Protein AF-0000000082579100 (afdb_homodimer)

Foldseek 3Di:
DDKDKAQPFFLAFKAWPDDDPQETEIEGDADDQAQATDKHKIKIFDQAQHKHKYKHQQLLSHPCSLLQAQFFKWKDQVLPATWTFDWDDDPNMIMTIDRHNDRMMMIILARADGVVNVVVLLVVLCPFPQKHKDFLAAAPVGHTFIKIKGADADAEEEEEEPLFLSFRLGLLLVSLLSCQLRPPVRPLNVLVSHHYMYIYGSHLANQCSRVNHGAAHNNHDRQQQAQVPHDRVGRVSNVRVVVVCVVRFHAAYEYEGADSNDQAKEKDAQAQAQPDDPLLVVLLVVLLVLLVVLDVRHDHPDDDDGHHHNRGRCSGPRNVSCNPRVYRYIYIYHYSAANVSDADNTRGDHSVNSSVSSNSSSSSCSVRVVVD/DDKDKAQPFFLAFKAWPDDDPQETEIEGDADDQAQATDKHKIKIFDQAQHKHKYKHQQLLSHPCSLLQAQFFKWKDDVLPATWTFDWDDDPRMIMTIDRHHDRMMMIILARADGVVNVVVLLVVLCPFPQKHKDFLAAAPVGHTFIKIKGADADAEEEEEEPLFLSFRLGLLLVSLLSCQLRPPVRPLNVLLSHHYMYIYGSHLANQCSRVNHGAAHNNHDRQQQAQVPHDRVGRVSNVRVVVVCVVRFHAAYEYEGADSNDQAKEKDAQAQAQPDDPLLVVLLVVLLVLLVVLDVRHDHPDDDDGHHHNRGRCSGPRNVSCNPRVYRYIYIYHYSAANVSDADNTRGDHSVNSSVSSNSSSSSCSVRVVVD

Nearest PDB structures (foldseek):
  3l2n-assembly1_A  TM=9.892E-01  e=9.776E-56  Shewanella denitrificans OS217
  4b6z-assembly1_A  TM=9.777E-01  e=6.880E-53  Burkholderia cenocepacia
  3k2k-assembly1_A  TM=9.674E-01  e=7.302E-53  Burkholderia mallei ATCC 23344
  8v3n-assembly1_A  TM=8.361E-01  e=3.407E-28  Homo sapiens
  8v3p-assembly1_A  TM=8.164E-01  e=3.838E-28  Homo sapiens

InterPro domains:
  IPR000834 Peptidase M14, carboxypeptidase A [PF00246] (133-230)
  IPR000834 Peptidase M14, carboxypeptidase A [PS52035] (111-372)
  IPR040626 Cytosolic carboxypeptidase, N-terminal [PF18027] (5-110)
  IPR050821 Cytosolic carboxypeptidase [PTHR12756] (2-300)

Solvent-accessible surface area (backbone atoms only — not comparable to full-atom values): 36421 Å² total; per-residue (Å²): 115,75,71,41,82,45,32,47,51,80,32,20,19,59,40,84,73,49,71,60,91,49,36,37,37,28,31,66,48,54,29,60,80,46,83,43,24,75,28,34,20,37,36,41,26,36,43,54,78,36,62,36,35,40,31,30,60,51,39,50,73,28,70,58,41,77,20,44,67,87,30,42,43,23,34,23,53,60,82,73,62,50,30,56,34,66,43,48,56,57,96,36,26,37,33,38,53,50,73,32,84,43,35,49,41,34,39,22,51,53,67,80,69,50,66,68,56,48,52,46,49,53,33,49,51,40,70,37,89,73,37,43,45,43,66,70,47,55,39,94,75,39,28,74,36,54,36,40,34,38,48,74,18,87,42,31,33,37,41,37,12,13,46,34,23,45,26,31,56,11,34,36,18,40,51,24,36,51,52,45,58,67,35,88,84,35,65,66,32,52,54,37,26,56,50,19,23,38,42,34,26,57,52,50,19,60,52,8,33,46,62,20,14,29,47,24,34,78,71,31,34,51,51,63,59,31,54,64,76,46,39,75,88,65,31,30,48,55,33,43,52,51,54,53,38,69,74,66,50,41,48,31,35,42,42,31,35,51,31,59,56,54,45,38,32,26,67,42,66,42,54,13,32,78,77,68,44,70,72,62,51,46,54,49,51,49,52,51,54,47,34,37,72,69,33,81,79,35,50,85,86,62,72,74,84,76,43,54,85,56,60,38,59,42,26,24,52,33,32,28,44,26,66,74,53,66,17,49,28,26,32,38,31,32,29,58,25,27,34,60,94,63,61,37,90,57,42,40,47,37,61,69,54,29,20,52,48,26,43,44,53,51,55,39,41,56,76,40,57,87,77,104,115,73,70,40,80,44,32,46,52,81,33,20,20,58,40,84,73,46,71,60,91,48,36,38,38,29,32,66,49,56,29,58,79,46,84,43,24,74,31,35,21,36,36,42,26,34,44,53,79,37,63,36,36,41,31,30,60,49,40,49,72,28,71,58,41,77,19,43,68,86,29,42,41,24,33,24,53,60,81,72,63,51,30,55,34,66,44,48,59,57,94,36,25,37,33,36,54,48,73,32,84,45,35,48,39,34,38,21,49,52,68,82,69,50,66,68,56,49,54,45,50,53,33,48,52,39,69,38,90,72,36,44,44,43,67,70,45,55,39,94,75,40,28,74,36,52,37,39,35,37,49,74,19,86,41,31,32,37,42,35,13,14,45,32,23,46,25,31,58,12,36,35,17,39,52,24,35,52,52,44,58,68,35,88,87,36,63,65,32,53,54,38,27,56,48,20,24,38,41,33,27,58,53,50,19,62,51,8,31,45,62,21,14,29,46,24,33,77,68,30,33,52,53,63,59,30,55,64,77,46,38,72,88,63,32,30,48,56,34,45,51,50,54,53,38,69,74,67,51,42,47,32,34,41,42,30,34,50,31,60,57,54,45,38,32,27,66,44,65,43,55,13,33,78,78,67,44,69,73,62,51,45,54,49,51,48,50,51,55,46,34,36,71,68,34,81,78,36,50,84,85,61,71,74,84,76,43,54,85,56,59,38,59,42,25,25,52,34,33,28,42,27,66,74,52,65,18,50,28,26,31,38,31,32,30,59,26,28,34,59,93,64,58,37,90,55,42,39,46,38,61,70,53,28,20,51,49,25,43,45,52,52,55,38,41,55,78,42,56,87,77,105

Radius of gyration: 27.38 Å; Cα contacts (8 Å, |Δi|>4): 1916; chains: 2; bounding box: 64×86×60 Å

Sequence (744 aa):
MTIQINSGFDSGNIRLVGIEGDRVDLEIVTDHLSDFYQWFYFRVAGAKGRTLTFRLLNAGGAAYAFGWPGYKARWSTDREAWRTAESSYADGVLSFTKTIDTDLVWFAYFAPYSMERHHDLVSRIALMPGVSHRELGKTLDGQPMDLLTLGTGPKTVWLYARQHPGETMAEWWMEGALEFLTDPTNATARDLREKAVFHIVPNMNPDGSRRGHLRTNAAGINLNREWHAPTMEKSPEVFLVRAAMDETGVDFAIDVHGDEAIPANFLAGFEGIASWTDAHGEKFYEYARRLARTTPDFQLDLGYEKSAPGQANLSMSTNQLAERFGAVSMTLEMPFKDHEANADPEFAWSPARCKTLAHSCLETLAGFIDEIMTIQINSGFDSGNIRLVGIEGDRVDLEIVTDHLSDFYQWFYFRVAGAKGRTLTFRLLNAGGAAYAFGWPGYKARWSTDREAWRTAESSYADGVLSFTKTIDTDLVWFAYFAPYSMERHHDLVSRIALMPGVSHRELGKTLDGQPMDLLTLGTGPKTVWLYARQHPGETMAEWWMEGALEFLTDPTNATARDLREKAVFHIVPNMNPDGSRRGHLRTNAAGINLNREWHAPTMEKSPEVFLVRAAMDETGVDFAIDVHGDEAIPANFLAGFEGIASWTDAHGEKFYEYARRLARTTPDFQLDLGYEKSAPGQANLSMSTNQLAERFGAVSMTLEMPFKDHEANADPEFAWSPARCKTLAHSCLETLAGFIDEI

Organism: NCBI:txid68569

Structure (mmCIF, N/CA/C/O backbone):
data_AF-0000000082579100-model_v1
#
loop_
_entity.id
_entity.type
_entity.pdbx_description
1 polymer 'Murein tripeptide amidase MpaA'
#
loop_
_atom_site.group_PDB
_atom_site.id
_atom_site.type_symbol
_atom_site.label_atom_id
_atom_site.label_alt_id
_atom_site.label_comp_id
_atom_site.label_asym_id
_atom_site.label_entity_id
_atom_site.label_seq_id
_atom_site.pdbx_PDB_ins_code
_atom_site.Cartn_x
_atom_site.Cartn_y
_atom_site.Cartn_z
_atom_site.occupancy
_atom_site.B_iso_or_equiv
_atom_site.auth_seq_id
_atom_site.auth_comp_id
_atom_site.auth_asym_id
_atom_site.auth_atom_id
_atom_site.pdbx_PDB_model_num
ATOM 1 N N . MET A 1 1 ? 26.25 -8.773 -11.078 1 69.88 1 MET A N 1
ATOM 2 C CA . MET A 1 1 ? 24.859 -8.383 -11.289 1 69.88 1 MET A CA 1
ATOM 3 C C . MET A 1 1 ? 24.75 -6.891 -11.594 1 69.88 1 MET A C 1
ATOM 5 O O . MET A 1 1 ? 25.562 -6.094 -11.117 1 69.88 1 MET A O 1
ATOM 9 N N . THR A 1 2 ? 23.844 -6.629 -12.539 1 88.75 2 THR A N 1
ATOM 10 C CA . THR A 1 2 ? 23.641 -5.242 -12.945 1 88.75 2 THR A CA 1
ATOM 11 C C . THR A 1 2 ? 22.781 -4.504 -11.93 1 88.75 2 THR A C 1
ATOM 13 O O . THR A 1 2 ? 21.781 -5.039 -11.438 1 88.75 2 THR A O 1
ATOM 16 N N . ILE A 1 3 ? 23.312 -3.375 -11.461 1 96.44 3 ILE A N 1
ATOM 17 C CA . ILE A 1 3 ? 22.594 -2.531 -10.508 1 96.44 3 ILE A CA 1
ATOM 18 C C . ILE A 1 3 ? 21.25 -2.105 -11.117 1 96.44 3 ILE A C 1
ATOM 20 O O . ILE A 1 3 ? 21.188 -1.693 -12.273 1 96.44 3 ILE A O 1
ATOM 24 N N . GLN A 1 4 ? 20.219 -2.283 -10.359 1 97.5 4 GLN A N 1
ATOM 25 C CA . GLN A 1 4 ? 18.891 -1.852 -10.773 1 97.5 4 GLN A CA 1
ATOM 26 C C . GLN A 1 4 ? 18.328 -0.783 -9.836 1 97.5 4 GLN A C 1
ATOM 28 O O . GLN A 1 4 ? 18.391 -0.932 -8.609 1 97.5 4 GLN A O 1
ATOM 33 N N . ILE A 1 5 ? 17.875 0.325 -10.43 1 98.44 5 ILE A N 1
ATOM 34 C CA . ILE A 1 5 ? 17.188 1.384 -9.703 1 98.44 5 ILE A CA 1
ATOM 35 C C . ILE A 1 5 ? 15.695 1.343 -10.039 1 98.44 5 ILE A C 1
ATOM 37 O O . ILE A 1 5 ? 15.312 1.334 -11.219 1 98.44 5 ILE A O 1
ATOM 41 N N . ASN A 1 6 ? 14.844 1.281 -9.039 1 98.69 6 ASN A N 1
ATOM 42 C CA . ASN A 1 6 ? 13.414 1.166 -9.289 1 98.69 6 ASN A CA 1
ATOM 43 C C . ASN A 1 6 ? 12.602 2.057 -8.352 1 98.69 6 ASN A C 1
ATOM 45 O O . ASN A 1 6 ? 12.93 2.176 -7.168 1 98.69 6 ASN A O 1
ATOM 49 N N . SER A 1 7 ? 11.602 2.766 -8.875 1 98.5 7 SER A N 1
ATOM 50 C CA . SER A 1 7 ? 10.695 3.582 -8.078 1 98.5 7 SER A CA 1
ATOM 51 C C . SER A 1 7 ? 9.242 3.389 -8.508 1 98.5 7 SER A C 1
ATOM 53 O O . SER A 1 7 ? 8.406 4.27 -8.305 1 98.5 7 SER A O 1
ATOM 55 N N . GLY A 1 8 ? 8.969 2.275 -9.234 1 97.56 8 GLY A N 1
ATOM 56 C CA . GLY A 1 8 ? 7.637 2.002 -9.75 1 97.56 8 GLY A CA 1
ATOM 57 C C . GLY A 1 8 ? 6.691 1.438 -8.711 1 97.56 8 GLY A C 1
ATOM 58 O O . GLY A 1 8 ? 6.082 0.386 -8.922 1 97.56 8 GLY A O 1
ATOM 59 N N . PHE A 1 9 ? 6.59 2.012 -7.574 1 97.31 9 PHE A N 1
ATOM 60 C CA . PHE A 1 9 ? 5.711 1.617 -6.477 1 97.31 9 PHE A CA 1
ATOM 61 C C . PHE A 1 9 ? 5.125 2.842 -5.789 1 97.31 9 PHE A C 1
ATOM 63 O O . PHE A 1 9 ? 5.418 3.977 -6.172 1 97.31 9 PHE A O 1
ATOM 70 N N . ASP A 1 10 ? 4.223 2.646 -4.809 1 97.44 10 ASP A N 1
ATOM 71 C CA . ASP A 1 10 ? 3.543 3.717 -4.086 1 97.44 10 ASP A CA 1
ATOM 72 C C . ASP A 1 10 ? 4.543 4.734 -3.545 1 97.44 10 ASP A C 1
ATOM 74 O O . ASP A 1 10 ? 5.492 4.371 -2.848 1 97.44 10 ASP A O 1
ATOM 78 N N . SER A 1 11 ? 4.344 5.996 -3.9 1 98.12 11 SER A N 1
ATOM 79 C CA . SER A 1 11 ? 5.113 7.145 -3.434 1 98.12 11 SER A CA 1
ATOM 80 C C . SER A 1 11 ? 6.527 7.133 -3.998 1 98.12 11 SER A C 1
ATOM 82 O O . SER A 1 11 ? 7.363 7.957 -3.619 1 98.12 11 SER A O 1
ATOM 84 N N . GLY A 1 12 ? 6.887 6.184 -4.914 1 98.62 12 GLY A N 1
ATOM 85 C CA . GLY A 1 12 ? 8.195 6.164 -5.559 1 98.62 12 GLY A CA 1
ATOM 86 C C . GLY A 1 12 ? 8.422 7.348 -6.48 1 98.62 12 GLY A C 1
ATOM 87 O O . GLY A 1 12 ? 7.492 7.801 -7.156 1 98.62 12 GLY A O 1
ATOM 88 N N . ASN A 1 13 ? 9.641 7.793 -6.465 1 98.81 13 ASN A N 1
ATOM 89 C CA . ASN A 1 13 ? 9.977 8.922 -7.32 1 98.81 13 ASN A CA 1
ATOM 90 C C . ASN A 1 13 ? 11.492 9.047 -7.516 1 98.81 13 ASN A C 1
ATOM 92 O O . ASN A 1 13 ? 12.219 9.367 -6.578 1 98.81 13 ASN A O 1
ATOM 96 N N . ILE A 1 14 ? 12.039 8.766 -8.641 1 98.81 14 ILE A N 1
ATOM 97 C CA . ILE A 1 14 ? 13.43 8.969 -9.008 1 98.81 14 ILE A CA 1
ATOM 98 C C . ILE A 1 14 ? 13.641 8.633 -10.484 1 98.81 14 ILE A C 1
ATOM 100 O O . ILE A 1 14 ? 12.883 7.844 -11.055 1 98.81 14 ILE A O 1
ATOM 104 N N . ARG A 1 15 ? 14.508 9.258 -11.109 1 98.56 15 ARG A N 1
ATOM 105 C CA . ARG A 1 15 ? 14.922 8.922 -12.469 1 98.56 15 ARG A CA 1
ATOM 106 C C . ARG A 1 15 ? 16.406 8.57 -12.516 1 98.56 15 ARG A C 1
ATOM 108 O O . ARG A 1 15 ? 17.25 9.344 -12.055 1 98.56 15 ARG A O 1
ATOM 115 N N . LEU A 1 16 ? 16.75 7.449 -13.008 1 98.56 16 LEU A N 1
ATOM 116 C CA . LEU A 1 16 ? 18.141 7.062 -13.234 1 98.56 16 LEU A CA 1
ATOM 117 C C . LEU A 1 16 ? 18.703 7.789 -14.445 1 98.56 16 LEU A C 1
ATOM 119 O O . LEU A 1 16 ? 18.141 7.727 -15.539 1 98.56 16 LEU A O 1
ATOM 123 N N . VAL A 1 17 ? 19.734 8.484 -14.281 1 98.81 17 VAL A N 1
ATOM 124 C CA . VAL A 1 17 ? 20.438 9.172 -15.359 1 98.81 17 VAL A CA 1
ATOM 125 C C . VAL A 1 17 ? 21.516 8.258 -15.938 1 98.81 17 VAL A C 1
ATOM 127 O O . VAL A 1 17 ? 21.703 8.188 -17.156 1 98.81 17 VAL A O 1
ATOM 130 N N . GLY A 1 18 ? 22.312 7.609 -15.039 1 98.31 18 GLY A N 1
ATOM 131 C CA . GLY A 1 18 ? 23.359 6.695 -15.492 1 98.31 18 GLY A CA 1
ATOM 132 C C . GLY A 1 18 ? 24.141 6.082 -14.352 1 98.31 18 GLY A C 1
ATOM 133 O O . GLY A 1 18 ? 24.062 6.535 -13.211 1 98.31 18 GLY A O 1
ATOM 134 N N . ILE A 1 19 ? 24.812 5.012 -14.609 1 98.19 19 ILE A N 1
ATOM 135 C CA . ILE A 1 19 ? 25.703 4.34 -13.664 1 98.19 19 ILE A CA 1
ATOM 136 C C . ILE A 1 19 ? 27.094 4.234 -14.258 1 98.19 19 ILE A C 1
ATOM 138 O O . ILE A 1 19 ? 27.266 3.75 -15.383 1 98.19 19 ILE A O 1
ATOM 142 N N . GLU A 1 20 ? 28.031 4.723 -13.641 1 97.5 20 GLU A N 1
ATOM 143 C CA . GLU A 1 20 ? 29.438 4.594 -14 1 97.5 20 GLU A CA 1
ATOM 144 C C . GLU A 1 20 ? 30.25 4.008 -12.844 1 97.5 20 GLU A C 1
ATOM 146 O O . GLU A 1 20 ? 30.656 4.734 -11.93 1 97.5 20 GLU A O 1
ATOM 151 N N . GLY A 1 21 ? 30.594 2.719 -12.953 1 95.94 21 GLY A N 1
ATOM 152 C CA . GLY A 1 21 ? 31.219 2.045 -11.836 1 95.94 21 GLY A CA 1
ATOM 153 C C . GLY A 1 21 ? 30.359 2.01 -10.594 1 95.94 21 GLY A C 1
ATOM 154 O O . GLY A 1 21 ? 29.266 1.448 -10.609 1 95.94 21 GLY A O 1
ATOM 155 N N . ASP A 1 22 ? 30.875 2.727 -9.555 1 96.94 22 ASP A N 1
ATOM 156 C CA . ASP A 1 22 ? 30.156 2.73 -8.281 1 96.94 22 ASP A CA 1
ATOM 157 C C . ASP A 1 22 ? 29.422 4.055 -8.062 1 96.94 22 ASP A C 1
ATOM 159 O O . ASP A 1 22 ? 28.984 4.344 -6.953 1 96.94 22 ASP A O 1
ATOM 163 N N . ARG A 1 23 ? 29.391 4.805 -9.078 1 98.25 23 ARG A N 1
ATOM 164 C CA . ARG A 1 23 ? 28.656 6.066 -9.039 1 98.25 23 ARG A CA 1
ATOM 165 C C . ARG A 1 23 ? 27.297 5.941 -9.727 1 98.25 23 ARG A C 1
ATOM 167 O O . ARG A 1 23 ? 27.219 5.484 -10.867 1 98.25 23 ARG A O 1
ATOM 174 N N . VAL A 1 24 ? 26.297 6.246 -9.07 1 98.81 24 VAL A N 1
ATOM 175 C CA . VAL A 1 24 ? 24.938 6.227 -9.586 1 98.81 24 VAL A CA 1
ATOM 176 C C . VAL A 1 24 ? 24.391 7.652 -9.68 1 98.81 24 VAL A C 1
ATOM 178 O O . VAL A 1 24 ? 24.188 8.312 -8.664 1 98.81 24 VAL A O 1
ATOM 181 N N . ASP A 1 25 ? 24.141 8.141 -10.883 1 98.88 25 ASP A N 1
ATOM 182 C CA . ASP A 1 25 ? 23.609 9.477 -11.117 1 98.88 25 ASP A CA 1
ATOM 183 C C . ASP A 1 25 ? 22.094 9.438 -11.266 1 98.88 25 ASP A C 1
ATOM 185 O O . ASP A 1 25 ? 21.562 8.68 -12.086 1 98.88 25 ASP A O 1
ATOM 189 N N . LEU A 1 26 ? 21.406 10.227 -10.469 1 98.94 26 LEU A N 1
ATOM 190 C CA . LEU A 1 26 ? 19.953 10.25 -10.383 1 98.94 26 LEU A CA 1
ATOM 191 C C . LEU A 1 26 ? 19.422 11.68 -10.5 1 98.94 26 LEU A C 1
ATOM 193 O O . LEU A 1 26 ? 20.172 12.641 -10.352 1 98.94 26 LEU A O 1
ATOM 197 N N . GLU A 1 27 ? 18.141 11.789 -10.781 1 98.94 27 GLU A N 1
ATOM 198 C CA . GLU A 1 27 ? 17.406 13.047 -10.711 1 98.94 27 GLU A CA 1
ATOM 199 C C . GLU A 1 27 ? 16.047 12.859 -10.047 1 98.94 27 GLU A C 1
ATOM 201 O O . GLU A 1 27 ? 15.383 11.836 -10.242 1 98.94 27 GLU A O 1
ATOM 206 N N . ILE A 1 28 ? 15.672 13.828 -9.266 1 98.88 28 ILE A N 1
ATOM 207 C CA . ILE A 1 28 ? 14.328 13.859 -8.703 1 98.88 28 ILE A CA 1
ATOM 208 C C . ILE A 1 28 ? 13.328 14.32 -9.766 1 98.88 28 ILE A C 1
ATOM 210 O O . ILE A 1 28 ? 13.57 15.305 -10.469 1 98.88 28 ILE A O 1
ATOM 214 N N . VAL A 1 29 ? 12.242 13.602 -9.875 1 98.69 29 VAL A N 1
ATOM 215 C CA . VAL A 1 29 ?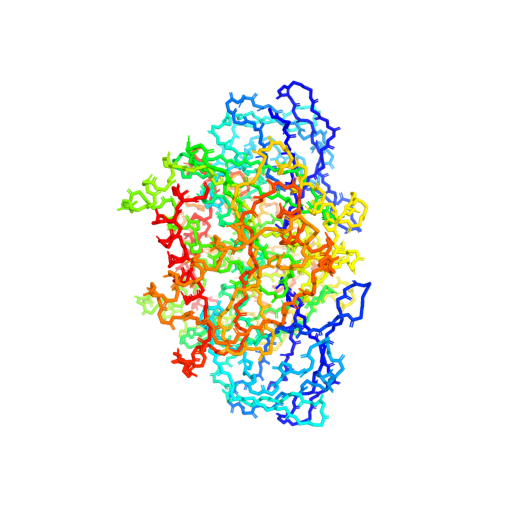 11.227 13.922 -10.883 1 98.69 29 VAL A CA 1
ATOM 216 C C . VAL A 1 29 ? 10.258 14.961 -10.328 1 98.69 29 VAL A C 1
ATOM 218 O O . VAL A 1 29 ? 9.883 14.906 -9.148 1 98.69 29 VAL A O 1
ATOM 221 N N . THR A 1 30 ? 9.789 15.852 -11.125 1 98.69 30 THR A N 1
ATOM 222 C CA . THR A 1 30 ? 8.875 16.922 -10.727 1 98.69 30 THR A CA 1
ATOM 223 C C . THR A 1 30 ? 7.5 16.359 -10.391 1 98.69 30 THR A C 1
ATOM 225 O O . THR A 1 30 ? 7.086 15.344 -10.945 1 98.69 30 THR A O 1
ATOM 228 N N . ASP A 1 31 ? 6.824 17.031 -9.477 1 98.5 31 ASP A N 1
ATOM 229 C CA . ASP A 1 31 ? 5.398 16.766 -9.297 1 98.5 31 ASP A CA 1
ATOM 230 C C . ASP A 1 31 ? 4.645 16.953 -10.617 1 98.5 31 ASP A C 1
ATOM 232 O O . ASP A 1 31 ? 5.02 17.781 -11.445 1 98.5 31 ASP A O 1
ATOM 236 N N . HIS A 1 32 ? 3.57 16.125 -10.742 1 97.62 32 HIS A N 1
ATOM 237 C CA . HIS A 1 32 ? 2.746 16.203 -11.938 1 97.62 32 HIS A CA 1
ATOM 238 C C . HIS A 1 32 ? 2.174 17.609 -12.133 1 97.62 32 HIS A C 1
ATOM 240 O O . HIS A 1 32 ? 1.61 18.188 -11.195 1 97.62 32 HIS A O 1
ATOM 246 N N . LEU A 1 33 ? 2.301 18.281 -13.391 1 97.94 33 LEU A N 1
ATOM 247 C CA . LEU A 1 33 ? 1.744 19.578 -13.789 1 97.94 33 LEU A CA 1
ATOM 248 C C . LEU A 1 33 ? 2.271 20.688 -12.898 1 97.94 33 LEU A C 1
ATOM 250 O O . LEU A 1 33 ? 1.526 21.594 -12.523 1 97.94 33 LEU A O 1
ATOM 254 N N . SER A 1 34 ? 3.564 20.547 -12.43 1 97.94 34 SER A N 1
ATOM 255 C CA . SER A 1 34 ? 4.188 21.562 -11.578 1 97.94 34 SER A CA 1
ATOM 256 C C . SER A 1 34 ? 5.699 21.578 -11.758 1 97.94 34 SER A C 1
ATOM 258 O O . SER A 1 34 ? 6.266 20.688 -12.406 1 97.94 34 SER A O 1
ATOM 260 N N . ASP A 1 35 ? 6.332 22.594 -11.18 1 97.5 35 ASP A N 1
ATOM 261 C CA . ASP A 1 35 ? 7.789 22.688 -11.211 1 97.5 35 ASP A CA 1
ATOM 262 C C . ASP A 1 35 ? 8.398 22.234 -9.891 1 97.5 35 ASP A C 1
ATOM 264 O O . ASP A 1 35 ? 9.625 22.219 -9.734 1 97.5 35 ASP A O 1
ATOM 268 N N . PHE A 1 36 ? 7.574 21.797 -8.992 1 97.88 36 PHE A N 1
ATOM 269 C CA . PHE A 1 36 ? 8.062 21.422 -7.672 1 97.88 36 PHE A CA 1
ATOM 270 C C . PHE A 1 36 ? 8.703 20.031 -7.707 1 97.88 36 PHE A C 1
ATOM 272 O O . PHE A 1 36 ? 8.219 19.141 -8.398 1 97.88 36 PHE A O 1
ATOM 279 N N . TYR A 1 37 ? 9.75 19.906 -7.059 1 98.25 37 TYR A N 1
ATOM 280 C CA . TYR A 1 37 ? 10.297 18.594 -6.746 1 98.25 37 TYR A CA 1
ATOM 281 C C . TYR A 1 37 ? 11.258 18.672 -5.562 1 98.25 37 TYR A C 1
ATOM 283 O O . TYR A 1 37 ? 11.922 19.688 -5.359 1 98.25 37 TYR A O 1
ATOM 291 N N . GLN A 1 38 ? 11.25 17.641 -4.777 1 98.25 38 GLN A N 1
ATOM 292 C CA . GLN A 1 38 ? 12.125 17.516 -3.615 1 98.25 38 GLN A CA 1
ATOM 293 C C . GLN A 1 38 ? 12.18 16.062 -3.127 1 98.25 38 GLN A C 1
ATOM 295 O O . GLN A 1 38 ? 13.242 15.57 -2.746 1 98.25 38 GLN A O 1
ATOM 300 N N . TRP A 1 39 ? 11.047 15.367 -3.223 1 98.69 39 TRP A N 1
ATOM 301 C CA . TRP A 1 39 ? 10.844 14.016 -2.705 1 98.69 39 TRP A CA 1
ATOM 302 C C . TRP A 1 39 ? 11.492 12.984 -3.617 1 98.69 39 TRP A C 1
ATOM 304 O O . TRP A 1 39 ? 11.305 13.016 -4.836 1 98.69 39 TRP A O 1
ATOM 314 N N . PHE A 1 40 ? 12.273 12.062 -3.041 1 98.94 40 PHE A N 1
ATOM 315 C CA . PHE A 1 40 ? 12.742 10.883 -3.756 1 98.94 40 PHE A CA 1
ATOM 316 C C . PHE A 1 40 ? 12.516 9.625 -2.926 1 98.94 40 PHE A C 1
ATOM 318 O O . PHE A 1 40 ? 12.508 9.68 -1.694 1 98.94 40 PHE A O 1
ATOM 325 N N . TYR A 1 41 ? 12.25 8.617 -3.488 1 98.94 41 TYR A N 1
ATOM 326 C CA . TYR A 1 41 ? 12.023 7.293 -2.916 1 98.94 41 TYR A CA 1
ATOM 327 C C . TYR A 1 41 ? 12.242 6.199 -3.957 1 98.94 41 TYR A C 1
ATOM 329 O O . TYR A 1 41 ? 11.57 6.176 -4.992 1 98.94 41 TYR A O 1
ATOM 337 N N . PHE A 1 42 ? 13.211 5.34 -3.73 1 98.88 42 PHE A N 1
ATOM 338 C CA . PHE A 1 42 ? 13.555 4.305 -4.699 1 98.88 42 PHE A CA 1
ATOM 339 C C . PHE A 1 42 ? 14.242 3.129 -4.02 1 98.88 42 PHE A C 1
ATOM 341 O O . PHE A 1 42 ? 14.641 3.223 -2.855 1 98.88 42 PHE A O 1
ATOM 348 N N . ARG A 1 43 ? 14.297 2.025 -4.699 1 98.81 43 ARG A N 1
ATOM 349 C CA . ARG A 1 43 ? 15.031 0.863 -4.199 1 98.81 43 ARG A CA 1
ATOM 350 C C . ARG A 1 43 ? 16.172 0.488 -5.141 1 98.81 43 ARG A C 1
ATOM 352 O O . ARG A 1 43 ? 16.172 0.881 -6.309 1 98.81 43 ARG A O 1
ATOM 359 N N . VAL A 1 44 ? 17.141 -0.158 -4.66 1 98.69 44 VAL A N 1
ATOM 360 C CA . VAL A 1 44 ? 18.328 -0.599 -5.375 1 98.69 44 VAL A CA 1
ATOM 361 C C . VAL A 1 44 ? 18.5 -2.109 -5.223 1 98.69 44 VAL A C 1
ATOM 363 O O . VAL A 1 44 ? 18.453 -2.635 -4.109 1 98.69 44 VAL A O 1
ATOM 366 N N . ALA A 1 45 ? 18.641 -2.766 -6.293 1 98.25 45 ALA A N 1
ATOM 367 C CA . ALA A 1 45 ? 18.922 -4.199 -6.316 1 98.25 45 ALA A CA 1
ATOM 368 C C . ALA A 1 45 ? 20.219 -4.496 -7.062 1 98.25 45 ALA A C 1
ATOM 370 O O . ALA A 1 45 ? 20.656 -3.703 -7.898 1 98.25 45 ALA A O 1
ATOM 371 N N . GLY A 1 46 ? 20.828 -5.605 -6.738 1 96.44 46 GLY A N 1
ATOM 372 C CA . GLY A 1 46 ? 21.984 -6.078 -7.48 1 96.44 46 GLY A CA 1
ATOM 373 C C . GLY A 1 46 ? 23.281 -5.379 -7.086 1 96.44 46 GLY A C 1
ATOM 374 O O . GLY A 1 46 ? 24.203 -5.262 -7.891 1 96.44 46 GLY A O 1
ATOM 375 N N . ALA A 1 47 ? 23.391 -4.891 -5.852 1 96.75 47 ALA A N 1
ATOM 376 C CA . ALA A 1 47 ? 24.547 -4.078 -5.484 1 96.75 47 ALA A CA 1
ATOM 377 C C . ALA A 1 47 ? 25.234 -4.629 -4.238 1 96.75 47 ALA A C 1
ATOM 379 O O . ALA A 1 47 ? 26.094 -3.971 -3.654 1 96.75 47 ALA A O 1
ATOM 380 N N . LYS A 1 48 ? 24.844 -5.836 -3.828 1 96.69 48 LYS A N 1
ATOM 381 C CA . LYS A 1 48 ? 25.391 -6.41 -2.602 1 96.69 48 LYS A CA 1
ATOM 382 C C . LYS A 1 48 ? 26.922 -6.441 -2.645 1 96.69 48 LYS A C 1
ATOM 384 O O . LYS A 1 48 ? 27.516 -6.926 -3.615 1 96.69 48 LYS A O 1
ATOM 389 N N . GLY A 1 49 ? 27.547 -5.965 -1.599 1 96.38 49 GLY A N 1
ATOM 390 C CA . GLY A 1 49 ? 28.984 -5.992 -1.461 1 96.38 49 GLY A CA 1
ATOM 391 C C . GLY A 1 49 ? 29.672 -4.762 -2.031 1 96.38 49 GLY A C 1
ATOM 392 O O . GLY A 1 49 ? 30.875 -4.582 -1.873 1 96.38 49 GLY A O 1
ATOM 393 N N . ARG A 1 50 ? 28.938 -3.854 -2.619 1 97.19 50 ARG A N 1
ATOM 394 C CA . ARG A 1 50 ? 29.5 -2.666 -3.244 1 97.19 50 ARG A CA 1
ATOM 395 C C . ARG A 1 50 ? 29.266 -1.426 -2.387 1 97.19 50 ARG A C 1
ATOM 397 O O . ARG A 1 50 ? 28.312 -1.372 -1.616 1 97.19 50 ARG A O 1
ATOM 404 N N . THR A 1 51 ? 30.188 -0.546 -2.457 1 98.06 51 THR A N 1
ATOM 405 C CA . THR A 1 51 ? 29.984 0.802 -1.938 1 98.06 51 THR A CA 1
ATOM 406 C C . THR A 1 51 ? 29.594 1.761 -3.059 1 98.06 51 THR A C 1
ATOM 408 O O . THR A 1 51 ? 30.391 2.02 -3.967 1 98.06 51 THR A O 1
ATOM 411 N N . LEU A 1 52 ? 28.375 2.217 -3.039 1 98.12 52 LEU A N 1
ATOM 412 C CA . LEU A 1 52 ? 27.844 3.062 -4.105 1 98.12 52 LEU A CA 1
ATOM 413 C C . LEU A 1 52 ? 27.75 4.516 -3.652 1 98.12 52 LEU A C 1
ATOM 415 O O . LEU A 1 52 ? 27.438 4.785 -2.492 1 98.12 52 LEU A O 1
ATOM 419 N N . THR A 1 53 ? 28.078 5.418 -4.512 1 98.62 53 THR A N 1
ATOM 420 C CA . THR A 1 53 ? 27.812 6.84 -4.336 1 98.62 53 THR A CA 1
ATOM 421 C C . THR A 1 53 ? 26.641 7.281 -5.219 1 98.62 53 THR A C 1
ATOM 423 O O . THR A 1 53 ? 26.719 7.184 -6.445 1 98.62 53 THR A O 1
ATOM 426 N N . PHE A 1 54 ? 25.641 7.695 -4.605 1 98.88 54 PHE A N 1
ATOM 427 C CA . PHE A 1 54 ? 24.469 8.234 -5.293 1 98.88 54 PHE A CA 1
ATOM 428 C C . PHE A 1 54 ? 24.562 9.75 -5.406 1 98.88 54 PHE A C 1
ATOM 430 O O . PHE A 1 54 ? 24.922 10.43 -4.445 1 98.88 54 PHE A O 1
ATOM 437 N N . ARG A 1 55 ? 24.266 10.242 -6.609 1 98.88 55 ARG A N 1
ATOM 438 C CA . ARG A 1 55 ? 24.281 11.68 -6.836 1 98.88 55 ARG A CA 1
ATOM 439 C C . ARG A 1 55 ? 22.953 12.156 -7.414 1 98.88 55 ARG A C 1
ATOM 441 O O . ARG A 1 55 ? 22.547 11.719 -8.492 1 98.88 55 ARG A O 1
ATOM 448 N N . LEU A 1 56 ? 22.219 12.953 -6.707 1 98.94 56 LEU A N 1
ATOM 449 C CA . LEU A 1 56 ? 21.062 13.664 -7.242 1 98.94 56 LEU A CA 1
ATOM 450 C C . LEU A 1 56 ? 21.5 14.945 -7.949 1 98.94 56 LEU A C 1
ATOM 452 O O . LEU A 1 56 ? 21.672 15.984 -7.309 1 98.94 56 LEU A O 1
ATOM 456 N N . LEU A 1 57 ? 21.5 14.867 -9.227 1 98.88 57 LEU A N 1
ATOM 457 C CA . LEU A 1 57 ? 22.188 15.867 -10.047 1 98.88 57 LEU A CA 1
ATOM 458 C C . LEU A 1 57 ? 21.391 17.172 -10.078 1 98.88 57 LEU A C 1
ATOM 460 O O . LEU A 1 57 ? 21.969 18.25 -10.289 1 98.88 57 LEU A O 1
ATOM 464 N N . ASN A 1 58 ? 20.109 17.109 -9.891 1 98.81 58 ASN A N 1
ATOM 465 C CA . ASN A 1 58 ? 19.297 18.297 -10.039 1 98.81 58 ASN A CA 1
ATOM 466 C C . ASN A 1 58 ? 18.859 18.859 -8.688 1 98.81 58 ASN A C 1
ATOM 468 O O . ASN A 1 58 ? 17.891 19.609 -8.594 1 98.81 58 ASN A O 1
ATOM 472 N N . ALA A 1 59 ? 19.562 18.5 -7.645 1 98.75 59 ALA A N 1
ATOM 473 C CA . ALA A 1 59 ? 19.188 18.938 -6.293 1 98.75 59 ALA A CA 1
ATOM 474 C C . ALA A 1 59 ? 19.219 20.453 -6.172 1 98.75 59 ALA A C 1
ATOM 476 O O . ALA A 1 59 ? 18.422 21.031 -5.434 1 98.75 59 ALA A O 1
ATOM 477 N N . GLY A 1 60 ? 20.094 21.016 -6.852 1 98.69 60 GLY A N 1
ATOM 478 C CA . GLY A 1 60 ? 20.219 22.469 -6.777 1 98.69 60 GLY A CA 1
ATOM 479 C C . GLY A 1 60 ? 19 23.203 -7.305 1 98.69 60 GLY A C 1
ATOM 480 O O . GLY A 1 60 ? 18.75 24.344 -6.922 1 98.69 60 GLY A O 1
ATOM 481 N N . GLY A 1 61 ? 18.281 22.609 -8.227 1 98.5 61 GLY A N 1
ATOM 482 C CA . GLY A 1 61 ? 17.109 23.234 -8.812 1 98.5 61 GLY A CA 1
ATOM 483 C C . GLY A 1 61 ? 15.82 22.859 -8.102 1 98.5 61 GLY A C 1
ATOM 484 O O . GLY A 1 61 ? 14.734 23.266 -8.523 1 98.5 61 GLY A O 1
ATOM 485 N N . ALA A 1 62 ? 15.93 22.094 -6.984 1 98.06 62 ALA A N 1
ATOM 486 C CA . ALA A 1 62 ? 14.742 21.641 -6.25 1 98.06 62 ALA A CA 1
ATOM 487 C C . ALA A 1 62 ? 14.031 22.828 -5.598 1 98.06 62 ALA A C 1
ATOM 489 O O . ALA A 1 62 ? 14.594 23.922 -5.484 1 98.06 62 ALA A O 1
ATOM 490 N N . ALA A 1 63 ? 12.828 22.641 -5.199 1 96.75 63 ALA A N 1
ATOM 491 C CA . ALA A 1 63 ? 11.961 23.688 -4.66 1 96.75 63 ALA A CA 1
ATOM 492 C C . ALA A 1 63 ? 12.578 24.328 -3.418 1 96.75 63 ALA A C 1
ATOM 494 O O . ALA A 1 63 ? 12.406 25.516 -3.172 1 96.75 63 ALA A O 1
ATOM 495 N N . TYR A 1 64 ? 13.273 23.578 -2.646 1 96.69 64 TYR A N 1
ATOM 496 C CA . TYR A 1 64 ? 13.859 24.031 -1.394 1 96.69 64 TYR A CA 1
ATOM 497 C C . TYR A 1 64 ? 15.32 23.609 -1.28 1 96.69 64 TYR A C 1
ATOM 499 O O . TYR A 1 64 ? 15.695 22.922 -0.332 1 96.69 64 TYR A O 1
ATOM 507 N N . ALA A 1 65 ? 16.094 24.078 -2.137 1 97.31 65 ALA A N 1
ATOM 508 C CA . ALA A 1 65 ? 17.5 23.719 -2.217 1 97.31 65 ALA A CA 1
ATOM 509 C C . ALA A 1 65 ? 18.234 24.078 -0.927 1 97.31 65 ALA A C 1
ATOM 511 O O . ALA A 1 65 ? 19.219 23.422 -0.561 1 97.31 65 ALA A O 1
ATOM 512 N N . PHE A 1 66 ? 17.766 25.062 -0.203 1 95.94 66 PHE A N 1
ATOM 513 C CA . PHE A 1 66 ? 18.391 25.5 1.043 1 95.94 66 PHE A CA 1
ATOM 514 C C . PHE A 1 66 ? 18.25 24.422 2.115 1 95.94 66 PHE A C 1
ATOM 516 O O . PHE A 1 66 ? 18.906 24.484 3.156 1 95.94 66 PHE A O 1
ATOM 523 N N . GLY A 1 67 ? 17.406 23.422 1.85 1 97.44 67 GLY A N 1
ATOM 524 C CA . GLY A 1 67 ? 17.219 22.328 2.781 1 97.44 67 GLY A CA 1
ATOM 525 C C . GLY A 1 67 ? 18.312 21.266 2.682 1 97.44 67 GLY A C 1
ATOM 526 O O . GLY A 1 67 ? 18.453 20.438 3.574 1 97.44 67 GLY A O 1
ATOM 527 N N . TRP A 1 68 ? 19.156 21.266 1.637 1 98.44 68 TRP A N 1
ATOM 528 C CA . TRP A 1 68 ? 20.078 20.172 1.363 1 98.44 68 TRP A CA 1
ATOM 529 C C . TRP A 1 68 ? 21.281 20.219 2.311 1 98.44 68 TRP A C 1
ATOM 531 O O . TRP A 1 68 ? 21.75 19.172 2.781 1 98.44 68 TRP A O 1
ATOM 541 N N . PRO A 1 69 ? 21.859 21.5 2.588 1 97.62 69 PRO A N 1
ATOM 542 C CA . PRO A 1 69 ? 22.969 21.516 3.537 1 97.62 69 PRO A CA 1
ATOM 543 C C . PRO A 1 69 ? 22.609 20.906 4.887 1 97.62 69 PRO A C 1
ATOM 545 O O . PRO A 1 69 ? 21.625 21.312 5.508 1 97.62 69 PRO A O 1
ATOM 548 N N . GLY A 1 70 ? 23.344 19.938 5.328 1 96.38 70 GLY A N 1
ATOM 549 C CA . GLY A 1 70 ? 23.125 19.297 6.613 1 96.38 70 GLY A CA 1
ATOM 550 C C . GLY A 1 70 ? 22.078 18.188 6.551 1 96.38 70 GLY A C 1
ATOM 551 O O . GLY A 1 70 ? 21.828 17.516 7.551 1 96.38 70 GLY A O 1
ATOM 552 N N . TYR A 1 71 ? 21.5 17.984 5.426 1 97.81 71 TYR A N 1
ATOM 553 C CA . TYR A 1 71 ? 20.516 16.938 5.227 1 97.81 71 TYR A CA 1
ATOM 554 C C . TYR A 1 71 ? 21.188 15.586 5.055 1 97.81 71 TYR A C 1
ATOM 556 O O . TYR A 1 71 ? 22.281 15.492 4.48 1 97.81 71 TYR A O 1
ATOM 564 N N . LYS A 1 72 ? 20.516 14.508 5.586 1 98 72 LYS A N 1
ATOM 565 C CA . LYS A 1 72 ? 20.953 13.133 5.363 1 98 72 LYS A CA 1
ATOM 566 C C . LYS A 1 72 ? 19.812 12.281 4.789 1 98 72 LYS A C 1
ATOM 568 O O . LYS A 1 72 ? 18.719 12.227 5.355 1 98 72 LYS A O 1
ATOM 573 N N . ALA A 1 73 ? 20.078 11.602 3.684 1 98.62 73 ALA A N 1
ATOM 574 C CA . ALA A 1 73 ? 19.109 10.695 3.074 1 98.62 73 ALA A CA 1
ATOM 575 C C . ALA A 1 73 ? 18.797 9.523 3.996 1 98.62 73 ALA A C 1
ATOM 577 O O . ALA A 1 73 ? 19.609 9.164 4.852 1 98.62 73 ALA A O 1
ATOM 578 N N . ARG A 1 74 ? 17.594 8.984 3.818 1 98.69 74 ARG A N 1
ATOM 579 C CA . ARG A 1 74 ? 17.203 7.82 4.602 1 98.69 74 ARG A CA 1
ATOM 580 C C . ARG A 1 74 ? 17.391 6.535 3.807 1 98.69 74 ARG A C 1
ATOM 582 O O . ARG A 1 74 ? 17.297 6.539 2.576 1 98.69 74 ARG A O 1
ATOM 589 N N . TRP A 1 75 ? 17.688 5.449 4.504 1 98.62 75 TRP A N 1
ATOM 590 C CA . TRP A 1 75 ? 17.766 4.145 3.859 1 98.62 75 TRP A CA 1
ATOM 591 C C . TRP A 1 75 ? 17.219 3.051 4.77 1 98.62 75 TRP A C 1
ATOM 593 O O . TRP A 1 75 ? 17.203 3.207 5.992 1 98.62 75 TRP A O 1
ATOM 603 N N . SER A 1 76 ? 16.75 1.996 4.203 1 98.69 76 SER A N 1
ATOM 604 C CA . SER A 1 76 ? 16.203 0.849 4.914 1 98.69 76 SER A CA 1
ATOM 605 C C . SER A 1 76 ? 16.344 -0.432 4.102 1 98.69 76 SER A C 1
ATOM 607 O O . SER A 1 76 ? 16.375 -0.391 2.867 1 98.69 76 SER A O 1
ATOM 609 N N . THR A 1 77 ? 16.484 -1.604 4.766 1 98.06 77 THR A N 1
ATOM 610 C CA . THR A 1 77 ? 16.484 -2.893 4.082 1 98.06 77 THR A CA 1
ATOM 611 C C . THR A 1 77 ? 15.18 -3.635 4.324 1 98.06 77 THR A C 1
ATOM 613 O O . THR A 1 77 ? 14.859 -4.59 3.611 1 98.06 77 THR A O 1
ATOM 616 N N . ASP A 1 78 ? 14.43 -3.23 5.309 1 97.44 78 ASP A N 1
ATOM 617 C CA . ASP A 1 78 ? 13.219 -3.951 5.688 1 97.44 78 ASP A CA 1
ATOM 618 C C . ASP A 1 78 ? 11.984 -3.068 5.531 1 97.44 78 ASP A C 1
ATOM 620 O O . ASP A 1 78 ? 10.867 -3.504 5.809 1 97.44 78 ASP A O 1
ATOM 624 N N . ARG A 1 79 ? 12.188 -1.746 5.148 1 97.88 79 ARG A N 1
ATOM 625 C CA . ARG A 1 79 ? 11.133 -0.762 4.938 1 97.88 79 ARG A CA 1
ATOM 626 C C . ARG A 1 79 ? 10.484 -0.364 6.258 1 97.88 79 ARG A C 1
ATOM 628 O O . ARG A 1 79 ? 9.383 0.193 6.27 1 97.88 79 ARG A O 1
ATOM 635 N N . GLU A 1 80 ? 11.102 -0.656 7.398 1 97.06 80 GLU A N 1
ATOM 636 C CA . GLU A 1 80 ? 10.594 -0.306 8.719 1 97.06 80 GLU A CA 1
ATOM 637 C C . GLU A 1 80 ? 11.547 0.636 9.445 1 97.06 80 GLU A C 1
ATOM 639 O O . GLU A 1 80 ? 11.156 1.731 9.859 1 97.06 80 GLU A O 1
ATOM 644 N N . ALA A 1 81 ? 12.758 0.165 9.531 1 97.75 81 ALA A N 1
ATOM 645 C CA . ALA A 1 81 ? 13.789 0.985 10.164 1 97.75 81 ALA A CA 1
ATOM 646 C C . ALA A 1 81 ? 14.484 1.878 9.141 1 97.75 81 ALA A C 1
ATOM 648 O O . ALA A 1 81 ? 15.195 1.387 8.266 1 97.75 81 ALA A O 1
ATOM 649 N N . TRP A 1 82 ? 14.273 3.143 9.219 1 98.56 82 TRP A N 1
ATOM 650 C CA . TRP A 1 82 ? 14.859 4.102 8.289 1 98.56 82 TRP A CA 1
ATOM 651 C C . TRP A 1 82 ? 15.992 4.879 8.945 1 98.56 82 TRP A C 1
ATOM 653 O O . TRP A 1 82 ? 15.742 5.824 9.703 1 98.56 82 TRP A O 1
ATOM 663 N N . ARG A 1 83 ? 17.203 4.555 8.578 1 98.31 83 ARG A N 1
ATOM 664 C CA . ARG A 1 83 ? 18.422 5.16 9.125 1 98.31 83 ARG A CA 1
ATOM 665 C C . ARG A 1 83 ? 18.953 6.254 8.203 1 98.31 83 ARG A C 1
ATOM 667 O O . ARG A 1 83 ? 18.453 6.426 7.09 1 98.31 83 ARG A O 1
ATOM 674 N N . THR A 1 84 ? 19.891 6.965 8.734 1 97.88 84 THR A N 1
ATOM 675 C CA . THR A 1 84 ? 20.453 8.039 7.922 1 97.88 84 THR A CA 1
ATOM 676 C C . THR A 1 84 ? 21.688 7.555 7.156 1 97.88 84 THR A C 1
ATOM 678 O O . THR A 1 84 ? 22.406 6.676 7.629 1 97.88 84 THR A O 1
ATOM 681 N N . ALA A 1 85 ? 21.828 8.023 6.012 1 97.38 85 ALA A N 1
ATOM 682 C CA . ALA A 1 85 ? 23.047 7.859 5.23 1 97.38 85 ALA A CA 1
ATOM 683 C C . ALA A 1 85 ? 23.844 9.156 5.18 1 97.38 85 ALA A C 1
ATOM 685 O O . ALA A 1 85 ? 23.281 10.234 4.953 1 97.38 85 ALA A O 1
ATOM 686 N N . GLU A 1 86 ? 25.172 9.047 5.438 1 95.88 86 GLU A N 1
ATOM 687 C CA . GLU A 1 86 ? 26 10.25 5.309 1 95.88 86 GLU A CA 1
ATOM 688 C C . GLU A 1 86 ? 25.812 10.906 3.945 1 95.88 86 GLU A C 1
ATOM 690 O O . GLU A 1 86 ? 25.906 10.242 2.91 1 95.88 86 GLU A O 1
ATOM 695 N N . SER A 1 87 ? 25.5 12.211 3.951 1 98.19 87 SER A N 1
ATOM 696 C CA . SER A 1 87 ? 25.172 12.953 2.738 1 98.19 87 SER A CA 1
ATOM 697 C C . SER A 1 87 ? 25.906 14.289 2.684 1 98.19 87 SER A C 1
ATOM 699 O O . SER A 1 87 ? 26.344 14.805 3.713 1 98.19 87 SER A O 1
ATOM 701 N N . SER A 1 88 ? 26.062 14.766 1.477 1 98.19 88 SER A N 1
ATOM 702 C CA . SER A 1 88 ? 26.703 16.062 1.266 1 98.19 88 SER A CA 1
ATOM 703 C C . SER A 1 88 ? 26.062 16.797 0.092 1 98.19 88 SER A C 1
ATOM 705 O O . SER A 1 88 ? 25.5 16.172 -0.813 1 98.19 88 SER A O 1
ATOM 707 N N . TYR A 1 89 ? 26.062 18.062 0.181 1 98.56 89 TYR A N 1
ATOM 708 C CA . TYR A 1 89 ? 25.531 18.922 -0.868 1 98.56 89 TYR A CA 1
ATOM 709 C C . TYR A 1 89 ? 26.578 19.938 -1.32 1 98.56 89 TYR A C 1
ATOM 711 O O . TYR A 1 89 ? 27.125 20.688 -0.506 1 98.56 89 TYR A O 1
ATOM 719 N N . ALA A 1 90 ? 26.906 19.844 -2.6 1 98.25 90 ALA A N 1
ATOM 720 C CA . ALA A 1 90 ? 27.859 20.766 -3.211 1 98.25 90 ALA A CA 1
ATOM 721 C C . ALA A 1 90 ? 27.562 20.953 -4.695 1 98.25 90 ALA A C 1
ATOM 723 O O . ALA A 1 90 ? 27.219 20 -5.395 1 98.25 90 ALA A O 1
ATOM 724 N N . ASP A 1 91 ? 27.641 22.234 -5.203 1 97.75 91 ASP A N 1
ATOM 725 C CA . ASP A 1 91 ? 27.531 22.578 -6.617 1 97.75 91 ASP A CA 1
ATOM 726 C C . ASP A 1 91 ? 26.203 22.078 -7.195 1 97.75 91 ASP A C 1
ATOM 728 O O . ASP A 1 91 ? 26.172 21.516 -8.289 1 97.75 91 ASP A O 1
ATOM 732 N N . GLY A 1 92 ? 25.203 22.125 -6.402 1 98.38 92 GLY A N 1
ATOM 733 C CA . GLY A 1 92 ? 23.859 21.797 -6.867 1 98.38 92 GLY A CA 1
ATOM 734 C C . GLY A 1 92 ? 23.578 20.312 -6.867 1 98.38 92 GLY A C 1
ATOM 735 O O . GLY A 1 92 ? 22.531 19.875 -7.359 1 98.38 92 GLY A O 1
ATOM 736 N N . VAL A 1 93 ? 24.516 19.531 -6.348 1 98.81 93 VAL A N 1
ATOM 737 C CA . VAL A 1 93 ? 24.375 18.078 -6.352 1 98.81 93 VAL A CA 1
ATOM 738 C C . VAL A 1 93 ? 24.312 17.562 -4.918 1 98.81 93 VAL A C 1
ATOM 740 O O . VAL A 1 93 ? 25.172 17.906 -4.094 1 98.81 93 VAL A O 1
ATOM 743 N N . LEU A 1 94 ? 23.281 16.844 -4.539 1 98.88 94 LEU A N 1
ATOM 744 C CA . LEU A 1 94 ? 23.25 16.078 -3.295 1 98.88 94 LEU A CA 1
ATOM 745 C C . LEU A 1 94 ? 23.859 14.695 -3.486 1 98.88 94 LEU A C 1
ATOM 747 O O . LEU A 1 94 ? 23.453 13.945 -4.375 1 98.88 94 LEU A O 1
ATOM 751 N N . SER A 1 95 ? 24.766 14.336 -2.643 1 98.81 95 SER A N 1
ATOM 752 C CA . SER A 1 95 ? 25.453 13.055 -2.758 1 98.81 95 SER A CA 1
ATOM 753 C C . SER A 1 95 ? 25.391 12.273 -1.448 1 98.81 95 SER A C 1
ATOM 755 O O . SER A 1 95 ? 25.453 12.859 -0.366 1 98.81 95 SER A O 1
ATOM 757 N N . PHE A 1 96 ? 25.234 11 -1.521 1 98.56 96 PHE A N 1
ATOM 758 C CA . PHE A 1 96 ? 25.391 10.125 -0.363 1 98.56 96 PHE A CA 1
ATOM 759 C C . PHE A 1 96 ? 25.969 8.781 -0.772 1 98.56 96 PHE A C 1
ATOM 761 O O . PHE A 1 96 ? 25.75 8.32 -1.894 1 98.56 96 PHE A O 1
ATOM 768 N N . THR A 1 97 ? 26.766 8.195 0.093 1 97.69 97 THR A N 1
ATOM 769 C CA . THR A 1 97 ? 27.484 6.945 -0.144 1 97.69 97 THR A CA 1
ATOM 770 C C . THR A 1 97 ? 27.062 5.883 0.868 1 97.69 97 THR A C 1
ATOM 772 O O . THR A 1 97 ? 26.875 6.184 2.051 1 97.69 97 THR A O 1
ATOM 775 N N . LYS A 1 98 ? 26.844 4.719 0.386 1 97.38 98 LYS A N 1
ATOM 776 C CA . LYS A 1 98 ? 26.438 3.615 1.246 1 97.38 98 LYS A CA 1
ATOM 777 C C . LYS A 1 98 ? 27.062 2.299 0.789 1 97.38 98 LYS A C 1
ATOM 779 O O . LYS A 1 98 ? 27.078 1.993 -0.405 1 97.38 98 LYS A O 1
ATOM 784 N N . THR A 1 99 ? 27.688 1.604 1.716 1 97.94 99 THR A N 1
ATOM 785 C CA . THR A 1 99 ? 28.031 0.209 1.471 1 97.94 99 THR A CA 1
ATOM 786 C C . THR A 1 99 ? 26.797 -0.684 1.576 1 97.94 99 THR A C 1
ATOM 788 O O . THR A 1 99 ? 26.141 -0.722 2.617 1 97.94 99 THR A O 1
ATOM 791 N N . ILE A 1 100 ? 26.531 -1.368 0.542 1 96.94 100 ILE A N 1
ATOM 792 C CA . ILE A 1 100 ? 25.312 -2.168 0.46 1 96.94 100 ILE A CA 1
ATOM 793 C C . ILE A 1 100 ? 25.625 -3.619 0.823 1 96.94 100 ILE A C 1
ATOM 795 O O . ILE A 1 100 ? 26.328 -4.312 0.085 1 96.94 100 ILE A O 1
ATOM 799 N N . ASP A 1 101 ? 24.984 -4.102 1.893 1 96.44 101 ASP A N 1
ATOM 800 C CA . ASP A 1 101 ? 25.312 -5.434 2.391 1 96.44 101 ASP A CA 1
ATOM 801 C C . ASP A 1 101 ? 24.188 -6.422 2.072 1 96.44 101 ASP A C 1
ATOM 803 O O . ASP A 1 101 ? 24.297 -7.609 2.377 1 96.44 101 ASP A O 1
ATOM 807 N N . THR A 1 102 ? 23.141 -5.938 1.476 1 97.5 102 THR A N 1
ATOM 808 C CA . THR A 1 102 ? 21.984 -6.77 1.181 1 97.5 102 THR A CA 1
ATOM 809 C C . THR A 1 102 ? 21.656 -6.73 -0.309 1 97.5 102 THR A C 1
ATOM 811 O O . THR A 1 102 ? 22.188 -5.898 -1.047 1 97.5 102 THR A O 1
ATOM 814 N N . ASP A 1 103 ? 20.828 -7.645 -0.752 1 97.88 103 ASP A N 1
ATOM 815 C CA . ASP A 1 103 ? 20.484 -7.719 -2.166 1 97.88 103 ASP A CA 1
ATOM 816 C C . ASP A 1 103 ? 19.5 -6.617 -2.549 1 97.88 103 ASP A C 1
ATOM 818 O O . ASP A 1 103 ? 19.375 -6.254 -3.721 1 97.88 103 ASP A O 1
ATOM 822 N N . LEU A 1 104 ? 18.781 -6.156 -1.551 1 98.12 104 LEU A N 1
ATOM 823 C CA . LEU A 1 104 ? 17.766 -5.121 -1.739 1 98.12 104 LEU A CA 1
ATOM 824 C C . LEU A 1 104 ? 17.891 -4.043 -0.666 1 98.12 104 LEU A C 1
ATOM 826 O O . LEU A 1 104 ? 18 -4.355 0.521 1 98.12 104 LEU A O 1
ATOM 830 N N . VAL A 1 105 ? 17.953 -2.807 -1.083 1 98.44 105 VAL A N 1
ATOM 831 C CA . VAL A 1 105 ? 18 -1.685 -0.152 1 98.44 105 VAL A CA 1
ATOM 832 C C . VAL A 1 105 ? 17.109 -0.548 -0.667 1 98.44 105 VAL A C 1
ATOM 834 O O . VAL A 1 105 ? 16.938 -0.39 -1.877 1 98.44 105 VAL A O 1
ATOM 837 N N . TRP A 1 106 ? 16.531 0.227 0.202 1 98.75 106 TRP A N 1
ATOM 838 C CA . TRP A 1 106 ? 15.625 1.329 -0.104 1 98.75 106 TRP A CA 1
ATOM 839 C C . TRP A 1 106 ? 16.203 2.656 0.376 1 98.75 106 TRP A C 1
ATOM 841 O O . TRP A 1 106 ? 16.797 2.729 1.452 1 98.75 106 TRP A O 1
ATOM 851 N N . PHE A 1 107 ? 16 3.699 -0.419 1 98.88 107 PHE A N 1
ATOM 852 C CA . PHE A 1 107 ? 16.406 5.059 -0.074 1 98.88 107 PHE A CA 1
ATOM 853 C C . PHE A 1 107 ? 15.227 6.016 -0.198 1 98.88 107 PHE A C 1
ATOM 855 O O . PHE A 1 107 ? 14.383 5.863 -1.085 1 98.88 107 PHE A O 1
ATOM 862 N N . ALA A 1 108 ? 15.18 6.992 0.68 1 98.94 108 ALA A N 1
ATOM 863 C CA . ALA A 1 108 ? 14.086 7.965 0.622 1 98.94 108 ALA A CA 1
ATOM 864 C C . ALA A 1 108 ? 14.516 9.305 1.208 1 98.94 108 ALA A C 1
ATOM 866 O O . ALA A 1 108 ? 15.508 9.383 1.939 1 98.94 108 ALA A O 1
ATOM 867 N N . TYR A 1 109 ? 13.789 10.328 0.799 1 98.75 109 TYR A N 1
ATOM 868 C CA . TYR A 1 109 ? 13.953 11.664 1.354 1 98.75 109 TYR A CA 1
ATOM 869 C C . TYR A 1 109 ? 13.688 11.672 2.854 1 98.75 109 TYR A C 1
ATOM 871 O O . TYR A 1 109 ? 14.461 12.234 3.629 1 98.75 109 TYR A O 1
ATOM 879 N N . PHE A 1 110 ? 12.664 11.102 3.285 1 98.75 110 PHE A N 1
ATOM 880 C CA . PHE A 1 110 ? 12.25 10.789 4.648 1 98.75 110 PHE A CA 1
ATOM 881 C C . PHE A 1 110 ? 11.555 9.438 4.715 1 98.75 110 PHE A C 1
ATOM 883 O O . PHE A 1 110 ? 11.234 8.852 3.682 1 98.75 110 PHE A O 1
ATOM 890 N N . ALA A 1 111 ? 11.367 8.836 5.934 1 98.81 111 ALA A N 1
ATOM 891 C CA . ALA A 1 111 ? 10.648 7.574 6.082 1 98.81 111 ALA A CA 1
ATOM 892 C C . ALA A 1 111 ? 9.266 7.652 5.441 1 98.81 111 ALA A C 1
ATOM 894 O O . ALA A 1 111 ? 8.445 8.492 5.82 1 98.81 111 ALA A O 1
ATOM 895 N N . PRO A 1 112 ? 9.023 6.781 4.465 1 98.75 112 PRO A N 1
ATOM 896 C CA . PRO A 1 112 ? 7.75 6.852 3.742 1 98.75 112 PRO A CA 1
ATOM 897 C C . PRO A 1 112 ? 6.559 6.445 4.605 1 98.75 112 PRO A C 1
ATOM 899 O O . PRO A 1 112 ? 6.738 5.816 5.652 1 98.75 112 PRO A O 1
ATOM 902 N N . TYR A 1 113 ? 5.383 6.828 4.258 1 98.75 113 TYR A N 1
ATOM 903 C CA . TYR A 1 113 ? 4.082 6.406 4.773 1 98.75 113 TYR A CA 1
ATOM 904 C C . TYR A 1 113 ? 3.127 6.074 3.635 1 98.75 113 TYR A C 1
ATOM 906 O O . TYR A 1 113 ? 2.516 6.973 3.049 1 98.75 113 TYR A O 1
ATOM 914 N N . SER A 1 114 ? 2.932 4.832 3.328 1 98.25 114 SER A N 1
ATOM 915 C CA . SER A 1 114 ? 2.244 4.395 2.119 1 98.25 114 SER A CA 1
ATOM 916 C C . SER A 1 114 ? 0.737 4.605 2.23 1 98.25 114 SER A C 1
ATOM 918 O O . SER A 1 114 ? 0.207 4.754 3.334 1 98.25 114 SER A O 1
ATOM 920 N N . MET A 1 115 ? 0.037 4.594 1.079 1 98.56 115 MET A N 1
ATOM 921 C CA . MET A 1 115 ? -1.418 4.719 1.084 1 98.56 115 MET A CA 1
ATOM 922 C C . MET A 1 115 ? -2.068 3.479 1.69 1 98.56 115 MET A C 1
ATOM 924 O O . MET A 1 115 ? -3.131 3.568 2.309 1 98.56 115 MET A O 1
ATOM 928 N N . GLU A 1 116 ? -1.471 2.316 1.54 1 98.12 116 GLU A N 1
ATOM 929 C CA . GLU A 1 116 ? -2.021 1.135 2.195 1 98.12 116 GLU A CA 1
ATOM 930 C C . GLU A 1 116 ? -1.963 1.268 3.715 1 98.12 116 GLU A C 1
ATOM 932 O O . GLU A 1 116 ? -2.902 0.883 4.414 1 98.12 116 GLU A O 1
ATOM 937 N N . ARG A 1 117 ? -0.846 1.784 4.199 1 98.25 117 ARG A N 1
ATOM 938 C CA . ARG A 1 117 ? -0.759 2.043 5.633 1 98.25 117 ARG A CA 1
ATOM 939 C C . ARG A 1 117 ? -1.827 3.037 6.078 1 98.25 117 ARG A C 1
ATOM 941 O O . ARG A 1 117 ? -2.422 2.883 7.145 1 98.25 117 ARG A O 1
ATOM 948 N N . HIS A 1 118 ? -2.025 4.059 5.254 1 98.81 118 HIS A N 1
ATOM 949 C CA . HIS A 1 118 ? -3.072 5.031 5.539 1 98.81 118 HIS A CA 1
ATOM 950 C C . HIS A 1 118 ? -4.434 4.359 5.656 1 98.81 118 HIS A C 1
ATOM 952 O O . HIS A 1 118 ? -5.18 4.613 6.605 1 98.81 118 HIS A O 1
ATOM 958 N N . HIS A 1 119 ? -4.805 3.504 4.688 1 98.62 119 HIS A N 1
ATOM 959 C CA . HIS A 1 119 ? -6.098 2.828 4.703 1 98.62 119 HIS A CA 1
ATOM 960 C C . HIS A 1 119 ? -6.219 1.902 5.91 1 98.62 119 HIS A C 1
ATOM 962 O O . HIS A 1 119 ? -7.297 1.775 6.496 1 98.62 119 HIS A O 1
ATOM 968 N N . ASP A 1 120 ? -5.121 1.244 6.266 1 98.56 120 ASP A N 1
ATOM 969 C CA . ASP A 1 120 ? -5.113 0.413 7.465 1 98.56 120 ASP A CA 1
ATOM 970 C C . ASP A 1 120 ? -5.383 1.249 8.719 1 98.56 120 ASP A C 1
ATOM 972 O O . ASP A 1 120 ? -6.152 0.843 9.586 1 98.56 120 ASP A O 1
ATOM 976 N N . LEU A 1 121 ? -4.676 2.369 8.781 1 98.75 121 LEU A N 1
ATOM 977 C CA . LEU A 1 121 ? -4.844 3.26 9.922 1 98.75 121 LEU A CA 1
ATOM 978 C C . LEU A 1 121 ? -6.297 3.705 10.055 1 98.75 121 LEU A C 1
ATOM 980 O O . LEU A 1 121 ? -6.891 3.59 11.133 1 98.75 121 LEU A O 1
ATOM 984 N N . VAL A 1 122 ? -6.875 4.203 8.984 1 98.81 122 VAL A N 1
ATOM 985 C CA . VAL A 1 122 ? -8.234 4.738 8.992 1 98.81 122 VAL A CA 1
ATOM 986 C C . VAL A 1 122 ? -9.219 3.635 9.383 1 98.81 122 VAL A C 1
ATOM 988 O O . VAL A 1 122 ? -10.109 3.855 10.203 1 98.81 122 VAL A O 1
ATOM 991 N N . SER A 1 123 ? -9.039 2.436 8.812 1 98.62 123 SER A N 1
ATOM 992 C CA . SER A 1 123 ? -9.945 1.327 9.094 1 98.62 123 SER A CA 1
ATOM 993 C C . SER A 1 123 ? -9.859 0.901 10.562 1 98.62 123 SER A C 1
ATOM 995 O O . SER A 1 123 ? -10.883 0.661 11.203 1 98.62 123 SER A O 1
ATOM 997 N N . ARG A 1 124 ? -8.672 0.815 11.086 1 98.5 124 ARG A N 1
ATOM 998 C CA . ARG A 1 124 ? -8.453 0.406 12.477 1 98.5 124 ARG A CA 1
ATOM 999 C C . ARG A 1 124 ? -9.062 1.418 13.445 1 98.5 124 ARG A C 1
ATOM 1001 O O . ARG A 1 124 ? -9.766 1.042 14.383 1 98.5 124 ARG A O 1
ATOM 1008 N N . ILE A 1 125 ? -8.758 2.691 13.188 1 98.81 125 ILE A N 1
ATOM 1009 C CA . ILE A 1 125 ? -9.203 3.736 14.109 1 98.81 125 ILE A CA 1
ATOM 1010 C C . ILE A 1 125 ? -10.719 3.865 14.047 1 98.81 125 ILE A C 1
ATOM 1012 O O . ILE A 1 125 ? -11.367 4.117 15.062 1 98.81 125 ILE A O 1
ATOM 1016 N N . ALA A 1 126 ? -11.305 3.699 12.859 1 98.56 126 ALA A N 1
ATOM 1017 C CA . ALA A 1 126 ? -12.75 3.807 12.68 1 98.56 126 ALA A CA 1
ATOM 1018 C C . ALA A 1 126 ? -13.484 2.771 13.523 1 98.56 126 ALA A C 1
ATOM 1020 O O . ALA A 1 126 ? -14.672 2.938 13.828 1 98.56 126 ALA A O 1
ATOM 1021 N N . LEU A 1 127 ? -12.844 1.698 13.961 1 98.12 127 LEU A N 1
ATOM 1022 C CA . LEU A 1 127 ? -13.469 0.623 14.719 1 98.12 127 LEU A CA 1
ATOM 1023 C C . LEU A 1 127 ? -13.391 0.897 16.219 1 98.12 127 LEU A C 1
ATOM 1025 O O . LEU A 1 127 ? -14.047 0.224 17.016 1 98.12 127 LEU A O 1
ATOM 1029 N N . MET A 1 128 ? -12.586 1.89 16.609 1 98.12 128 MET A N 1
ATOM 1030 C CA . MET A 1 128 ? -12.367 2.15 18.031 1 98.12 128 MET A CA 1
ATOM 1031 C C . MET A 1 128 ? -13.625 2.705 18.688 1 98.12 128 MET A C 1
ATOM 1033 O O . MET A 1 128 ? -14.367 3.465 18.062 1 98.12 128 MET A O 1
ATOM 1037 N N . PRO A 1 129 ? -13.867 2.355 19.953 1 96.75 129 PRO A N 1
ATOM 1038 C CA . PRO A 1 129 ? -15.039 2.889 20.641 1 96.75 129 PRO A CA 1
ATOM 1039 C C . PRO A 1 129 ? -15.07 4.414 20.656 1 96.75 129 PRO A C 1
ATOM 1041 O O . PRO A 1 129 ? -14.055 5.055 20.938 1 96.75 129 PRO A O 1
ATOM 1044 N N . GLY A 1 130 ? -16.203 4.965 20.297 1 97.19 130 GLY A N 1
ATOM 1045 C CA . GLY A 1 130 ? -16.406 6.406 20.375 1 97.19 130 GLY A CA 1
ATOM 1046 C C . GLY A 1 130 ? -15.938 7.133 19.125 1 97.19 130 GLY A C 1
ATOM 1047 O O . GLY A 1 130 ? -16.062 8.352 19.031 1 97.19 130 GLY A O 1
ATOM 1048 N N . VAL A 1 131 ? -15.445 6.371 18.156 1 98.56 131 VAL A N 1
ATOM 1049 C CA . VAL A 1 131 ? -14.977 7.004 16.938 1 98.56 131 VAL A CA 1
ATOM 1050 C C . VAL A 1 131 ? -16.031 6.875 15.844 1 98.56 131 VAL A C 1
ATOM 1052 O O . VAL A 1 131 ? -16.656 5.824 15.703 1 98.56 131 VAL A O 1
ATOM 1055 N N . SER A 1 132 ? -16.266 7.957 15.148 1 98.12 132 SER A N 1
ATOM 1056 C CA . SER A 1 132 ? -17.062 7.926 13.93 1 98.12 132 SER A CA 1
ATOM 1057 C C . SER A 1 132 ? -16.219 8.258 12.703 1 98.12 132 SER A C 1
ATOM 1059 O O . SER A 1 132 ? -15.203 8.945 12.812 1 98.12 132 SER A O 1
ATOM 1061 N N . HIS A 1 133 ? -16.562 7.719 11.578 1 98.5 133 HIS A N 1
ATOM 1062 C CA . HIS A 1 133 ? -15.898 7.957 10.305 1 98.5 133 HIS A CA 1
ATOM 1063 C C . HIS A 1 133 ? -16.875 8.516 9.266 1 98.5 133 HIS A C 1
ATOM 1065 O O . HIS A 1 133 ? -18.031 8.086 9.203 1 98.5 133 HIS A O 1
ATOM 1071 N N . ARG A 1 134 ? -16.391 9.453 8.523 1 98.06 134 ARG A N 1
ATOM 1072 C CA . ARG A 1 134 ? -17.094 10 7.367 1 98.06 134 ARG A CA 1
ATOM 1073 C C . ARG A 1 134 ? -16.156 10.133 6.172 1 98.06 134 ARG A C 1
ATOM 1075 O O . ARG A 1 134 ? -15.008 10.57 6.32 1 98.06 134 ARG A O 1
ATOM 1082 N N . GLU A 1 135 ? -16.594 9.648 5.047 1 98.38 135 GLU A N 1
ATOM 1083 C CA . GLU A 1 135 ? -15.93 10.039 3.805 1 98.38 135 GLU A CA 1
ATOM 1084 C C . GLU A 1 135 ? -16.484 11.352 3.27 1 98.38 135 GLU A C 1
ATOM 1086 O O . GLU A 1 135 ? -17.641 11.422 2.863 1 98.38 135 GLU A O 1
ATOM 1091 N N . LEU A 1 136 ? -15.656 12.367 3.248 1 98.38 136 LEU A N 1
ATOM 1092 C CA . LEU A 1 136 ? -16.109 13.711 2.898 1 98.38 136 LEU A CA 1
ATOM 1093 C C . LEU A 1 136 ? -16.344 13.836 1.396 1 98.38 136 LEU A C 1
ATOM 1095 O O . LEU A 1 136 ? -17.109 14.688 0.951 1 98.38 136 LEU A O 1
ATOM 1099 N N . GLY A 1 137 ? -15.68 13.039 0.65 1 97.81 137 GLY A N 1
ATOM 1100 C CA . GLY A 1 137 ? -15.719 13.039 -0.804 1 97.81 137 GLY A CA 1
ATOM 1101 C C . GLY A 1 137 ? -14.508 12.359 -1.427 1 97.81 137 GLY A C 1
ATOM 1102 O O . GLY A 1 137 ? -13.82 11.578 -0.77 1 97.81 137 GLY A O 1
ATOM 1103 N N . LYS A 1 138 ? -14.336 12.602 -2.705 1 97.56 138 LYS A N 1
ATOM 1104 C CA . LYS A 1 138 ? -13.25 11.969 -3.445 1 97.56 138 LYS A CA 1
ATOM 1105 C C . LYS A 1 138 ? -12.266 13.016 -3.975 1 97.56 138 LYS A C 1
ATOM 1107 O O . LYS A 1 138 ? -12.656 14.133 -4.301 1 97.56 138 LYS A O 1
ATOM 1112 N N . THR A 1 139 ? -11.047 12.633 -3.998 1 98.62 139 THR A N 1
ATOM 1113 C CA . THR A 1 139 ? -10.031 13.445 -4.652 1 98.62 139 THR A CA 1
ATOM 1114 C C . THR A 1 139 ? -10.148 13.344 -6.172 1 98.62 139 THR A C 1
ATOM 1116 O O . THR A 1 139 ? -11.039 12.656 -6.684 1 98.62 139 THR A O 1
ATOM 1119 N N . LEU A 1 140 ? -9.25 14.023 -6.887 1 98.5 140 LEU A N 1
ATOM 1120 C CA . LEU A 1 140 ? -9.281 14.039 -8.344 1 98.5 140 LEU A CA 1
ATOM 1121 C C . LEU A 1 140 ? -8.961 12.656 -8.914 1 98.5 140 LEU A C 1
ATOM 1123 O O . LEU 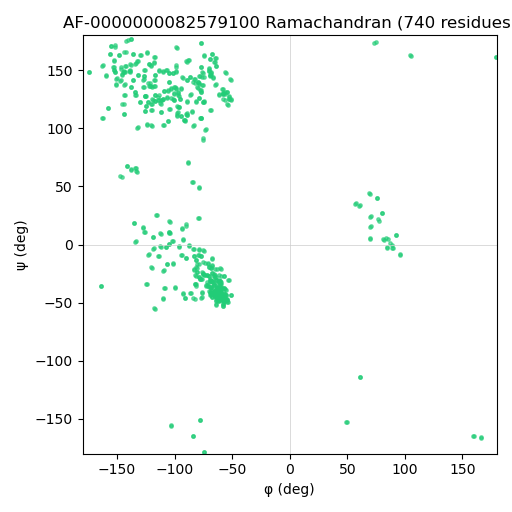A 1 140 ? -9.477 12.273 -9.961 1 98.5 140 LEU A O 1
ATOM 1127 N N . ASP A 1 141 ? -8.141 11.914 -8.203 1 97.88 141 ASP A N 1
ATOM 1128 C CA . ASP A 1 141 ? -7.812 10.555 -8.617 1 97.88 141 ASP A CA 1
ATOM 1129 C C . ASP A 1 141 ? -8.828 9.555 -8.078 1 97.88 141 ASP A C 1
ATOM 1131 O O . ASP A 1 141 ? -8.664 8.344 -8.242 1 97.88 141 ASP A O 1
ATOM 1135 N N . GLY A 1 142 ? -9.797 9.992 -7.34 1 97.88 142 GLY A N 1
ATOM 1136 C CA . GLY A 1 142 ? -10.859 9.125 -6.852 1 97.88 142 GLY A CA 1
ATOM 1137 C C . GLY A 1 142 ? -10.57 8.539 -5.48 1 97.88 142 GLY A C 1
ATOM 1138 O O . GLY A 1 142 ? -11.281 7.645 -5.023 1 97.88 142 GLY A O 1
ATOM 1139 N N . GLN A 1 143 ? -9.531 8.969 -4.816 1 98.38 143 GLN A N 1
ATOM 1140 C CA . GLN A 1 143 ? -9.242 8.492 -3.469 1 98.38 143 GLN A CA 1
ATOM 1141 C C . GLN A 1 143 ? -10.156 9.148 -2.439 1 98.38 143 GLN A C 1
ATOM 1143 O O . GLN A 1 143 ? -10.633 10.266 -2.65 1 98.38 143 GLN A O 1
ATOM 1148 N N . PRO A 1 144 ? -10.406 8.5 -1.352 1 98.38 144 PRO A N 1
ATOM 1149 C CA . PRO A 1 144 ? -11.328 9.047 -0.354 1 98.38 144 PRO A CA 1
ATOM 1150 C C . PRO A 1 144 ? -10.688 10.117 0.527 1 98.38 144 PRO A C 1
ATOM 1152 O O . PRO A 1 144 ? -9.516 9.992 0.893 1 98.38 144 PRO A O 1
ATOM 1155 N N . MET A 1 145 ? -11.398 11.133 0.823 1 98.69 145 MET A N 1
ATOM 1156 C CA . MET A 1 145 ? -11.062 12.062 1.895 1 98.69 145 MET A CA 1
ATOM 1157 C C . MET A 1 145 ? -11.719 11.648 3.207 1 98.69 145 MET A C 1
ATOM 1159 O O . MET A 1 145 ? -12.922 11.852 3.396 1 98.69 145 MET A O 1
ATOM 1163 N N . ASP A 1 146 ? -10.938 11.141 4.109 1 98.81 146 ASP A N 1
ATOM 1164 C CA . ASP A 1 146 ? -11.469 10.516 5.32 1 98.81 146 ASP A CA 1
ATOM 1165 C C . ASP A 1 146 ? -11.43 11.484 6.5 1 98.81 146 ASP A C 1
ATOM 1167 O O . ASP A 1 146 ? -10.422 12.172 6.711 1 98.81 146 ASP A O 1
ATOM 1171 N N . LEU A 1 147 ? -12.5 11.539 7.195 1 98.88 147 LEU A N 1
ATOM 1172 C CA . LEU A 1 147 ? -12.625 12.305 8.43 1 98.88 147 LEU A CA 1
ATOM 1173 C C . LEU A 1 147 ? -12.977 11.383 9.602 1 98.88 147 LEU A C 1
ATOM 1175 O O . LEU A 1 147 ? -13.953 10.625 9.523 1 98.88 147 LEU A O 1
ATOM 1179 N N . LEU A 1 148 ? -12.156 11.359 10.609 1 98.94 148 LEU A N 1
ATOM 1180 C CA . LEU A 1 148 ? -12.43 10.664 11.859 1 98.94 148 LEU A CA 1
ATOM 1181 C C . LEU A 1 148 ? -12.836 11.648 12.953 1 98.94 148 LEU A C 1
ATOM 1183 O O . LEU A 1 148 ? -12.234 12.719 13.086 1 98.94 148 LEU A O 1
ATOM 1187 N N . THR A 1 149 ? -13.852 11.359 13.68 1 98.88 149 THR A N 1
ATOM 1188 C CA . THR A 1 149 ? -14.328 12.234 14.742 1 98.88 149 THR A CA 1
ATOM 1189 C C . THR A 1 149 ? -14.445 11.469 16.062 1 98.88 149 THR A C 1
ATOM 1191 O O . THR A 1 149 ? -14.945 10.344 16.094 1 98.88 149 THR A O 1
ATOM 1194 N N . LEU A 1 150 ? -13.992 12.031 17.156 1 98.69 150 LEU A N 1
ATOM 1195 C CA . LEU A 1 150 ? -14.133 11.43 18.469 1 98.69 150 LEU A CA 1
ATOM 1196 C C . LEU A 1 150 ? -14.148 12.508 19.562 1 98.69 150 LEU A C 1
ATOM 1198 O O . LEU A 1 150 ? -13.602 13.594 19.375 1 98.69 150 LEU A O 1
ATOM 1202 N N . GLY A 1 151 ? -14.781 12.203 20.641 1 98.56 151 GLY A N 1
ATOM 1203 C CA . GLY A 1 151 ? -14.953 13.148 21.75 1 98.56 151 GLY A CA 1
ATOM 1204 C C . GLY A 1 151 ? -16.359 13.719 21.828 1 98.56 151 GLY A C 1
ATOM 1205 O O . GLY A 1 151 ? -17.125 13.648 20.859 1 98.56 151 GLY A O 1
ATOM 1206 N N . THR A 1 152 ? -16.734 14.289 22.953 1 97.88 152 THR A N 1
ATOM 1207 C CA . THR A 1 152 ? -18.094 14.75 23.188 1 97.88 152 THR A CA 1
ATOM 1208 C C . THR A 1 152 ? -18.094 16.156 23.797 1 97.88 152 THR A C 1
ATOM 1210 O O . THR A 1 152 ? -19.141 16.688 24.141 1 97.88 152 THR A O 1
ATOM 1213 N N . GLY A 1 153 ? -16.969 16.734 23.953 1 97.88 153 GLY A N 1
ATOM 1214 C CA . GLY A 1 153 ? -16.859 18.016 24.641 1 97.88 153 GLY A CA 1
ATOM 1215 C C . GLY A 1 153 ? -17.281 19.188 23.797 1 97.88 153 GLY A C 1
ATOM 1216 O O . GLY A 1 153 ? -17.594 19.031 22.609 1 97.88 153 GLY A O 1
ATOM 1217 N N . PRO A 1 154 ? -17.328 20.328 24.422 1 97.94 154 PRO A N 1
ATOM 1218 C CA . PRO A 1 154 ? -17.859 21.516 23.75 1 97.94 154 PRO A CA 1
ATOM 1219 C C . PRO A 1 154 ? -16.844 22.188 22.828 1 97.94 154 PRO A C 1
ATOM 1221 O O . PRO A 1 154 ? -17.219 22.953 21.938 1 97.94 154 PRO A O 1
ATOM 1224 N N . LYS A 1 155 ? -15.539 21.969 23.078 1 98.75 155 LYS A N 1
ATOM 1225 C CA . LYS A 1 155 ? -14.523 22.578 22.234 1 98.75 155 LYS A CA 1
ATOM 1226 C C . LYS A 1 155 ? -14.344 21.797 20.938 1 98.75 155 LYS A C 1
ATOM 1228 O O . LYS A 1 155 ? -14.305 20.562 20.953 1 98.75 155 LYS A O 1
ATOM 1233 N N . THR A 1 156 ? -14.281 22.469 19.812 1 98.88 156 THR A N 1
ATOM 1234 C CA . THR A 1 156 ? -14.078 21.844 18.5 1 98.88 156 THR A CA 1
ATOM 1235 C C . THR A 1 156 ? -12.609 21.906 18.094 1 98.88 156 THR A C 1
ATOM 1237 O O . THR A 1 156 ? -12.086 22.984 17.828 1 98.88 156 THR A O 1
ATOM 1240 N N . VAL A 1 157 ? -11.945 20.766 18 1 98.94 157 VAL A N 1
ATOM 1241 C CA . VAL A 1 157 ? -10.531 20.672 17.672 1 98.94 157 VAL A CA 1
ATOM 1242 C C . VAL A 1 157 ? -10.352 19.984 16.328 1 98.94 157 VAL A C 1
ATOM 1244 O O . VAL A 1 157 ? -10.906 18.906 16.094 1 98.94 157 VAL A O 1
ATOM 1247 N N . TRP A 1 158 ? -9.633 20.625 15.453 1 98.94 158 TRP A N 1
ATOM 1248 C CA . TRP A 1 158 ? -9.305 20.016 14.164 1 98.94 158 TRP A CA 1
ATOM 1249 C C . TRP A 1 158 ? -7.82 19.688 14.07 1 98.94 158 TRP A C 1
ATOM 1251 O O . TRP A 1 158 ? -6.969 20.531 14.352 1 98.94 158 TRP A O 1
ATOM 1261 N N . LEU A 1 159 ? -7.484 18.453 13.789 1 99 159 LEU A N 1
ATOM 1262 C CA . LEU A 1 159 ? -6.145 18.016 13.43 1 99 159 LEU A CA 1
ATOM 1263 C C . LEU A 1 159 ? -6.105 17.5 11.992 1 99 159 LEU A C 1
ATOM 1265 O O . LEU A 1 159 ? -6.891 16.641 11.617 1 99 159 LEU A O 1
ATOM 1269 N N . TYR A 1 160 ? -5.262 18.031 11.172 1 98.94 160 TYR A N 1
ATOM 1270 C CA . TYR A 1 160 ? -5.125 17.562 9.797 1 98.94 160 TYR A CA 1
ATOM 1271 C C . TYR A 1 160 ? -3.67 17.609 9.352 1 98.94 160 TYR A C 1
ATOM 1273 O O . TYR A 1 160 ? -2.875 18.391 9.883 1 98.94 160 TYR A O 1
ATOM 1281 N N . ALA A 1 161 ? -3.324 16.719 8.508 1 98.88 161 ALA A N 1
ATOM 1282 C CA . ALA A 1 161 ? -1.911 16.531 8.195 1 98.88 161 ALA A CA 1
ATOM 1283 C C . ALA A 1 161 ? -1.711 16.312 6.695 1 98.88 161 ALA A C 1
ATOM 1285 O O . ALA A 1 161 ? -2.643 15.922 5.988 1 98.88 161 ALA A O 1
ATOM 1286 N N . ARG A 1 162 ? -0.544 16.625 6.27 1 98.75 162 ARG A N 1
ATOM 1287 C CA . ARG A 1 162 ? 0.044 16.172 5.016 1 98.75 162 ARG A CA 1
ATOM 1288 C C . ARG A 1 162 ? -0.664 16.797 3.82 1 98.75 162 ARG A C 1
ATOM 1290 O O . ARG A 1 162 ? -0.99 16.109 2.852 1 98.75 162 ARG A O 1
ATOM 1297 N N . GLN A 1 163 ? -0.923 18.156 3.949 1 98.88 163 GLN A N 1
ATOM 1298 C CA . GLN A 1 163 ? -1.31 18.891 2.756 1 98.88 163 GLN A CA 1
ATOM 1299 C C . GLN A 1 163 ? -0.254 18.766 1.661 1 98.88 163 GLN A C 1
ATOM 1301 O O . GLN A 1 163 ? -0.581 18.766 0.472 1 98.88 163 GLN A O 1
ATOM 1306 N N . HIS A 1 164 ? 0.958 18.781 2.164 1 98.88 164 HIS A N 1
ATOM 1307 C CA . HIS A 1 164 ? 2.098 18.5 1.298 1 98.88 164 HIS A CA 1
ATOM 1308 C C . HIS A 1 164 ? 2.49 17.031 1.363 1 98.88 164 HIS A C 1
ATOM 1310 O O . HIS A 1 164 ? 3.08 16.578 2.35 1 98.88 164 HIS A O 1
ATOM 1316 N N . PRO A 1 165 ? 2.252 16.297 0.243 1 98.56 165 PRO A N 1
ATOM 1317 C CA . PRO A 1 165 ? 2.264 14.836 0.294 1 98.56 165 PRO A CA 1
ATOM 1318 C C . PRO A 1 165 ? 3.646 14.273 0.61 1 98.56 165 PRO A C 1
ATOM 1320 O O . PRO A 1 165 ? 3.754 13.195 1.203 1 98.56 165 PRO A O 1
ATOM 1323 N N . GLY A 1 166 ? 4.73 14.969 0.281 1 98.56 166 GLY A N 1
ATOM 1324 C CA . GLY A 1 166 ? 6.074 14.477 0.553 1 98.56 166 GLY A CA 1
ATOM 1325 C C . GLY A 1 166 ? 6.48 14.625 2.006 1 98.56 166 GLY A C 1
ATOM 1326 O O . GLY A 1 166 ? 7.504 14.086 2.428 1 98.56 166 GLY A O 1
ATOM 1327 N N . GLU A 1 167 ? 5.723 15.328 2.785 1 98.81 167 GLU A N 1
ATOM 1328 C CA . GLU A 1 167 ? 5.984 15.508 4.211 1 98.81 167 GLU A CA 1
ATOM 1329 C C . GLU A 1 167 ? 5.34 14.398 5.035 1 98.81 167 GLU A C 1
ATOM 1331 O O . GLU A 1 167 ? 4.453 14.656 5.852 1 98.81 167 GLU A O 1
ATOM 1336 N N . THR A 1 168 ? 5.949 13.219 4.875 1 98.81 168 THR A N 1
ATOM 1337 C CA . THR A 1 168 ? 5.359 12 5.43 1 98.81 168 THR A CA 1
ATOM 1338 C C . THR A 1 168 ? 5.391 12.031 6.953 1 98.81 168 THR A C 1
ATOM 1340 O O . THR A 1 168 ? 4.57 11.383 7.609 1 98.81 168 THR A O 1
ATOM 1343 N N . MET A 1 169 ? 6.32 12.789 7.605 1 98.88 169 MET A N 1
ATOM 1344 C CA . MET A 1 169 ? 6.383 12.883 9.062 1 98.88 169 MET A CA 1
ATOM 1345 C C . MET A 1 169 ? 5.051 13.367 9.633 1 98.88 169 MET A C 1
ATOM 1347 O O . MET A 1 169 ? 4.691 13.023 10.758 1 98.88 169 MET A O 1
ATOM 1351 N N . ALA A 1 170 ? 4.352 14.094 8.828 1 98.94 170 ALA A N 1
ATOM 1352 C CA . ALA A 1 170 ? 3.07 14.625 9.281 1 98.94 170 ALA A CA 1
ATOM 1353 C C . ALA A 1 170 ? 2.074 13.5 9.547 1 98.94 170 ALA A C 1
ATOM 1355 O O . ALA A 1 170 ? 1.306 13.555 10.508 1 98.94 170 ALA A O 1
ATOM 1356 N N . GLU A 1 171 ? 2.045 12.531 8.68 1 98.94 171 GLU A N 1
ATOM 1357 C CA . GLU A 1 171 ? 1.101 11.445 8.898 1 98.94 171 GLU A CA 1
ATOM 1358 C C . GLU A 1 171 ? 1.608 10.477 9.969 1 98.94 171 GLU A C 1
ATOM 1360 O O . GLU A 1 171 ? 0.815 9.844 10.672 1 98.94 171 GLU A O 1
ATOM 1365 N N . TRP A 1 172 ? 2.943 10.32 10.125 1 98.94 172 TRP A N 1
ATOM 1366 C CA . TRP A 1 172 ? 3.469 9.602 11.281 1 98.94 172 TRP A CA 1
ATOM 1367 C C . TRP A 1 172 ? 3.016 10.25 12.586 1 98.94 172 TRP A C 1
ATOM 1369 O O . TRP A 1 172 ? 2.592 9.562 13.516 1 98.94 172 TRP A O 1
ATOM 1379 N N . TRP A 1 173 ? 3.121 11.602 12.625 1 99 173 TRP A N 1
ATOM 1380 C CA . TRP A 1 173 ? 2.617 12.359 13.766 1 99 173 TRP A CA 1
ATOM 1381 C C . TRP A 1 173 ? 1.137 12.078 13.992 1 99 173 TRP A C 1
ATOM 1383 O O . TRP A 1 173 ? 0.712 11.844 15.133 1 99 173 TRP A O 1
ATOM 1393 N N . MET A 1 174 ? 0.363 12.094 12.961 1 98.94 174 MET A N 1
ATOM 1394 C CA . MET A 1 174 ? -1.08 11.891 13.047 1 98.94 174 MET A CA 1
ATOM 1395 C C . MET A 1 174 ? -1.403 10.5 13.586 1 98.94 174 MET A C 1
ATOM 1397 O O . MET A 1 174 ? -2.342 10.336 14.367 1 98.94 174 MET A O 1
ATOM 1401 N N . GLU A 1 175 ? -0.667 9.469 13.078 1 98.94 175 GLU A N 1
ATOM 1402 C CA . GLU A 1 175 ? -0.854 8.133 13.625 1 98.94 175 GLU A CA 1
ATOM 1403 C C . GLU A 1 175 ? -0.635 8.117 15.141 1 98.94 175 GLU A C 1
ATOM 1405 O O . GLU A 1 175 ? -1.401 7.492 15.875 1 98.94 175 GLU A O 1
ATOM 1410 N N . GLY A 1 176 ? 0.417 8.805 15.617 1 98.94 176 GLY A N 1
ATOM 1411 C CA . GLY A 1 176 ? 0.64 8.93 17.047 1 98.94 176 GLY A CA 1
ATOM 1412 C C . GLY A 1 176 ? -0.501 9.617 17.781 1 98.94 176 GLY A C 1
ATOM 1413 O O . GLY A 1 176 ? -0.899 9.195 18.859 1 98.94 176 GLY A O 1
ATOM 1414 N N . ALA A 1 177 ? -0.979 10.648 17.156 1 98.94 177 ALA A N 1
ATOM 1415 C CA . ALA A 1 177 ? -2.084 11.391 17.75 1 98.94 177 ALA A CA 1
ATOM 1416 C C . ALA A 1 177 ? -3.326 10.508 17.891 1 98.94 177 ALA A C 1
ATOM 1418 O O . ALA A 1 177 ? -3.975 10.5 18.938 1 98.94 177 ALA A O 1
ATOM 1419 N N . LEU A 1 178 ? -3.633 9.789 16.859 1 98.94 178 LEU A N 1
ATOM 1420 C CA . LEU A 1 178 ? -4.801 8.914 16.859 1 98.94 178 LEU A CA 1
ATOM 1421 C C . LEU A 1 178 ? -4.633 7.785 17.875 1 98.94 178 LEU A C 1
ATOM 1423 O O . LEU A 1 178 ? -5.586 7.426 18.562 1 98.94 178 LEU A O 1
ATOM 1427 N N . GLU A 1 179 ? -3.428 7.223 17.953 1 98.81 179 GLU A N 1
ATOM 1428 C CA . GLU A 1 179 ? -3.15 6.188 18.953 1 98.81 179 GLU A CA 1
ATOM 1429 C C . GLU A 1 179 ? -3.332 6.723 20.359 1 98.81 179 GLU A C 1
ATOM 1431 O O . GLU A 1 179 ? -3.891 6.035 21.219 1 98.81 179 GLU A O 1
ATOM 1436 N N . PHE A 1 180 ? -2.877 7.949 20.594 1 98.81 180 PHE A N 1
ATOM 1437 C CA . PHE A 1 180 ? -3.031 8.594 21.891 1 98.81 180 PHE A CA 1
ATOM 1438 C C . PHE A 1 180 ? -4.508 8.781 22.234 1 98.81 180 PHE A C 1
ATOM 1440 O O . PHE A 1 180 ? -4.957 8.375 23.312 1 98.81 180 PHE A O 1
ATOM 1447 N N . LEU A 1 181 ? -5.25 9.289 21.344 1 98.88 181 LEU A N 1
ATOM 1448 C CA . LEU A 1 181 ? -6.625 9.703 21.594 1 98.88 181 LEU A CA 1
ATOM 1449 C C . LEU A 1 181 ? -7.535 8.492 21.766 1 98.88 181 LEU A C 1
ATOM 1451 O O . LEU A 1 181 ? -8.562 8.57 22.438 1 98.88 181 LEU A O 1
ATOM 1455 N N . THR A 1 182 ? -7.176 7.328 21.172 1 98.69 182 THR A N 1
ATOM 1456 C CA . THR A 1 182 ? -8.07 6.176 21.172 1 98.69 182 THR A CA 1
ATOM 1457 C C . THR A 1 182 ? -7.594 5.129 22.172 1 98.69 182 THR A C 1
ATOM 1459 O O . THR A 1 182 ? -8.188 4.055 22.297 1 98.69 182 THR A O 1
ATOM 1462 N N . ASP A 1 183 ? -6.512 5.395 22.859 1 98.06 183 ASP A N 1
ATOM 1463 C CA . ASP A 1 183 ? -6.016 4.48 23.875 1 98.06 183 ASP A CA 1
ATOM 1464 C C . ASP A 1 183 ? -6.957 4.441 25.078 1 98.06 183 ASP A C 1
ATOM 1466 O O . ASP A 1 183 ? -7.07 5.422 25.812 1 98.06 183 ASP A O 1
ATOM 1470 N N . PRO A 1 184 ? -7.566 3.357 25.375 1 95.56 184 PRO A N 1
ATOM 1471 C CA . PRO A 1 184 ? -8.555 3.297 26.453 1 95.56 184 PRO A CA 1
ATOM 1472 C C . PRO A 1 184 ? -7.918 3.422 27.844 1 95.56 184 PRO A C 1
ATOM 1474 O O . PRO A 1 184 ? -8.609 3.719 28.812 1 95.56 184 PRO A O 1
ATOM 1477 N N . THR A 1 185 ? -6.641 3.234 27.922 1 97.62 185 THR A N 1
ATOM 1478 C CA . THR A 1 185 ? -5.973 3.262 29.219 1 97.62 185 THR A CA 1
ATOM 1479 C C . THR A 1 185 ? -5.379 4.641 29.484 1 97.62 185 THR A C 1
ATOM 1481 O O . THR A 1 185 ? -4.828 4.883 30.562 1 97.62 185 THR A O 1
ATOM 1484 N N . ASN A 1 186 ? -5.504 5.527 28.578 1 98.06 186 ASN A N 1
ATOM 1485 C CA . ASN A 1 186 ? -4.938 6.867 28.703 1 98.06 186 ASN A CA 1
ATOM 1486 C C . ASN A 1 186 ? -5.93 7.84 29.328 1 98.06 186 ASN A C 1
ATOM 1488 O O . ASN A 1 186 ? -6.82 8.352 28.641 1 98.06 186 ASN A O 1
ATOM 1492 N N . ALA A 1 187 ? -5.719 8.195 30.531 1 97.81 187 ALA A N 1
ATOM 1493 C CA . ALA A 1 187 ? -6.637 9.055 31.281 1 97.81 187 ALA A CA 1
ATOM 1494 C C . ALA A 1 187 ? -6.645 10.469 30.703 1 97.81 187 ALA A C 1
ATOM 1496 O O . ALA A 1 187 ? -7.68 11.141 30.703 1 97.81 187 ALA A O 1
ATOM 1497 N N . THR A 1 188 ? -5.496 10.898 30.297 1 98.25 188 THR A N 1
ATOM 1498 C CA . THR A 1 188 ? -5.402 12.227 29.703 1 98.25 188 THR A CA 1
ATOM 1499 C C . THR A 1 188 ? -6.25 12.312 28.422 1 98.25 188 THR A C 1
ATOM 1501 O O . THR A 1 188 ? -6.957 13.297 28.219 1 98.25 188 THR A O 1
ATOM 1504 N N . ALA A 1 189 ? -6.188 11.328 27.594 1 98.19 189 ALA A N 1
ATOM 1505 C CA . ALA A 1 189 ? -6.977 11.281 26.375 1 98.19 189 ALA A CA 1
ATOM 1506 C C . ALA A 1 189 ? -8.469 11.258 26.688 1 98.19 189 ALA A C 1
ATOM 1508 O O . ALA A 1 189 ? -9.258 11.922 26 1 98.19 189 ALA A O 1
ATOM 1509 N N . ARG A 1 190 ? -8.82 10.5 27.688 1 97.19 190 ARG A N 1
ATOM 1510 C CA . ARG A 1 190 ? -10.227 10.438 28.078 1 97.19 190 ARG A CA 1
ATOM 1511 C C . ARG A 1 190 ? -10.742 11.805 28.516 1 97.19 190 ARG A C 1
ATOM 1513 O O . ARG A 1 190 ? -11.812 12.234 28.078 1 97.19 190 ARG A O 1
ATOM 1520 N N . ASP A 1 191 ? -9.969 12.445 29.375 1 97.44 191 ASP A N 1
ATOM 1521 C CA . ASP A 1 191 ? -10.344 13.773 29.828 1 97.44 191 ASP A CA 1
ATOM 1522 C C . ASP A 1 191 ? -10.469 14.75 28.656 1 97.44 191 ASP A C 1
ATOM 1524 O O . ASP A 1 191 ? -11.414 15.539 28.594 1 97.44 191 ASP A O 1
ATOM 1528 N N . LEU A 1 192 ? -9.562 14.703 27.781 1 98.12 192 LEU A N 1
ATOM 1529 C CA . LEU A 1 192 ? -9.555 15.57 26.609 1 98.12 192 LEU A CA 1
ATOM 1530 C C . LEU A 1 192 ? -10.797 15.344 25.75 1 98.12 192 LEU A C 1
ATOM 1532 O O . LEU A 1 192 ? -11.383 16.297 25.234 1 98.12 192 LEU A O 1
ATOM 1536 N N . ARG A 1 193 ? -11.203 14.102 25.578 1 97.94 193 ARG A N 1
ATOM 1537 C CA . ARG A 1 193 ? -12.359 13.758 24.75 1 97.94 193 ARG A CA 1
ATOM 1538 C C . ARG A 1 193 ? -13.656 14.219 25.422 1 97.94 193 ARG A C 1
ATOM 1540 O O . ARG A 1 193 ? -14.68 14.359 24.75 1 97.94 193 ARG A O 1
ATOM 1547 N N . GLU A 1 194 ? -13.617 14.461 26.703 1 97.88 194 GLU A N 1
ATOM 1548 C CA . GLU A 1 194 ? -14.773 15 27.406 1 97.88 194 GLU A CA 1
ATOM 1549 C C . GLU A 1 194 ? -14.859 16.516 27.266 1 97.88 194 GLU A C 1
ATOM 1551 O O . GLU A 1 194 ? -15.93 17.094 27.422 1 97.88 194 GLU A O 1
ATOM 1556 N N . LYS A 1 195 ? -13.75 17.078 26.969 1 98.44 195 LYS A N 1
ATOM 1557 C CA . LYS A 1 195 ? -13.688 18.531 26.906 1 98.44 195 LYS A CA 1
ATOM 1558 C C . LYS A 1 195 ? -13.734 19.031 25.469 1 98.44 195 LYS A C 1
ATOM 1560 O O . LYS A 1 195 ? -14.016 20.203 25.203 1 98.44 195 LYS A O 1
ATOM 1565 N N . ALA A 1 196 ? -13.492 18.109 24.562 1 98.69 196 ALA A N 1
ATOM 1566 C CA . ALA A 1 196 ? -13.414 18.516 23.156 1 98.69 196 ALA A CA 1
ATOM 1567 C C . ALA A 1 196 ? -13.938 17.422 22.234 1 98.69 196 ALA A C 1
ATOM 1569 O O . ALA A 1 196 ? -13.938 16.25 22.594 1 98.69 196 ALA A O 1
ATOM 1570 N N . VAL A 1 197 ? -14.43 17.828 21.109 1 98.81 197 VAL A N 1
ATOM 1571 C CA . VAL A 1 197 ? -14.648 16.938 19.969 1 98.81 197 VAL A CA 1
ATOM 1572 C C . VAL A 1 197 ? -13.539 17.156 18.938 1 98.81 197 VAL A C 1
ATOM 1574 O O . VAL A 1 197 ? -13.227 18.297 18.578 1 98.81 197 VAL A O 1
ATOM 1577 N N . PHE A 1 198 ? -12.906 16.062 18.594 1 98.94 198 PHE A N 1
ATOM 1578 C CA . PHE A 1 198 ? -11.82 16.094 17.625 1 98.94 198 PHE A CA 1
ATOM 1579 C C . PHE A 1 198 ? -12.336 15.711 16.234 1 98.94 198 PHE A C 1
ATOM 1581 O O . PHE A 1 198 ? -13.086 14.742 16.094 1 98.94 198 PHE A O 1
ATOM 1588 N N . HIS A 1 199 ? -12.016 16.484 15.258 1 98.94 199 HIS A N 1
ATOM 1589 C CA . HIS A 1 199 ? -12.156 16.172 13.844 1 98.94 199 HIS A CA 1
ATOM 1590 C C . HIS A 1 199 ? -10.789 16.031 13.172 1 98.94 199 HIS A C 1
ATOM 1592 O O . HIS A 1 199 ? -10.008 16.984 13.133 1 98.94 199 HIS A O 1
ATOM 1598 N N . ILE A 1 200 ? -10.539 14.867 12.594 1 98.94 200 ILE A N 1
ATOM 1599 C CA . ILE A 1 200 ? -9.164 14.531 12.242 1 98.94 200 ILE A CA 1
ATOM 1600 C C . ILE A 1 200 ? -9.109 14.055 10.789 1 98.94 200 ILE A C 1
ATOM 1602 O O . ILE A 1 200 ? -9.82 13.125 10.406 1 98.94 200 ILE A O 1
ATOM 1606 N N . VAL A 1 201 ? -8.32 14.703 9.977 1 98.94 201 VAL A N 1
ATOM 1607 C CA . VAL A 1 201 ? -8.008 14.289 8.609 1 98.94 201 VAL A CA 1
ATOM 1608 C C . VAL A 1 201 ? -6.555 13.82 8.539 1 98.94 201 VAL A C 1
ATOM 1610 O O . VAL A 1 201 ? -5.641 14.641 8.398 1 98.94 201 VAL A O 1
ATOM 1613 N N . PRO A 1 202 ? -6.324 12.5 8.508 1 98.88 202 PRO A N 1
ATOM 1614 C CA . PRO A 1 202 ? -4.957 11.992 8.648 1 98.88 202 PRO A CA 1
ATOM 1615 C C . PRO A 1 202 ? -4.09 12.305 7.43 1 98.88 202 PRO A C 1
ATOM 1617 O O . PRO A 1 202 ? -2.859 12.32 7.531 1 98.88 202 PRO A O 1
ATOM 1620 N N . ASN A 1 203 ? -4.703 12.453 6.281 1 98.94 203 ASN A N 1
ATOM 1621 C CA . ASN A 1 203 ? -4.016 12.742 5.027 1 98.94 203 ASN A CA 1
ATOM 1622 C C . ASN A 1 203 ? -4.836 13.68 4.141 1 98.94 203 ASN A C 1
ATOM 1624 O O . ASN A 1 203 ? -5.852 13.266 3.576 1 98.94 203 ASN A O 1
ATOM 1628 N N . MET A 1 204 ? -4.379 14.891 3.941 1 98.94 204 MET A N 1
ATOM 1629 C CA . MET A 1 204 ? -5.07 15.914 3.162 1 98.94 204 MET A CA 1
ATOM 1630 C C . MET A 1 204 ? -4.828 15.719 1.669 1 98.94 204 MET A C 1
ATOM 1632 O O . MET A 1 204 ? -5.543 16.281 0.84 1 98.94 204 MET A O 1
ATOM 1636 N N . ASN A 1 205 ? -3.793 14.992 1.321 1 98.94 205 ASN A N 1
ATOM 1637 C CA . ASN A 1 205 ? -3.387 14.93 -0.079 1 98.94 205 ASN A CA 1
ATOM 1638 C C . ASN A 1 205 ? -3.092 13.492 -0.509 1 98.94 205 ASN A C 1
ATOM 1640 O O . ASN A 1 205 ? -1.973 13.18 -0.921 1 98.94 205 ASN A O 1
ATOM 1644 N N . PRO A 1 206 ? -4.113 12.625 -0.536 1 98.75 206 PRO A N 1
ATOM 1645 C CA . PRO A 1 206 ? -3.91 11.219 -0.898 1 98.75 206 PRO A CA 1
ATOM 1646 C C . PRO A 1 206 ? -3.346 11.055 -2.307 1 98.75 206 PRO A C 1
ATOM 1648 O O . PRO A 1 206 ? -2.498 10.18 -2.535 1 98.75 206 PRO A O 1
ATOM 1651 N N . ASP A 1 207 ? -3.766 11.898 -3.283 1 98.81 207 ASP A N 1
ATOM 1652 C CA . ASP A 1 207 ? -3.307 11.766 -4.664 1 98.81 207 ASP A CA 1
ATOM 1653 C C . ASP A 1 207 ? -1.804 12.016 -4.766 1 98.81 207 ASP A C 1
ATOM 1655 O O . ASP A 1 207 ? -1.072 11.211 -5.34 1 98.81 207 ASP A O 1
ATOM 1659 N N . GLY A 1 208 ? -1.407 13.141 -4.207 1 98.88 208 GLY A N 1
ATOM 1660 C CA . GLY A 1 208 ? 0.017 13.43 -4.23 1 98.88 208 GLY A CA 1
ATOM 1661 C C . GLY A 1 208 ? 0.85 12.398 -3.496 1 98.88 208 GLY A C 1
ATOM 1662 O O . GLY A 1 208 ? 1.966 12.078 -3.914 1 98.88 208 GLY A O 1
ATOM 1663 N N . SER A 1 209 ? 0.325 11.891 -2.385 1 98.75 209 SER A N 1
ATOM 1664 C CA . SER A 1 209 ? 1.02 10.875 -1.607 1 98.75 209 SER A CA 1
ATOM 1665 C C . SER A 1 209 ? 1.298 9.633 -2.451 1 98.75 209 SER A C 1
ATOM 1667 O O . SER A 1 209 ? 2.428 9.141 -2.49 1 98.75 209 SER A O 1
ATOM 1669 N N . ARG A 1 210 ? 0.295 9.188 -3.15 1 98.31 210 ARG A N 1
ATOM 1670 C CA . ARG A 1 210 ? 0.426 8 -3.988 1 98.31 210 ARG A CA 1
ATOM 1671 C C . ARG A 1 210 ? 1.396 8.242 -5.141 1 98.31 210 ARG A C 1
ATOM 1673 O O . ARG A 1 210 ? 2.146 7.348 -5.527 1 98.31 210 ARG A O 1
ATOM 1680 N N . ARG A 1 211 ? 1.446 9.422 -5.676 1 98.19 211 ARG A N 1
ATOM 1681 C CA . ARG A 1 211 ? 2.189 9.758 -6.887 1 98.19 211 ARG A CA 1
ATOM 1682 C C . ARG A 1 211 ? 3.656 10.031 -6.57 1 98.19 211 ARG A C 1
ATOM 1684 O O . ARG A 1 211 ? 4.48 10.148 -7.48 1 98.19 211 ARG A O 1
ATOM 1691 N N . GLY A 1 212 ? 3.994 10.133 -5.297 1 98.5 212 GLY A N 1
ATOM 1692 C CA . GLY A 1 212 ? 5.359 10.492 -4.941 1 98.5 212 GLY A CA 1
ATOM 1693 C C . GLY A 1 212 ? 5.66 11.961 -5.148 1 98.5 212 GLY A C 1
ATOM 1694 O O . GLY A 1 212 ? 6.73 12.32 -5.645 1 98.5 212 GLY A O 1
ATOM 1695 N N . HIS A 1 213 ? 4.668 12.805 -4.789 1 98.62 213 HIS A N 1
ATOM 1696 C CA . HIS A 1 213 ? 4.852 14.25 -4.855 1 98.62 213 HIS A CA 1
ATOM 1697 C C . HIS A 1 213 ? 5.449 14.789 -3.562 1 98.62 213 HIS A C 1
ATOM 1699 O O . HIS A 1 213 ? 5.387 14.133 -2.521 1 98.62 213 HIS A O 1
ATOM 1705 N N . LEU A 1 214 ? 6.031 15.938 -3.682 1 97.31 214 LEU A N 1
ATOM 1706 C CA . LEU A 1 214 ? 6.438 16.688 -2.5 1 97.31 214 LEU A CA 1
ATOM 1707 C C . LEU A 1 214 ? 5.34 17.656 -2.074 1 97.31 214 LEU A C 1
ATOM 1709 O O . LEU A 1 214 ? 5.02 17.766 -0.887 1 97.31 214 LEU A O 1
ATOM 1713 N N . ARG A 1 215 ? 4.797 18.281 -3.088 1 97.88 215 ARG A N 1
ATOM 1714 C CA . ARG A 1 215 ? 4.113 19.516 -2.713 1 97.88 215 ARG A CA 1
ATOM 1715 C C . ARG A 1 215 ? 2.66 19.5 -3.178 1 97.88 215 ARG A C 1
ATOM 1717 O O . ARG A 1 215 ? 1.781 20.047 -2.506 1 97.88 215 ARG A O 1
ATOM 1724 N N . THR A 1 216 ? 2.316 18.906 -4.289 1 98.75 216 THR A N 1
ATOM 1725 C CA . THR A 1 216 ? 1.064 19.219 -4.965 1 98.75 216 THR A CA 1
ATOM 1726 C C . THR A 1 216 ? 0.153 18 -5.027 1 98.75 216 THR A C 1
ATOM 1728 O O . THR A 1 216 ? 0.601 16.875 -4.805 1 98.75 216 THR A O 1
ATOM 1731 N N . ASN A 1 217 ? -1.125 18.312 -5.273 1 98.75 217 ASN A N 1
ATOM 1732 C CA . ASN A 1 217 ? -2.092 17.25 -5.523 1 98.75 217 ASN A CA 1
ATOM 1733 C C . ASN A 1 217 ? -2.074 16.812 -6.984 1 98.75 217 ASN A C 1
ATOM 1735 O O . ASN A 1 217 ? -1.116 17.094 -7.711 1 98.75 217 ASN A O 1
ATOM 1739 N N . ALA A 1 218 ? -3.047 16.109 -7.465 1 98.5 218 ALA A N 1
ATOM 1740 C CA . ALA A 1 218 ? -3.082 15.492 -8.789 1 98.5 218 ALA A CA 1
ATOM 1741 C C . ALA A 1 218 ? -3.145 16.547 -9.883 1 98.5 218 ALA A C 1
ATOM 1743 O O . ALA A 1 218 ? -2.807 16.281 -11.039 1 98.5 218 ALA A O 1
ATOM 1744 N N . ALA A 1 219 ? -3.529 17.797 -9.547 1 98.38 219 ALA A N 1
ATOM 1745 C CA . ALA A 1 219 ? -3.674 18.875 -10.531 1 98.38 219 ALA A CA 1
ATOM 1746 C C . ALA A 1 219 ? -2.508 19.844 -10.453 1 98.38 219 ALA A C 1
ATOM 1748 O O . ALA A 1 219 ? -2.568 20.938 -11.031 1 98.38 219 ALA A O 1
ATOM 1749 N N . GLY A 1 220 ? -1.456 19.484 -9.688 1 98.44 220 GLY A N 1
ATOM 1750 C CA . GLY A 1 220 ? -0.307 20.375 -9.555 1 98.44 220 GLY A CA 1
ATOM 1751 C C . GLY A 1 220 ? -0.554 21.531 -8.609 1 98.44 220 GLY A C 1
ATOM 1752 O O . GLY A 1 220 ? 0.131 22.562 -8.68 1 98.44 220 GLY A O 1
ATOM 1753 N N . ILE A 1 221 ? -1.534 21.375 -7.742 1 98.5 221 ILE A N 1
ATOM 1754 C CA . ILE A 1 221 ? -1.969 22.469 -6.883 1 98.5 221 ILE A CA 1
ATOM 1755 C C . ILE A 1 221 ? -1.37 22.297 -5.488 1 98.5 221 ILE A C 1
ATOM 1757 O O . ILE A 1 221 ? -1.407 21.203 -4.918 1 98.5 221 ILE A O 1
ATOM 1761 N N . ASN A 1 222 ? -0.768 23.344 -4.984 1 98.56 222 ASN A N 1
ATOM 1762 C CA . ASN A 1 222 ? -0.337 23.422 -3.592 1 98.56 222 ASN A CA 1
ATOM 1763 C C . ASN A 1 222 ? -1.513 23.688 -2.656 1 98.56 222 ASN A C 1
ATOM 1765 O O . ASN A 1 222 ? -1.979 24.828 -2.547 1 98.56 222 ASN A O 1
ATOM 1769 N N . LEU A 1 223 ? -1.899 22.688 -1.889 1 98.81 223 LEU A N 1
ATOM 1770 C CA . LEU A 1 223 ? -3.156 22.75 -1.15 1 98.81 223 LEU A CA 1
ATOM 1771 C C . LEU A 1 223 ? -3.105 23.828 -0.078 1 98.81 223 LEU A C 1
ATOM 1773 O O . LEU A 1 223 ? -4.121 24.469 0.22 1 98.81 223 LEU A O 1
ATOM 1777 N N . ASN A 1 224 ? -1.938 24.062 0.509 1 98.75 224 ASN A N 1
ATOM 1778 C CA . ASN A 1 224 ? -1.85 25.078 1.557 1 98.75 224 ASN A CA 1
ATOM 1779 C C . ASN A 1 224 ? -1.778 26.484 0.974 1 98.75 224 ASN A C 1
ATOM 1781 O O . ASN A 1 224 ? -1.322 27.422 1.641 1 98.75 224 ASN A O 1
ATOM 1785 N N . ARG A 1 225 ? -2.25 26.656 -0.239 1 98.56 225 ARG A N 1
ATOM 1786 C CA . ARG A 1 225 ? -2.443 27.953 -0.871 1 98.56 225 ARG A CA 1
ATOM 1787 C C . ARG A 1 225 ? -3.863 28.094 -1.41 1 98.56 225 ARG A C 1
ATOM 1789 O O . ARG A 1 225 ? -4.145 29 -2.205 1 98.56 225 ARG A O 1
ATOM 1796 N N . GLU A 1 226 ? -4.672 27.219 -0.956 1 98.69 226 GLU A N 1
ATOM 1797 C CA . GLU A 1 226 ? -5.996 27.172 -1.572 1 98.69 226 GLU A CA 1
ATOM 1798 C C . GLU A 1 226 ? -7.094 27.469 -0.553 1 98.69 226 GLU A C 1
ATOM 1800 O O . GLU A 1 226 ? -8.281 27.453 -0.888 1 98.69 226 GLU A O 1
ATOM 1805 N N . TRP A 1 227 ? -6.812 27.828 0.624 1 98.81 227 TRP A N 1
ATOM 1806 C CA . TRP A 1 227 ? -7.789 27.828 1.705 1 98.81 227 TRP A CA 1
ATOM 1807 C C . TRP A 1 227 ? -8.695 29.047 1.627 1 98.81 227 TRP A C 1
ATOM 1809 O O . TRP A 1 227 ? -9.75 29.094 2.266 1 98.81 227 TRP A O 1
ATOM 1819 N N . HIS A 1 228 ? -8.297 30.062 0.879 1 98.31 228 HIS A N 1
ATOM 1820 C CA . HIS A 1 228 ? -9.133 31.25 0.746 1 98.31 228 HIS A CA 1
ATOM 1821 C C . HIS A 1 228 ? -10.297 31 -0.206 1 98.31 228 HIS A C 1
ATOM 1823 O O . HIS A 1 228 ? -11.422 31.406 0.068 1 98.31 228 HIS A O 1
ATOM 1829 N N . ALA A 1 229 ? -10.016 30.391 -1.353 1 97.88 229 ALA A N 1
ATOM 1830 C CA . ALA A 1 229 ? -11.055 30.141 -2.352 1 97.88 229 ALA A CA 1
ATOM 1831 C C . ALA A 1 229 ? -10.867 28.781 -3.012 1 97.88 229 ALA A C 1
ATOM 1833 O O . ALA A 1 229 ? -10.641 28.688 -4.223 1 97.88 229 ALA A O 1
ATOM 1834 N N . PRO A 1 230 ? -11.055 27.719 -2.23 1 98.5 230 PRO A N 1
ATOM 1835 C CA . PRO A 1 230 ? -10.914 26.375 -2.811 1 98.5 230 PRO A CA 1
ATOM 1836 C C . PRO A 1 230 ? -12.039 26.031 -3.779 1 98.5 230 PRO A C 1
ATOM 1838 O O . PRO A 1 230 ? -13.156 26.547 -3.637 1 98.5 230 PRO A O 1
ATOM 1841 N N . THR A 1 231 ? -11.82 25.203 -4.766 1 98.56 231 THR A N 1
ATOM 1842 C CA . THR A 1 231 ? -12.836 24.719 -5.695 1 98.56 231 THR A CA 1
ATOM 1843 C C . THR A 1 231 ? -12.734 23.203 -5.84 1 98.56 231 THR A C 1
ATOM 1845 O O . THR A 1 231 ? -11.68 22.609 -5.594 1 98.56 231 THR A O 1
ATOM 1848 N N . MET A 1 232 ? -13.797 22.578 -6.254 1 98.19 232 MET A N 1
ATOM 1849 C CA . MET A 1 232 ? -13.82 21.141 -6.461 1 98.19 232 MET A CA 1
ATOM 1850 C C . MET A 1 232 ? -12.938 20.75 -7.645 1 98.19 232 MET A C 1
ATOM 1852 O O . MET A 1 232 ? -12.453 19.625 -7.719 1 98.19 232 MET A O 1
ATOM 1856 N N . GLU A 1 233 ? -12.617 21.625 -8.539 1 97.94 233 GLU A N 1
ATOM 1857 C CA . GLU A 1 233 ? -11.828 21.359 -9.734 1 97.94 233 GLU A CA 1
ATOM 1858 C C . GLU A 1 233 ? -10.336 21.344 -9.43 1 97.94 233 GLU A C 1
ATOM 1860 O O . GLU A 1 233 ? -9.586 20.547 -9.977 1 97.94 233 GLU A O 1
ATOM 1865 N N . LYS A 1 234 ? -9.914 22.188 -8.523 1 97.88 234 LYS A N 1
ATOM 1866 C CA . LYS A 1 234 ? -8.484 22.375 -8.312 1 97.88 234 LYS A CA 1
ATOM 1867 C C . LYS A 1 234 ? -8.039 21.75 -6.992 1 97.88 234 LYS A C 1
ATOM 1869 O O . LYS A 1 234 ? -6.926 21.219 -6.895 1 97.88 234 LYS A O 1
ATOM 1874 N N . SER A 1 235 ? -8.859 21.859 -6.043 1 98.69 235 SER A N 1
ATOM 1875 C CA . SER A 1 235 ?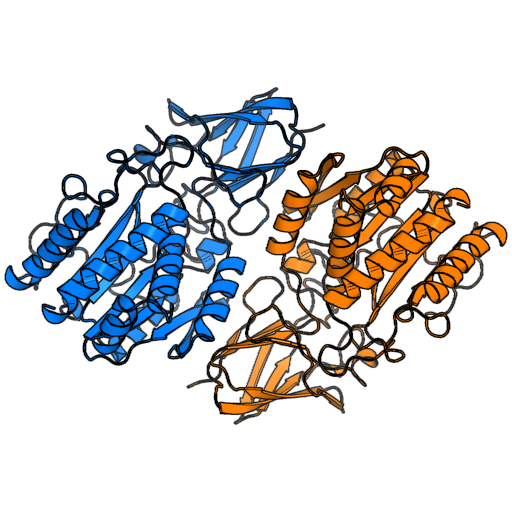 -8.477 21.453 -4.691 1 98.69 235 SER A CA 1
ATOM 1876 C C . SER A 1 235 ? -9.672 20.875 -3.93 1 98.69 235 SER A C 1
ATOM 1878 O O . SER A 1 235 ? -10.008 21.359 -2.85 1 98.69 235 SER A O 1
ATOM 1880 N N . PRO A 1 236 ? -10.281 19.797 -4.488 1 98.88 236 PRO A N 1
ATOM 1881 C CA . PRO A 1 236 ? -11.422 19.203 -3.779 1 98.88 236 PRO A CA 1
ATOM 1882 C C . PRO A 1 236 ? -11.094 18.859 -2.328 1 98.88 236 PRO A C 1
ATOM 1884 O O . PRO A 1 236 ? -11.969 18.938 -1.462 1 98.88 236 PRO A O 1
ATOM 1887 N N . GLU A 1 237 ? -9.82 18.531 -2.061 1 98.88 237 GLU A N 1
ATOM 1888 C CA . GLU A 1 237 ? -9.391 18.188 -0.708 1 98.88 237 GLU A CA 1
ATOM 1889 C C . GLU A 1 237 ? -9.68 19.312 0.27 1 98.88 237 GLU A C 1
ATOM 1891 O O . GLU A 1 237 ? -10.352 19.109 1.283 1 98.88 237 GLU A O 1
ATOM 1896 N N . VAL A 1 238 ? -9.219 20.531 -0.04 1 98.94 238 VAL A N 1
ATOM 1897 C CA . VAL A 1 238 ? -9.398 21.688 0.824 1 98.94 238 VAL A CA 1
ATOM 1898 C C . VAL A 1 238 ? -10.875 22.094 0.849 1 98.94 238 VAL A C 1
ATOM 1900 O O . VAL A 1 238 ? -11.414 22.438 1.901 1 98.94 238 VAL A O 1
ATOM 1903 N N . PHE A 1 239 ? -11.531 22.047 -0.356 1 98.94 239 PHE A N 1
ATOM 1904 C CA . PHE A 1 239 ? -12.945 22.391 -0.454 1 98.94 239 PHE A CA 1
ATOM 1905 C C . PHE A 1 239 ? -13.773 21.562 0.516 1 98.94 239 PHE A C 1
ATOM 1907 O O . PHE A 1 239 ? -14.578 22.109 1.28 1 98.94 239 PHE A O 1
ATOM 1914 N N . LEU A 1 240 ? -13.57 20.281 0.51 1 98.88 240 LEU A N 1
ATOM 1915 C CA . LEU A 1 240 ? -14.352 19.344 1.312 1 98.88 240 LEU A CA 1
ATOM 1916 C C . LEU A 1 240 ? -14.078 19.531 2.799 1 98.88 240 LEU A C 1
ATOM 1918 O O . LEU A 1 240 ? -15.008 19.562 3.611 1 98.88 240 LEU A O 1
ATOM 1922 N N . VAL A 1 241 ? -12.836 19.656 3.184 1 98.94 241 VAL A N 1
ATOM 1923 C CA . VAL A 1 241 ? -12.469 19.766 4.59 1 98.94 241 VAL A CA 1
ATOM 1924 C C . VAL A 1 241 ? -12.945 21.109 5.148 1 98.94 241 VAL A C 1
ATOM 1926 O O . VAL A 1 241 ? -13.477 21.172 6.258 1 98.94 241 VAL A O 1
ATOM 1929 N N . ARG A 1 242 ? -12.766 22.172 4.414 1 98.81 242 ARG A N 1
ATOM 1930 C CA . ARG A 1 242 ? -13.234 23.469 4.887 1 98.81 242 ARG A CA 1
ATOM 1931 C C . ARG A 1 242 ? -14.758 23.484 5.039 1 98.81 242 ARG A C 1
ATOM 1933 O O . ARG A 1 242 ? -15.289 24.078 5.977 1 98.81 242 ARG A O 1
ATOM 1940 N N . ALA A 1 243 ? -15.445 22.875 4.066 1 98.75 243 ALA A N 1
ATOM 1941 C CA . ALA A 1 243 ? -16.906 22.766 4.191 1 98.75 243 ALA A CA 1
ATOM 1942 C C . ALA A 1 243 ? -17.281 22.047 5.488 1 98.75 243 ALA A C 1
ATOM 1944 O O . ALA A 1 243 ? -18.234 22.453 6.156 1 98.75 243 ALA A O 1
ATOM 1945 N N . ALA A 1 244 ? -16.578 21 5.828 1 98.81 244 ALA A N 1
ATOM 1946 C CA . ALA A 1 244 ? -16.844 20.297 7.082 1 98.81 244 ALA A CA 1
ATOM 1947 C C . ALA A 1 244 ? -16.547 21.188 8.281 1 98.81 244 ALA A C 1
ATOM 1949 O O . ALA A 1 244 ? -17.266 21.141 9.289 1 98.81 244 ALA A O 1
ATOM 1950 N N . MET A 1 245 ? -15.484 21.969 8.211 1 98.88 245 MET A N 1
ATOM 1951 C CA . MET A 1 245 ? -15.164 22.922 9.273 1 98.88 245 MET A CA 1
ATOM 1952 C C . MET A 1 245 ? -16.266 23.953 9.438 1 98.88 245 MET A C 1
ATOM 1954 O O . MET A 1 245 ? -16.547 24.406 10.547 1 98.88 245 MET A O 1
ATOM 1958 N N . ASP A 1 246 ? -16.891 24.391 8.32 1 98.75 246 ASP A N 1
ATOM 1959 C CA . ASP A 1 246 ? -18 25.328 8.367 1 98.75 246 ASP A CA 1
ATOM 1960 C C . ASP A 1 246 ? -19.172 24.75 9.141 1 98.75 246 ASP A C 1
ATOM 1962 O O . ASP A 1 246 ? -19.922 25.484 9.797 1 98.75 246 ASP A O 1
ATOM 1966 N N . GLU A 1 247 ? -19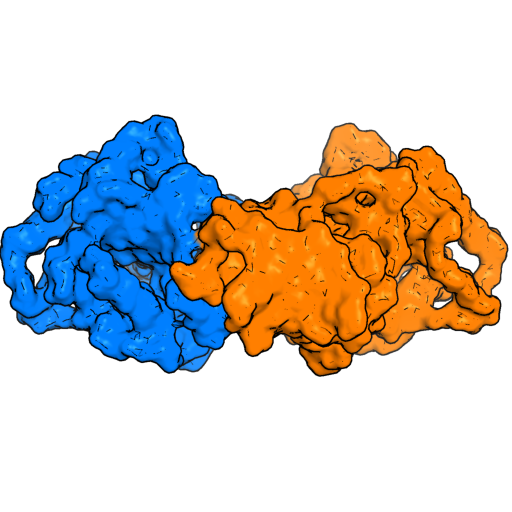.328 23.469 9.07 1 98.31 247 GLU A N 1
ATOM 1967 C CA . GLU A 1 247 ? -20.406 22.781 9.773 1 98.31 247 GLU A CA 1
ATOM 1968 C C . GLU A 1 247 ? -20.156 22.766 11.281 1 98.31 247 GLU A C 1
ATOM 1970 O O . GLU A 1 247 ? -21.094 22.891 12.07 1 98.31 247 GLU A O 1
ATOM 1975 N N . THR A 1 248 ? -18.938 22.688 11.703 1 98.44 248 THR A N 1
ATOM 1976 C CA . THR A 1 248 ? -18.656 22.359 13.102 1 98.44 248 THR A CA 1
ATOM 1977 C C . THR A 1 248 ? -18.109 23.594 13.828 1 98.44 248 THR A C 1
ATOM 1979 O O . THR A 1 248 ? -18.141 23.656 15.062 1 98.44 248 THR A O 1
ATOM 1982 N N . GLY A 1 249 ? -17.578 24.531 13.039 1 98.62 249 GLY A N 1
ATOM 1983 C CA . GLY A 1 249 ? -16.703 25.516 13.656 1 98.62 249 GLY A CA 1
ATOM 1984 C C . GLY A 1 249 ? -15.352 24.969 14.047 1 98.62 249 GLY A C 1
ATOM 1985 O O . GLY A 1 249 ? -15.086 23.781 13.891 1 98.62 249 GLY A O 1
ATOM 1986 N N . VAL A 1 250 ? -14.5 25.891 14.484 1 98.88 250 VAL A N 1
ATOM 1987 C CA . VAL A 1 250 ? -13.141 25.531 14.875 1 98.88 250 VAL A CA 1
ATOM 1988 C C . VAL A 1 250 ? -12.703 26.391 16.062 1 98.88 250 VAL A C 1
ATOM 1990 O O . VAL A 1 250 ? -12.656 27.625 15.961 1 98.88 250 VAL A O 1
ATOM 1993 N N . ASP A 1 251 ? -12.359 25.734 17.156 1 98.88 251 ASP A N 1
ATOM 1994 C CA . ASP A 1 251 ? -11.812 26.469 18.281 1 98.88 251 ASP A CA 1
ATOM 1995 C C . ASP A 1 251 ? -10.289 26.375 18.328 1 98.88 251 ASP A C 1
ATOM 1997 O O . ASP A 1 251 ? -9.609 27.312 18.75 1 98.88 251 ASP A O 1
ATOM 2001 N N . PHE A 1 252 ? -9.75 25.25 17.969 1 98.94 252 PHE A N 1
ATOM 2002 C CA . PHE A 1 252 ? -8.328 24.922 17.984 1 98.94 252 PHE A CA 1
ATOM 2003 C C . PHE A 1 252 ? -7.965 24.031 16.797 1 98.94 252 PHE A C 1
ATOM 2005 O O . PHE A 1 252 ? -8.727 23.141 16.438 1 98.94 252 PHE A O 1
ATOM 2012 N N . ALA A 1 253 ? -6.844 24.328 16.172 1 98.94 253 ALA A N 1
ATOM 2013 C CA . ALA A 1 253 ? -6.465 23.484 15.031 1 98.94 253 ALA A CA 1
ATOM 2014 C C . ALA A 1 253 ? -4.945 23.359 14.93 1 98.94 253 ALA A C 1
ATOM 2016 O O . ALA A 1 253 ? -4.215 24.328 15.172 1 98.94 253 ALA A O 1
ATOM 2017 N N . ILE A 1 254 ? -4.449 22.188 14.586 1 98.94 254 ILE A N 1
ATOM 2018 C CA . ILE A 1 254 ? -3.055 21.969 14.227 1 98.94 254 ILE A CA 1
ATOM 2019 C C . ILE A 1 254 ? -2.973 21.422 12.797 1 98.94 254 ILE A C 1
ATOM 2021 O O . ILE A 1 254 ? -3.537 20.375 12.492 1 98.94 254 ILE A O 1
ATOM 2025 N N . ASP A 1 255 ? -2.385 22.172 11.938 1 98.94 255 ASP A N 1
ATOM 2026 C CA . ASP A 1 255 ? -1.979 21.734 10.602 1 98.94 255 ASP A CA 1
ATOM 2027 C C . ASP A 1 255 ? -0.565 21.156 10.625 1 98.94 255 ASP A C 1
ATOM 2029 O O . ASP A 1 255 ? 0.41 21.891 10.773 1 98.94 255 ASP A O 1
ATOM 2033 N N . VAL A 1 256 ? -0.412 19.859 10.383 1 98.94 256 VAL A N 1
ATOM 2034 C CA . VAL A 1 256 ? 0.867 19.203 10.625 1 98.94 256 VAL A CA 1
ATOM 2035 C C . VAL A 1 256 ? 1.659 19.109 9.32 1 98.94 256 VAL A C 1
ATOM 2037 O O . VAL A 1 256 ? 1.149 18.625 8.312 1 98.94 256 VAL A O 1
ATOM 2040 N N . HIS A 1 257 ? 2.926 19.578 9.375 1 98.81 257 HIS A N 1
ATOM 2041 C CA . HIS A 1 257 ? 3.787 19.703 8.203 1 98.81 257 HIS A CA 1
ATOM 2042 C C . HIS A 1 257 ? 5.211 19.25 8.516 1 98.81 257 HIS A C 1
ATOM 2044 O O . HIS A 1 257 ? 5.488 18.781 9.617 1 98.81 257 HIS A O 1
ATOM 2050 N N . GLY A 1 258 ? 5.973 19.281 7.512 1 98.38 258 GLY A N 1
ATOM 2051 C CA . GLY A 1 258 ? 7.422 19.156 7.582 1 98.38 258 GLY A CA 1
ATOM 2052 C C . GLY A 1 258 ? 8.148 20.359 7.008 1 98.38 258 GLY A C 1
ATOM 2053 O O . GLY A 1 258 ? 7.59 21.094 6.195 1 98.38 258 GLY A O 1
ATOM 2054 N N . ASP A 1 259 ? 9.328 20.594 7.484 1 98.25 259 ASP A N 1
ATOM 2055 C CA . ASP A 1 259 ? 10.172 21.688 6.98 1 98.25 259 ASP A CA 1
ATOM 2056 C C . ASP A 1 259 ? 11.5 21.156 6.457 1 98.25 259 ASP A C 1
ATOM 2058 O O . ASP A 1 259 ? 12.164 20.344 7.125 1 98.25 259 ASP A O 1
ATOM 2062 N N . GLU A 1 260 ? 11.898 21.656 5.344 1 96.5 260 GLU A N 1
ATOM 2063 C CA . GLU A 1 260 ? 13.078 21.125 4.66 1 96.5 260 GLU A CA 1
ATOM 2064 C C . GLU A 1 260 ? 14.367 21.688 5.258 1 96.5 260 GLU A C 1
ATOM 2066 O O . GLU A 1 260 ? 15.414 21.047 5.203 1 96.5 260 GLU A O 1
ATOM 2071 N N . ALA A 1 261 ? 14.32 22.844 5.82 1 97.06 261 ALA A N 1
ATOM 2072 C CA . ALA A 1 261 ? 15.555 23.609 6.055 1 97.06 261 ALA A CA 1
ATOM 2073 C C . ALA A 1 261 ? 15.883 23.672 7.543 1 97.06 261 ALA A C 1
ATOM 2075 O O . ALA A 1 261 ? 17.047 23.516 7.938 1 97.06 261 ALA A O 1
ATOM 2076 N N . ILE A 1 262 ? 14.93 23.969 8.359 1 98 262 ILE A N 1
ATOM 2077 C CA . ILE A 1 262 ? 15.172 24.234 9.773 1 98 262 ILE A CA 1
ATOM 2078 C C . ILE A 1 262 ? 15.281 22.922 10.539 1 98 262 ILE A C 1
ATOM 2080 O O . ILE A 1 262 ? 14.367 22.094 10.508 1 98 262 ILE A O 1
ATOM 2084 N N . PRO A 1 263 ? 16.391 22.672 11.234 1 98 263 PRO A N 1
ATOM 2085 C CA . PRO A 1 263 ? 16.625 21.406 11.93 1 98 263 PRO A CA 1
ATOM 2086 C C . PRO A 1 263 ? 15.992 21.359 13.32 1 98 263 PRO A C 1
ATOM 2088 O O . PRO A 1 263 ? 16.672 21.062 14.305 1 98 263 PRO A O 1
ATOM 2091 N N . ALA A 1 264 ? 14.68 21.641 13.383 1 98.5 264 ALA A N 1
ATOM 2092 C CA . ALA A 1 264 ? 13.953 21.688 14.648 1 98.5 264 ALA A CA 1
ATOM 2093 C C . ALA A 1 264 ? 12.445 21.609 14.422 1 98.5 264 ALA A C 1
ATOM 2095 O O . ALA A 1 264 ? 11.969 21.922 13.328 1 98.5 264 ALA A O 1
ATOM 2096 N N . ASN A 1 265 ? 11.781 21.109 15.43 1 98.81 265 ASN A N 1
ATOM 2097 C CA . ASN A 1 265 ? 10.336 21.297 15.484 1 98.81 265 ASN A CA 1
ATOM 2098 C C . ASN A 1 265 ? 9.961 22.719 15.898 1 98.81 265 ASN A C 1
ATOM 2100 O O . ASN A 1 265 ? 10.578 23.281 16.797 1 98.81 265 ASN A O 1
ATOM 2104 N N . PHE A 1 266 ? 9 23.281 15.242 1 98.75 266 PHE A N 1
ATOM 2105 C CA . PHE A 1 266 ? 8.547 24.594 15.648 1 98.75 266 PHE A CA 1
ATOM 2106 C C . PHE A 1 266 ? 7.098 24.828 15.219 1 98.75 266 PHE A C 1
ATOM 2108 O O . PHE A 1 266 ? 6.516 24 14.516 1 98.75 266 PHE A O 1
ATOM 2115 N N . LEU A 1 267 ? 6.504 25.891 15.68 1 98.75 267 LEU A N 1
ATOM 2116 C CA . LEU A 1 267 ? 5.133 26.281 15.352 1 98.75 267 LEU A CA 1
ATOM 2117 C C . LEU A 1 267 ? 5.105 27.609 14.617 1 98.75 267 LEU A C 1
ATOM 2119 O O . LEU A 1 267 ? 5.887 28.516 14.93 1 98.75 267 LEU A O 1
ATOM 2123 N N . ALA A 1 268 ? 4.32 27.641 13.617 1 98.5 268 ALA A N 1
ATOM 2124 C CA . ALA A 1 268 ? 3.959 28.906 12.984 1 98.5 268 ALA A CA 1
ATOM 2125 C C . ALA A 1 268 ? 2.5 29.266 13.258 1 98.5 268 ALA A C 1
ATOM 2127 O O . ALA A 1 268 ? 1.618 28.406 13.18 1 98.5 268 ALA A O 1
ATOM 2128 N N . GLY A 1 269 ? 2.285 30.484 13.648 1 98.12 269 GLY A N 1
ATOM 2129 C CA . GLY A 1 269 ? 0.948 30.922 14.008 1 98.12 269 GLY A CA 1
ATOM 2130 C C . GLY A 1 269 ? 0.287 31.766 12.938 1 98.12 269 GLY A C 1
ATOM 2131 O O . GLY A 1 269 ? 0.478 31.531 11.742 1 98.12 269 GLY A O 1
ATOM 2132 N N . PHE A 1 270 ? -0.648 32.594 13.344 1 98.56 270 PHE A N 1
ATOM 2133 C CA . PHE A 1 270 ? -1.502 33.344 12.43 1 98.56 270 PHE A CA 1
ATOM 2134 C C . PHE A 1 270 ? -1.264 34.844 12.57 1 98.56 270 PHE A C 1
ATOM 2136 O O . PHE A 1 270 ? -2.182 35.656 12.375 1 98.56 270 PHE A O 1
ATOM 2143 N N . GLU A 1 271 ? -0.066 35.219 13.031 1 97.75 271 GLU A N 1
ATOM 2144 C CA . GLU A 1 271 ? 0.275 36.625 13.094 1 97.75 271 GLU A CA 1
ATOM 2145 C C . GLU A 1 271 ? 0.022 37.312 11.758 1 97.75 271 GLU A C 1
ATOM 2147 O O . GLU A 1 271 ? 0.274 36.75 10.695 1 97.75 271 GLU A O 1
ATOM 2152 N N . GLY A 1 272 ? -0.459 38.531 11.852 1 97.81 272 GLY A N 1
ATOM 2153 C CA . GLY A 1 272 ? -0.613 39.344 10.656 1 97.81 272 GLY A CA 1
ATOM 2154 C C . GLY A 1 272 ? -2.012 39.281 10.07 1 97.81 272 GLY A C 1
ATOM 2155 O O . GLY A 1 272 ? -2.326 40 9.125 1 97.81 272 GLY A O 1
ATOM 2156 N N . ILE A 1 273 ? -2.836 38.406 10.578 1 98.25 273 ILE A N 1
ATOM 2157 C CA . ILE A 1 273 ? -4.207 38.406 10.07 1 98.25 273 ILE A CA 1
ATOM 2158 C C . ILE A 1 273 ? -4.871 39.75 10.43 1 98.25 273 ILE A C 1
ATOM 2160 O O . ILE A 1 273 ? -4.48 40.406 11.391 1 98.25 273 ILE A O 1
ATOM 2164 N N . ALA A 1 274 ? -5.906 40.125 9.773 1 97.88 274 ALA A N 1
ATOM 2165 C CA . ALA A 1 274 ? -6.594 41.406 9.977 1 97.88 274 ALA A CA 1
ATOM 2166 C C . ALA A 1 274 ? -7.285 41.438 11.336 1 97.88 274 ALA A C 1
ATOM 2168 O O . ALA A 1 274 ? -7.328 42.469 11.992 1 97.88 274 ALA A O 1
ATOM 2169 N N . SER A 1 275 ? -7.746 40.312 11.836 1 98.12 275 SER A N 1
ATOM 2170 C CA . SER A 1 275 ? -8.539 40.25 13.062 1 98.12 275 SER A CA 1
ATOM 2171 C C . SER A 1 275 ? -7.664 40 14.281 1 98.12 275 SER A C 1
ATOM 2173 O O . SER A 1 275 ? -8.172 39.656 15.352 1 98.12 275 SER A O 1
ATOM 2175 N N . TRP A 1 276 ? -6.422 40.156 14.125 1 97.88 276 TRP A N 1
ATOM 2176 C CA . TRP A 1 276 ? -5.492 39.844 15.211 1 97.88 276 TRP A CA 1
ATOM 2177 C C . TRP A 1 276 ? -5.812 40.688 16.453 1 97.88 276 TRP A C 1
ATOM 2179 O O . TRP A 1 276 ? -6.082 41.875 16.344 1 97.88 276 TRP A O 1
ATOM 2189 N N . THR A 1 277 ? -5.852 40.125 17.625 1 97.88 277 THR A N 1
ATOM 2190 C CA . THR A 1 277 ? -5.781 40.75 18.922 1 97.88 277 THR A CA 1
ATOM 2191 C C . THR A 1 277 ? -4.684 40.125 19.781 1 97.88 277 THR A C 1
ATOM 2193 O O . THR A 1 277 ? -4.387 38.938 19.641 1 97.88 277 THR A O 1
ATOM 2196 N N . ASP A 1 278 ? -4.16 40.875 20.609 1 97.38 278 ASP A N 1
ATOM 2197 C CA . ASP A 1 278 ? -3.107 40.375 21.5 1 97.38 278 ASP A CA 1
ATOM 2198 C C . ASP A 1 278 ? -3.615 39.219 22.344 1 97.38 278 ASP A C 1
ATOM 2200 O O . ASP A 1 278 ? -2.883 38.25 22.609 1 97.38 278 ASP A O 1
ATOM 2204 N N . ALA A 1 279 ? -4.84 39.344 22.734 1 97.81 279 ALA A N 1
ATOM 2205 C CA . ALA A 1 279 ? -5.426 38.312 23.562 1 97.81 279 ALA A CA 1
ATOM 2206 C C . ALA A 1 279 ? -5.52 37 22.781 1 97.81 279 ALA A C 1
ATOM 2208 O O . ALA A 1 279 ? -5.23 35.906 23.328 1 97.81 279 ALA A O 1
ATOM 2209 N N . HIS A 1 280 ? -5.965 37.094 21.531 1 97.75 280 HIS A N 1
ATOM 2210 C CA . HIS A 1 280 ? -6.043 35.906 20.672 1 97.75 280 HIS A CA 1
ATOM 2211 C C . HIS A 1 280 ? -4.656 35.344 20.406 1 97.75 280 HIS A C 1
ATOM 2213 O O . HIS A 1 280 ? -4.445 34.125 20.516 1 97.75 280 HIS A O 1
ATOM 2219 N N . GLY A 1 281 ? -3.717 36.156 20.078 1 98.12 281 GLY A N 1
ATOM 2220 C CA . GLY A 1 281 ? -2.352 35.719 19.812 1 98.12 281 GLY A CA 1
ATOM 2221 C C . GLY A 1 281 ? -1.67 35.094 21.016 1 98.12 281 GLY A C 1
ATOM 2222 O O . GLY A 1 281 ? -0.876 34.156 20.875 1 98.12 281 GLY A O 1
ATOM 2223 N N . GLU A 1 282 ? -1.963 35.656 22.172 1 98.19 282 GLU A N 1
ATOM 2224 C CA . GLU A 1 282 ? -1.338 35.156 23.391 1 98.19 282 GLU A CA 1
ATOM 2225 C C . GLU A 1 282 ? -1.703 33.688 23.641 1 98.19 282 GLU A C 1
ATOM 2227 O O . GLU A 1 282 ? -0.917 32.938 24.219 1 98.19 282 GLU A O 1
ATOM 2232 N N . LYS A 1 283 ? -2.877 33.281 23.219 1 98.5 283 LYS A N 1
ATOM 2233 C CA . LYS A 1 283 ? -3.26 31.891 23.375 1 98.5 283 LYS A CA 1
ATOM 2234 C C . LYS A 1 283 ? -2.338 30.969 22.562 1 98.5 283 LYS A C 1
ATOM 2236 O O . LYS A 1 283 ? -1.948 29.906 23.031 1 98.5 283 LYS A O 1
ATOM 2241 N N . PHE A 1 284 ? -2.008 31.406 21.391 1 98.5 284 PHE A N 1
ATOM 2242 C CA . PHE A 1 284 ? -1.061 30.672 20.562 1 98.5 284 PHE A CA 1
ATOM 2243 C C . PHE A 1 284 ? 0.303 30.594 21.234 1 98.5 284 PHE A C 1
ATOM 2245 O O . PHE A 1 284 ? 0.897 29.516 21.328 1 98.5 284 PHE A O 1
ATOM 2252 N N . TYR A 1 285 ? 0.782 31.688 21.703 1 98.56 285 TYR A N 1
ATOM 2253 C CA . TYR A 1 285 ? 2.105 31.75 22.328 1 98.56 285 TYR A CA 1
ATOM 2254 C C . TYR A 1 285 ? 2.15 30.938 23.609 1 98.56 285 TYR A C 1
ATOM 2256 O O . TYR A 1 285 ? 3.158 30.281 23.906 1 98.56 285 TYR A O 1
ATOM 2264 N N . GLU A 1 286 ? 1.098 31.016 24.359 1 98.62 286 GLU A N 1
ATOM 2265 C CA . GLU A 1 286 ? 1.045 30.25 25.594 1 98.62 286 GLU A CA 1
ATOM 2266 C C . GLU A 1 286 ? 1.09 28.75 25.328 1 98.62 286 GLU A C 1
ATOM 2268 O O . GLU A 1 286 ? 1.761 28 26.047 1 98.62 286 GLU A O 1
ATOM 2273 N N . TYR A 1 287 ? 0.321 28.297 24.344 1 98.81 287 TYR A N 1
ATOM 2274 C CA . TYR A 1 287 ? 0.408 26.891 23.953 1 98.81 287 TYR A CA 1
ATOM 2275 C C . TYR A 1 287 ? 1.846 26.5 23.625 1 98.81 287 TYR A C 1
ATOM 2277 O O . TYR A 1 287 ? 2.332 25.469 24.078 1 98.81 287 TYR A O 1
ATOM 2285 N N . ALA A 1 288 ? 2.525 27.312 22.828 1 98.81 288 ALA A N 1
ATOM 2286 C CA . ALA A 1 288 ? 3.904 27.047 22.438 1 98.81 288 ALA A CA 1
ATOM 2287 C C . ALA A 1 288 ? 4.82 26.953 23.641 1 98.81 288 ALA A C 1
ATOM 2289 O O . ALA A 1 288 ? 5.672 26.062 23.734 1 98.81 288 ALA A O 1
ATOM 2290 N N . ARG A 1 289 ? 4.664 27.922 24.578 1 98.75 289 ARG A N 1
ATOM 2291 C CA . ARG A 1 289 ? 5.484 27.922 25.781 1 98.75 289 ARG A CA 1
ATOM 2292 C C . ARG A 1 289 ? 5.258 26.656 26.594 1 98.75 289 ARG A C 1
ATOM 2294 O O . ARG A 1 289 ? 6.207 26.047 27.109 1 98.75 289 ARG A O 1
ATOM 2301 N N . ARG A 1 290 ? 4.047 26.219 26.703 1 98.75 290 ARG A N 1
ATOM 2302 C CA . ARG A 1 290 ? 3.73 25 27.453 1 98.75 290 ARG A CA 1
ATOM 2303 C C . ARG A 1 290 ? 4.293 23.766 26.75 1 98.75 290 ARG A C 1
ATOM 2305 O O . ARG A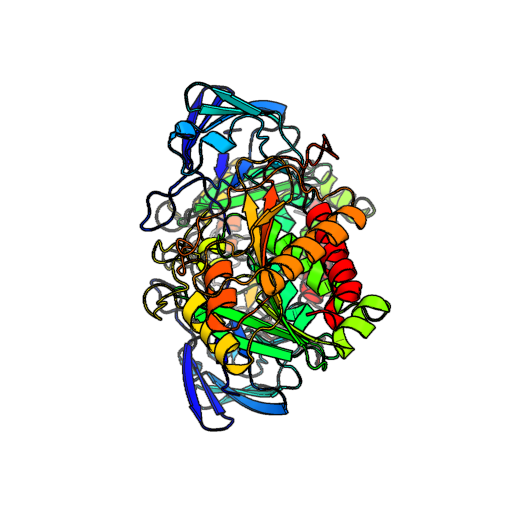 1 290 ? 4.777 22.844 27.422 1 98.75 290 ARG A O 1
ATOM 2312 N N . LEU A 1 291 ? 4.164 23.75 25.406 1 98.81 291 LEU A N 1
ATOM 2313 C CA . LEU A 1 291 ? 4.715 22.625 24.656 1 98.81 291 LEU A CA 1
ATOM 2314 C C . LEU A 1 291 ? 6.223 22.531 24.859 1 98.81 291 LEU A C 1
ATOM 2316 O O . LEU A 1 291 ? 6.762 21.438 25.031 1 98.81 291 LEU A O 1
ATOM 2320 N N . ALA A 1 292 ? 6.895 23.641 24.891 1 98.5 292 ALA A N 1
ATOM 2321 C CA . ALA A 1 292 ? 8.344 23.672 25.078 1 98.5 292 ALA A CA 1
ATOM 2322 C C . ALA A 1 292 ? 8.719 23.125 26.469 1 98.5 292 ALA A C 1
ATOM 2324 O O . ALA A 1 292 ? 9.789 22.547 26.641 1 98.5 292 ALA A O 1
ATOM 2325 N N . ARG A 1 293 ? 7.844 23.312 27.422 1 98.06 293 ARG A N 1
ATOM 2326 C CA . ARG A 1 293 ? 8.086 22.781 28.766 1 98.06 293 ARG A CA 1
ATOM 2327 C C . ARG A 1 293 ? 7.77 21.297 28.828 1 98.06 293 ARG A C 1
ATOM 2329 O O . ARG A 1 293 ? 8.359 20.562 29.641 1 98.06 293 ARG A O 1
ATOM 2336 N N . THR A 1 294 ? 6.887 20.875 28 1 97.81 294 THR A N 1
ATOM 2337 C CA . THR A 1 294 ? 6.383 19.5 28.047 1 97.81 294 THR A CA 1
ATOM 2338 C C . THR A 1 294 ? 7.398 18.531 27.453 1 97.81 294 THR A C 1
ATOM 2340 O O . THR A 1 294 ? 7.477 17.375 27.859 1 97.81 294 THR A O 1
ATOM 2343 N N . THR A 1 295 ? 8.227 19 26.484 1 98.25 295 THR A N 1
ATOM 2344 C CA . THR A 1 295 ? 9.102 18.062 25.781 1 98.25 295 THR A CA 1
ATOM 2345 C C . THR A 1 295 ? 10.375 18.75 25.312 1 98.25 295 THR A C 1
ATOM 2347 O O . THR A 1 295 ? 10.336 19.891 24.875 1 98.25 295 THR A O 1
ATOM 2350 N N . PRO A 1 296 ? 11.5 18.062 25.375 1 97.44 296 PRO A N 1
ATOM 2351 C CA . PRO A 1 296 ? 12.742 18.609 24.812 1 97.44 296 PRO A CA 1
ATOM 2352 C C . PRO A 1 296 ? 12.766 18.562 23.281 1 97.44 296 PRO A C 1
ATOM 2354 O O . PRO A 1 296 ? 13.68 19.125 22.672 1 97.44 296 PRO A O 1
ATOM 2357 N N . ASP A 1 297 ? 11.758 17.953 22.656 1 98.25 297 ASP A N 1
ATOM 2358 C CA . ASP A 1 297 ? 11.695 17.859 21.203 1 98.25 297 ASP A CA 1
ATOM 2359 C C . ASP A 1 297 ? 10.953 19.047 20.594 1 98.25 297 ASP A C 1
ATOM 2361 O O . ASP A 1 297 ? 10.438 18.969 19.484 1 98.25 297 ASP A O 1
ATOM 2365 N N . PHE A 1 298 ? 10.852 20.031 21.359 1 98.5 298 PHE A N 1
ATOM 2366 C CA . PHE A 1 298 ? 10.273 21.281 20.906 1 98.5 298 PHE A CA 1
ATOM 2367 C C . PHE A 1 298 ? 11.047 22.484 21.453 1 98.5 298 PHE A C 1
ATOM 2369 O O . PHE A 1 298 ? 11.648 22.391 22.516 1 98.5 298 PHE A O 1
ATOM 2376 N N . GLN A 1 299 ? 11.031 23.547 20.641 1 98.31 299 GLN A N 1
ATOM 2377 C CA . GLN A 1 299 ? 11.789 24.734 21.016 1 98.31 299 GLN A CA 1
ATOM 2378 C C . GLN A 1 299 ? 11.102 26 20.5 1 98.31 299 GLN A C 1
ATOM 2380 O O . GLN A 1 299 ? 10.195 25.938 19.672 1 98.31 299 GLN A O 1
ATOM 2385 N N . LEU A 1 300 ? 11.484 27.156 21.047 1 97.94 300 LEU A N 1
ATOM 2386 C CA . LEU A 1 300 ? 10.844 28.422 20.703 1 97.94 300 LEU A CA 1
ATOM 2387 C C . LEU A 1 300 ? 11.812 29.312 19.938 1 97.94 300 LEU A C 1
ATOM 2389 O O . LEU A 1 300 ? 11.422 30.391 19.469 1 97.94 300 LEU A O 1
ATOM 2393 N N . ASP A 1 301 ? 13.023 28.906 19.734 1 97.31 301 ASP A N 1
ATOM 2394 C CA . ASP A 1 301 ? 14.086 29.797 19.266 1 97.31 301 ASP A CA 1
ATOM 2395 C C . ASP A 1 301 ? 14.07 29.891 17.734 1 97.31 301 ASP A C 1
ATOM 2397 O O . ASP A 1 301 ? 14.359 30.938 17.172 1 97.31 301 ASP A O 1
ATOM 2401 N N . LEU A 1 302 ? 13.867 28.766 17.062 1 97.56 302 LEU A N 1
ATOM 2402 C CA . LEU A 1 302 ? 13.883 28.703 15.609 1 97.56 302 LEU A CA 1
ATOM 2403 C C . LEU A 1 302 ? 12.461 28.672 15.055 1 97.56 302 LEU A C 1
ATOM 2405 O O . LEU A 1 302 ? 11.562 28.094 15.672 1 97.56 302 LEU A O 1
ATOM 2409 N N . GLY A 1 303 ? 12.234 29.25 13.891 1 96.75 303 GLY A N 1
ATOM 2410 C CA . GLY A 1 303 ? 10.945 29.297 13.227 1 96.75 303 GLY A CA 1
ATOM 2411 C C . GLY A 1 303 ? 10.883 30.297 12.086 1 96.75 303 GLY A C 1
ATOM 2412 O O . GLY A 1 303 ? 11.922 30.688 11.539 1 96.75 303 GLY A O 1
ATOM 2413 N N . TYR A 1 304 ? 9.711 30.547 11.688 1 96.06 304 TYR A N 1
ATOM 2414 C CA . TYR A 1 304 ? 9.5 31.469 10.578 1 96.06 304 TYR A CA 1
ATOM 2415 C C . TYR A 1 304 ? 9.352 32.906 11.078 1 96.06 304 TYR A C 1
ATOM 2417 O O . TYR A 1 304 ? 9 33.125 12.234 1 96.06 304 TYR A O 1
ATOM 2425 N N . GLU A 1 305 ? 9.617 33.781 10.211 1 95.06 305 GLU A N 1
ATOM 2426 C CA . GLU A 1 305 ? 9.32 35.188 10.5 1 95.06 305 GLU A CA 1
ATOM 2427 C C . GLU A 1 305 ? 7.816 35.438 10.562 1 95.06 305 GLU A C 1
ATOM 2429 O O . GLU A 1 305 ? 7.047 34.844 9.812 1 95.06 305 GLU A O 1
ATOM 2434 N N . LYS A 1 306 ? 7.422 36.375 11.398 1 95.12 306 LYS A N 1
ATOM 2435 C CA . LYS A 1 306 ? 6.016 36.719 11.562 1 95.12 306 LYS A CA 1
ATOM 2436 C C . LYS A 1 306 ? 5.551 37.688 10.469 1 95.12 306 LYS A C 1
ATOM 2438 O O . LYS A 1 306 ? 6.312 38.562 10.031 1 95.12 306 LYS A O 1
ATOM 2443 N N . SER A 1 307 ? 4.395 37.406 10.023 1 96 307 SER A N 1
ATOM 2444 C CA . SER A 1 307 ? 3.824 38.344 9.039 1 96 307 SER A CA 1
ATOM 2445 C C . SER A 1 307 ? 3.494 39.688 9.672 1 96 307 SER A C 1
ATOM 2447 O O . SER A 1 307 ? 3.035 39.75 10.812 1 96 307 SER A O 1
ATOM 2449 N N . ALA A 1 308 ? 3.633 40.812 8.945 1 96.44 308 ALA A N 1
ATOM 2450 C CA . ALA A 1 308 ? 3.246 42.156 9.398 1 96.44 308 ALA A CA 1
ATOM 2451 C C . ALA A 1 308 ? 1.736 42.25 9.602 1 96.44 308 ALA A C 1
ATOM 2453 O O . ALA A 1 308 ? 0.98 41.438 9.055 1 96.44 308 ALA A O 1
ATOM 2454 N N . PRO A 1 309 ? 1.382 43.219 10.445 1 95.69 309 PRO A N 1
ATOM 2455 C CA . PRO A 1 309 ? -0.053 43.375 10.711 1 95.69 309 PRO A CA 1
ATOM 2456 C C . PRO A 1 309 ? -0.875 43.5 9.43 1 95.69 309 PRO A C 1
ATOM 2458 O O . PRO A 1 309 ? -0.571 44.344 8.578 1 95.69 309 PRO A O 1
ATOM 2461 N N . GLY A 1 310 ? -1.833 42.625 9.344 1 96.19 310 GLY A N 1
ATOM 2462 C CA . GLY A 1 310 ? -2.766 42.688 8.227 1 96.19 310 GLY A CA 1
ATOM 2463 C C . GLY A 1 310 ? -2.215 42.062 6.957 1 96.19 310 GLY A C 1
ATOM 246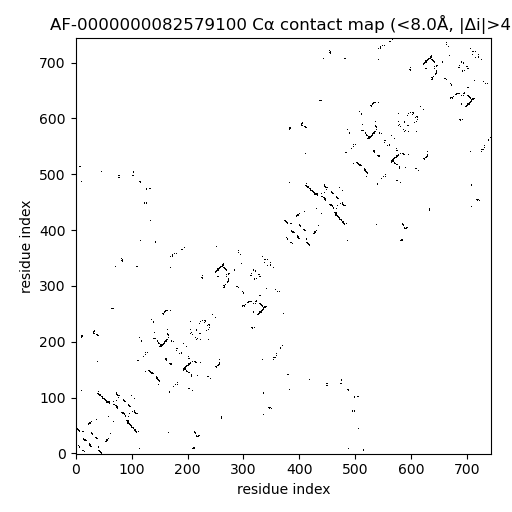4 O O . GLY A 1 310 ? -2.873 42.062 5.914 1 96.19 310 GLY A O 1
ATOM 2465 N N . GLN A 1 311 ? -1.082 41.469 6.977 1 96.81 311 GLN A N 1
ATOM 2466 C CA . GLN A 1 311 ? -0.419 41 5.758 1 96.81 311 GLN A CA 1
ATOM 2467 C C . GLN A 1 311 ? -0.366 39.469 5.707 1 96.81 311 GLN A C 1
ATOM 2469 O O . GLN A 1 311 ? 0.309 38.906 4.852 1 96.81 311 GLN A O 1
ATOM 2474 N N . ALA A 1 312 ? -1.078 38.875 6.629 1 97.31 312 ALA A N 1
ATOM 2475 C CA . ALA A 1 312 ? -1.098 37.438 6.633 1 97.31 312 ALA A CA 1
ATOM 2476 C C . ALA A 1 312 ? -1.756 36.875 5.367 1 97.31 312 ALA A C 1
ATOM 2478 O O . ALA A 1 312 ? -2.748 37.438 4.891 1 97.31 312 ALA A O 1
ATOM 2479 N N . ASN A 1 313 ? -1.214 35.812 4.73 1 97.75 313 ASN A N 1
ATOM 2480 C CA . ASN A 1 313 ? -1.754 35.156 3.545 1 97.75 313 ASN A CA 1
ATOM 2481 C C . ASN A 1 313 ? -2.924 34.25 3.9 1 97.75 313 ASN A C 1
ATOM 2483 O O . ASN A 1 313 ? -2.727 33.156 4.441 1 97.75 313 ASN A O 1
ATOM 2487 N N . LEU A 1 314 ? -4.098 34.625 3.533 1 98 314 LEU A N 1
ATOM 2488 C CA . LEU A 1 314 ? -5.305 33.906 3.936 1 98 314 LEU A CA 1
ATOM 2489 C C . LEU A 1 314 ? -5.496 32.656 3.094 1 98 314 LEU A C 1
ATOM 2491 O O . LEU A 1 314 ? -6.387 31.844 3.371 1 98 314 LEU A O 1
ATOM 2495 N N . SER A 1 315 ? -4.656 32.406 2.102 1 98.31 315 SER A N 1
ATOM 2496 C CA . SER A 1 315 ? -4.711 31.172 1.354 1 98.31 315 SER A CA 1
ATOM 2497 C C . SER A 1 315 ? -4.035 30.031 2.123 1 98.31 315 SER A C 1
ATOM 2499 O O . SER A 1 315 ? -4.16 28.859 1.752 1 98.31 315 SER A O 1
ATOM 2501 N N . MET A 1 316 ? -3.398 30.344 3.17 1 98.56 316 MET A N 1
ATOM 2502 C CA . MET A 1 316 ? -2.826 29.344 4.066 1 98.56 316 MET A CA 1
ATOM 2503 C C . MET A 1 316 ? -3.836 28.938 5.133 1 98.56 316 MET A C 1
ATOM 2505 O O . MET A 1 316 ? -4.551 29.766 5.68 1 98.56 316 MET A O 1
ATOM 2509 N N . SER A 1 317 ? -3.846 27.672 5.465 1 98.81 317 SER A N 1
ATOM 2510 C CA . SER A 1 317 ? -4.887 27.125 6.332 1 98.81 317 SER A CA 1
ATOM 2511 C C . SER A 1 317 ? -4.867 27.797 7.703 1 98.81 317 SER A C 1
ATOM 2513 O O . SER A 1 317 ? -5.906 28.219 8.211 1 98.81 317 SER A O 1
ATOM 2515 N N . THR A 1 318 ? -3.678 27.922 8.336 1 98.81 318 THR A N 1
ATOM 2516 C CA . THR A 1 318 ? -3.547 28.453 9.688 1 98.81 318 THR A CA 1
ATOM 2517 C C . THR A 1 318 ? -4.129 29.859 9.781 1 98.81 318 THR A C 1
ATOM 2519 O O . THR A 1 318 ? -4.91 30.156 10.688 1 98.81 318 THR A O 1
ATOM 2522 N N . ASN A 1 319 ? -3.764 30.734 8.828 1 98.81 319 ASN A N 1
ATOM 2523 C CA . ASN A 1 319 ? -4.281 32.094 8.789 1 98.81 319 ASN A CA 1
ATOM 2524 C C . ASN A 1 319 ? -5.781 32.125 8.516 1 98.81 319 ASN A C 1
ATOM 2526 O O . ASN A 1 319 ? -6.523 32.875 9.133 1 98.81 319 ASN A O 1
ATOM 2530 N N . GLN A 1 320 ? -6.199 31.266 7.566 1 98.81 320 GLN A N 1
ATOM 2531 C CA . GLN A 1 320 ? -7.605 31.219 7.176 1 98.81 320 GLN A CA 1
ATOM 2532 C C . GLN A 1 320 ? -8.492 30.812 8.359 1 98.81 320 GLN A C 1
ATOM 2534 O O . GLN A 1 320 ? -9.539 31.422 8.578 1 98.81 320 GLN A O 1
ATOM 2539 N N . LE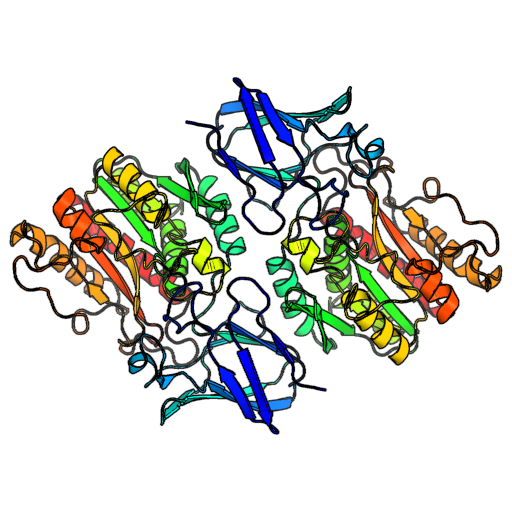U A 1 321 ? -8.109 29.797 9.109 1 98.88 321 LEU A N 1
ATOM 2540 C CA . LEU A 1 321 ? -8.938 29.297 10.203 1 98.88 321 LEU A CA 1
ATOM 2541 C C . LEU A 1 321 ? -9.016 30.312 11.336 1 98.88 321 LEU A C 1
ATOM 2543 O O . LEU A 1 321 ? -10.07 30.469 11.961 1 98.88 321 LEU A O 1
ATOM 2547 N N . ALA A 1 322 ? -7.914 30.969 11.633 1 98.81 322 ALA A N 1
ATOM 2548 C CA . ALA A 1 322 ? -7.918 32 12.664 1 98.81 322 ALA A CA 1
ATOM 2549 C C . ALA A 1 322 ? -8.82 33.156 12.258 1 98.81 322 ALA A C 1
ATOM 2551 O O . ALA A 1 322 ? -9.562 33.719 13.078 1 98.81 322 ALA A O 1
ATOM 2552 N N . GLU A 1 323 ? -8.734 33.594 11.023 1 98.62 323 GLU A N 1
ATOM 2553 C CA . GLU A 1 323 ? -9.531 34.719 10.523 1 98.62 323 GLU A CA 1
ATOM 2554 C C . GLU A 1 323 ? -11.008 34.344 10.438 1 98.62 323 GLU A C 1
ATOM 2556 O O . GLU A 1 323 ? -11.867 35.125 10.844 1 98.62 323 GLU A O 1
ATOM 2561 N N . ARG A 1 324 ? -11.305 33.156 9.984 1 98.12 324 ARG A N 1
ATOM 2562 C CA . ARG A 1 324 ? -12.648 32.75 9.625 1 98.12 324 ARG A CA 1
ATOM 2563 C C . ARG A 1 324 ? -13.43 32.312 10.859 1 98.12 324 ARG A C 1
ATOM 2565 O O . ARG A 1 324 ? -14.633 32.531 10.953 1 98.12 324 ARG A O 1
ATOM 2572 N N . PHE A 1 325 ? -12.742 31.688 11.844 1 98.56 325 PHE A N 1
ATOM 2573 C CA . PHE A 1 325 ? -13.453 31.062 12.945 1 98.56 325 PHE A CA 1
ATOM 2574 C C . PHE A 1 325 ? -13.023 31.641 14.281 1 98.56 325 PHE A C 1
ATOM 2576 O O . PHE A 1 325 ? -13.625 31.359 15.312 1 98.56 325 PHE A O 1
ATOM 2583 N N . GLY A 1 326 ? -11.938 32.5 14.258 1 98.44 326 GLY A N 1
ATOM 2584 C CA . GLY A 1 326 ? -11.344 32.906 15.523 1 98.44 326 GLY A CA 1
ATOM 2585 C C . GLY A 1 326 ? -10.609 31.781 16.234 1 98.44 326 GLY A C 1
ATOM 2586 O O . GLY A 1 326 ? -10.5 31.781 17.453 1 98.44 326 GLY A O 1
ATOM 2587 N N . ALA A 1 327 ? -10.18 30.812 15.531 1 98.81 327 ALA A N 1
ATOM 2588 C CA . ALA A 1 327 ? -9.547 29.625 16.078 1 98.81 327 ALA A CA 1
ATOM 2589 C C . ALA A 1 327 ? -8.117 29.922 16.547 1 98.81 327 ALA A C 1
ATOM 2591 O O . ALA A 1 327 ? -7.414 30.719 15.914 1 98.81 327 ALA A O 1
ATOM 2592 N N . VAL A 1 328 ? -7.676 29.297 17.625 1 98.81 328 VAL A N 1
ATOM 2593 C CA . VAL A 1 328 ? -6.242 29.188 17.875 1 98.81 328 VAL A CA 1
ATOM 2594 C C . VAL A 1 328 ? -5.633 28.125 16.953 1 98.81 328 VAL A C 1
ATOM 2596 O O . VAL A 1 328 ? -5.637 26.938 17.281 1 98.81 328 VAL A O 1
ATOM 2599 N N . SER A 1 329 ? -5.195 28.547 15.859 1 98.75 329 SER A N 1
ATOM 2600 C CA . SER A 1 329 ? -4.676 27.641 14.836 1 98.75 329 SER A CA 1
ATOM 2601 C C . SER A 1 329 ? -3.156 27.75 14.734 1 98.75 329 SER A C 1
ATOM 2603 O O . SER A 1 329 ? -2.57 28.781 15.086 1 98.75 329 SER A O 1
ATOM 2605 N N . MET A 1 330 ? -2.527 26.703 14.375 1 98.81 330 MET A N 1
ATOM 2606 C CA . MET A 1 330 ? -1.072 26.688 14.25 1 98.81 330 MET A CA 1
ATOM 2607 C C . MET A 1 330 ? -0.631 25.672 13.211 1 98.81 330 MET A C 1
ATOM 2609 O O . MET A 1 330 ? -1.335 24.688 12.961 1 98.81 330 MET A O 1
ATOM 2613 N N . THR A 1 331 ? 0.428 25.922 12.547 1 98.88 331 THR A N 1
ATOM 2614 C CA . THR A 1 331 ? 1.156 24.969 11.719 1 98.88 331 THR A CA 1
ATOM 2615 C C . THR A 1 331 ? 2.316 24.344 12.5 1 98.88 331 THR A C 1
ATOM 2617 O O . THR A 1 331 ? 3.174 25.062 13.016 1 98.88 331 THR A O 1
ATOM 2620 N N . LEU A 1 332 ? 2.273 23.094 12.672 1 98.94 332 LEU A N 1
ATOM 2621 C CA . LEU A 1 332 ? 3.408 22.375 13.242 1 98.94 332 LEU A CA 1
ATOM 2622 C C . LEU A 1 332 ? 4.375 21.922 12.156 1 98.94 332 LEU A C 1
ATOM 2624 O O . LEU A 1 332 ? 3.982 21.234 11.219 1 98.94 332 LEU A O 1
ATOM 2628 N N . GLU A 1 333 ? 5.602 22.344 12.297 1 98.88 333 GLU A N 1
ATOM 2629 C CA . GLU A 1 333 ? 6.652 21.953 11.359 1 98.88 333 GLU A CA 1
ATOM 2630 C C . GLU A 1 333 ? 7.648 21 12.008 1 98.88 333 GLU A C 1
ATOM 2632 O O . GLU A 1 333 ? 8.195 21.297 13.078 1 98.88 333 GLU A O 1
ATOM 2637 N N . MET A 1 334 ? 7.805 19.875 11.352 1 98.88 334 MET A N 1
ATOM 2638 C CA . MET A 1 334 ? 8.812 18.906 11.773 1 98.88 334 MET A CA 1
ATOM 2639 C C . MET A 1 334 ? 9.953 18.844 10.766 1 98.88 334 MET A C 1
ATOM 2641 O O . MET A 1 334 ? 9.75 19.062 9.57 1 98.88 334 MET A O 1
ATOM 2645 N N . PRO A 1 335 ? 11.141 18.547 11.273 1 98.56 335 PRO A N 1
ATOM 2646 C CA . PRO A 1 335 ? 12.281 18.641 10.367 1 98.56 335 PRO A CA 1
ATOM 2647 C C . PRO A 1 335 ? 12.461 17.375 9.516 1 98.56 335 PRO A C 1
ATOM 2649 O O . PRO A 1 335 ? 12.227 16.266 10 1 98.56 335 PRO A O 1
ATOM 2652 N N . PHE A 1 336 ? 12.867 17.547 8.211 1 98.31 336 PHE A N 1
ATOM 2653 C CA . PHE A 1 336 ? 13.438 16.453 7.438 1 98.31 336 PHE A CA 1
ATOM 2654 C C . PHE A 1 336 ? 14.82 16.078 7.961 1 98.31 336 PHE A C 1
ATOM 2656 O O . PHE A 1 336 ? 15.281 14.953 7.766 1 98.31 336 PHE A O 1
ATOM 2663 N N . LYS A 1 337 ? 15.5 17.109 8.516 1 97.44 337 LYS A N 1
ATOM 2664 C CA . LYS A 1 337 ? 16.797 16.891 9.164 1 97.44 337 LYS A CA 1
ATOM 2665 C C . LYS A 1 337 ? 16.609 16.297 10.555 1 97.44 337 LYS A C 1
ATOM 2667 O O . LYS A 1 337 ? 15.734 15.461 10.773 1 97.44 337 LYS A O 1
ATOM 2672 N N . ASP A 1 338 ? 17.391 16.5 11.438 1 97.12 338 ASP A N 1
ATOM 2673 C CA . ASP A 1 338 ? 17.219 16.125 12.836 1 97.12 338 ASP A CA 1
ATOM 2674 C C . ASP A 1 338 ? 16.734 17.297 13.68 1 97.12 338 ASP A C 1
ATOM 2676 O O . ASP A 1 338 ? 16.688 18.438 13.195 1 97.12 338 ASP A O 1
ATOM 2680 N N . HIS A 1 339 ? 16.031 17.016 14.758 1 97.69 339 HIS A N 1
ATOM 2681 C CA . HIS A 1 339 ? 15.93 18.047 15.789 1 97.69 339 HIS A CA 1
ATOM 2682 C C . HIS A 1 339 ? 17.25 18.203 16.547 1 97.69 339 HIS A C 1
ATOM 2684 O O . HIS A 1 339 ? 17.484 17.516 17.547 1 97.69 339 HIS A O 1
ATOM 2690 N N . GLU A 1 340 ? 18 19.156 16.203 1 95.12 340 GLU A N 1
ATOM 2691 C CA . GLU A 1 340 ? 19.422 19.219 16.531 1 95.12 340 GLU A CA 1
ATOM 2692 C C . GLU A 1 340 ? 19.641 19.312 18.031 1 95.12 340 GLU A C 1
ATOM 2694 O O . GLU A 1 340 ? 20.609 18.766 18.562 1 95.12 340 GLU A O 1
ATOM 2699 N N . ALA A 1 341 ? 18.75 20 18.734 1 94.44 341 ALA A N 1
ATOM 2700 C CA . ALA A 1 341 ? 18.922 20.188 20.172 1 94.44 341 ALA A CA 1
ATOM 2701 C C . ALA A 1 341 ? 18.828 18.844 20.906 1 94.44 341 ALA A C 1
ATOM 2703 O O . ALA A 1 341 ? 19.328 18.703 22.031 1 94.44 341 ALA A O 1
ATOM 2704 N N . ASN A 1 342 ? 18.25 17.906 20.328 1 95.69 342 ASN A N 1
ATOM 2705 C CA . ASN A 1 342 ? 18.125 16.547 20.828 1 95.69 342 ASN A CA 1
ATOM 2706 C C . ASN A 1 342 ? 18.359 15.516 19.734 1 95.69 342 ASN A C 1
ATOM 2708 O O . ASN A 1 342 ? 17.5 14.664 19.484 1 95.69 342 ASN A O 1
ATOM 2712 N N . ALA A 1 343 ? 19.516 15.484 19.234 1 96.69 343 ALA A N 1
ATOM 2713 C CA . ALA A 1 343 ? 19.828 14.797 17.984 1 96.69 343 ALA A CA 1
ATOM 2714 C C . ALA A 1 343 ? 19.891 13.289 18.188 1 96.69 343 ALA A C 1
ATOM 2716 O O . ALA A 1 343 ? 20.234 12.82 19.281 1 96.69 343 ALA A O 1
ATOM 2717 N N . ASP A 1 344 ? 19.562 12.523 17.281 1 97.5 344 ASP A N 1
ATOM 2718 C CA . ASP A 1 344 ? 19.734 11.086 17.109 1 97.5 344 ASP A CA 1
ATOM 2719 C C . ASP A 1 344 ? 20.547 10.773 15.859 1 97.5 344 ASP A C 1
ATOM 2721 O O . ASP A 1 344 ? 19.984 10.727 14.758 1 97.5 344 ASP A O 1
ATOM 2725 N N . PRO A 1 345 ? 21.766 10.461 16.031 1 95.75 345 PRO A N 1
ATOM 2726 C CA . PRO A 1 345 ? 22.656 10.32 14.867 1 95.75 345 PRO A CA 1
ATOM 2727 C C . PRO A 1 345 ? 22.266 9.148 13.969 1 95.75 345 PRO A C 1
ATOM 2729 O O . PRO A 1 345 ? 22.609 9.125 12.789 1 95.75 345 PRO A O 1
ATOM 2732 N N . GLU A 1 346 ? 21.625 8.18 14.484 1 97.38 346 GLU A N 1
ATOM 2733 C CA . GLU A 1 346 ? 21.281 7 13.695 1 97.38 346 GLU A CA 1
ATOM 2734 C C . GLU A 1 346 ? 20 7.219 12.898 1 97.38 346 GLU A C 1
ATOM 2736 O O . GLU A 1 346 ? 19.953 6.953 11.695 1 97.38 346 GLU A O 1
ATOM 2741 N N . PHE A 1 347 ? 18.953 7.777 13.555 1 98.06 347 PHE A N 1
ATOM 2742 C CA . PHE A 1 347 ? 17.656 7.832 12.906 1 98.06 347 PHE A CA 1
ATOM 2743 C C . PHE A 1 347 ? 17.234 9.273 12.641 1 98.06 347 PHE A C 1
ATOM 2745 O O . PHE A 1 347 ? 16.266 9.523 11.922 1 98.06 347 PHE A O 1
ATOM 2752 N N . ALA A 1 348 ? 18.031 10.297 13.234 1 98.06 348 ALA A N 1
ATOM 2753 C CA . ALA A 1 348 ? 17.625 11.695 13.141 1 98.06 348 ALA A CA 1
ATOM 2754 C C . ALA A 1 348 ? 16.156 11.875 13.539 1 98.06 348 ALA A C 1
ATOM 2756 O O . ALA A 1 348 ? 15.695 11.258 14.5 1 98.06 348 ALA A O 1
ATOM 2757 N N . TRP A 1 349 ? 15.5 12.859 13.039 1 98.56 349 TRP A N 1
ATOM 2758 C CA . TRP A 1 349 ? 14.055 12.883 13.234 1 98.56 349 TRP A CA 1
ATOM 2759 C C . TRP A 1 349 ? 13.406 11.656 12.594 1 98.56 349 TRP A C 1
ATOM 2761 O O . TRP A 1 349 ? 13.75 11.281 11.469 1 98.56 349 TRP A O 1
ATOM 2771 N N . SER A 1 350 ? 12.57 10.906 13.281 1 98.5 350 SER A N 1
ATOM 2772 C CA . SER A 1 350 ? 12.125 9.578 12.883 1 98.5 350 SER A CA 1
ATOM 2773 C C . SER A 1 350 ? 10.625 9.414 13.094 1 98.5 350 SER A C 1
ATOM 2775 O O . SER A 1 350 ? 9.992 10.211 13.797 1 98.5 350 SER A O 1
ATOM 2777 N N . PRO A 1 351 ? 10.078 8.383 12.453 1 98.75 351 PRO A N 1
ATOM 2778 C CA . PRO A 1 351 ? 8.672 8.062 12.68 1 98.75 351 PRO A CA 1
ATOM 2779 C C . PRO A 1 351 ? 8.32 7.953 14.164 1 98.75 351 PRO A C 1
ATOM 2781 O O . PRO A 1 351 ? 7.297 8.492 14.602 1 98.75 351 PRO A O 1
ATOM 2784 N N . ALA A 1 352 ? 9.148 7.309 14.914 1 98.62 352 ALA A N 1
ATOM 2785 C CA . ALA A 1 352 ? 8.891 7.137 16.344 1 98.62 352 ALA A CA 1
ATOM 2786 C C . ALA A 1 352 ? 8.844 8.484 17.062 1 98.62 352 ALA A C 1
ATOM 2788 O O . ALA A 1 352 ? 7.996 8.703 17.922 1 98.62 352 ALA A O 1
ATOM 2789 N N . ARG A 1 353 ? 9.711 9.344 16.719 1 98.69 353 ARG A N 1
ATOM 2790 C CA . ARG A 1 353 ? 9.758 10.656 17.359 1 98.69 353 ARG A CA 1
ATOM 2791 C C . ARG A 1 353 ? 8.578 11.523 16.938 1 98.69 353 ARG A C 1
ATOM 2793 O O . ARG A 1 353 ? 8.086 12.336 17.719 1 98.69 353 ARG A O 1
ATOM 2800 N N . CYS A 1 354 ? 8.164 11.391 15.68 1 98.88 354 CYS A N 1
ATOM 2801 C CA . CYS A 1 354 ? 6.941 12.062 15.25 1 98.88 354 CYS A CA 1
ATOM 2802 C C . CYS A 1 354 ? 5.766 11.695 16.141 1 98.88 354 CYS A C 1
ATOM 2804 O O . CYS A 1 354 ? 5.023 12.57 16.594 1 98.88 354 CYS A O 1
ATOM 2806 N N . LYS A 1 355 ? 5.586 10.43 16.422 1 98.81 355 LYS A N 1
ATOM 2807 C CA . LYS A 1 355 ? 4.48 9.938 17.234 1 98.81 355 LYS A CA 1
ATOM 2808 C C . LYS A 1 355 ? 4.586 10.453 18.672 1 98.81 355 LYS A C 1
ATOM 2810 O O . LYS A 1 355 ? 3.58 10.828 19.281 1 98.81 355 LYS A O 1
ATOM 2815 N N . THR A 1 356 ? 5.797 10.414 19.125 1 98.75 356 THR A N 1
ATOM 2816 C CA . THR A 1 356 ? 6.012 10.898 20.484 1 98.75 356 THR A CA 1
ATOM 2817 C C . THR A 1 356 ? 5.676 12.383 20.594 1 98.75 356 THR A C 1
ATOM 2819 O O . THR A 1 356 ? 5.105 12.82 21.594 1 98.75 356 THR A O 1
ATOM 2822 N N . LEU A 1 357 ? 6.09 13.125 19.594 1 98.94 357 LEU A N 1
ATOM 2823 C CA . LEU A 1 357 ? 5.766 14.547 19.594 1 98.94 357 LEU A CA 1
ATOM 2824 C C . LEU A 1 357 ? 4.254 14.758 19.594 1 98.94 357 LEU A C 1
ATOM 2826 O O . LEU A 1 357 ? 3.75 15.695 20.219 1 98.94 357 LEU A O 1
ATOM 2830 N N . ALA A 1 358 ? 3.518 13.93 18.875 1 98.94 358 ALA A N 1
ATOM 2831 C CA . ALA A 1 358 ? 2.059 14.008 18.875 1 98.94 358 ALA A CA 1
ATOM 2832 C C . ALA A 1 358 ? 1.501 13.867 20.281 1 98.94 358 ALA A C 1
ATOM 2834 O O . ALA A 1 358 ? 0.587 14.602 20.672 1 98.94 358 ALA A O 1
ATOM 2835 N N . HIS A 1 359 ? 2.047 12.914 21.031 1 98.81 359 HIS A N 1
ATOM 2836 C CA . HIS A 1 359 ? 1.621 12.734 22.406 1 98.81 359 HIS A CA 1
ATOM 2837 C C . HIS A 1 359 ? 1.852 14 23.219 1 98.81 359 HIS A C 1
ATOM 2839 O O . HIS A 1 359 ? 0.965 14.438 23.969 1 98.81 359 HIS A O 1
ATOM 2845 N N . SER A 1 360 ? 3.01 14.578 23.078 1 98.88 360 SER A N 1
ATOM 2846 C CA . SER A 1 360 ? 3.34 15.789 23.812 1 98.88 360 SER A CA 1
ATOM 2847 C C . SER A 1 360 ? 2.402 16.938 23.438 1 98.88 360 SER A C 1
ATOM 2849 O O . SER A 1 360 ? 1.997 17.719 24.297 1 98.88 360 SER A O 1
ATOM 2851 N N . CYS A 1 361 ? 2.15 17.047 22.188 1 98.94 361 CYS A N 1
ATOM 2852 C CA . CYS A 1 361 ? 1.236 18.078 21.734 1 98.94 361 CYS A CA 1
ATOM 2853 C C . CYS A 1 361 ? -0.138 17.922 22.375 1 98.94 361 CYS A C 1
ATOM 2855 O O . CYS A 1 361 ? -0.738 18.906 22.812 1 98.94 361 CYS A O 1
ATOM 2857 N N . LEU A 1 362 ? -0.633 16.703 22.391 1 98.88 362 LEU A N 1
ATOM 2858 C CA . LEU A 1 362 ? -1.97 16.453 22.922 1 98.88 362 LEU A CA 1
ATOM 2859 C C . LEU A 1 362 ? -1.988 16.562 24.438 1 98.88 362 LEU A C 1
ATOM 2861 O O . LEU A 1 362 ? -2.98 17.016 25.016 1 98.88 362 LEU A O 1
ATOM 2865 N N . GLU A 1 363 ? -0.927 16.172 25.109 1 98.62 363 GLU A N 1
ATOM 2866 C CA . GLU A 1 363 ? -0.803 16.406 26.547 1 98.62 363 GLU A CA 1
ATOM 2867 C C . GLU A 1 363 ? -0.839 17.891 26.875 1 98.62 363 GLU A C 1
ATOM 2869 O O . GLU A 1 363 ? -1.48 18.312 27.844 1 98.62 363 GLU A O 1
ATOM 2874 N N . THR A 1 364 ? -0.126 18.625 26.094 1 98.81 364 THR A N 1
ATOM 2875 C CA . THR A 1 364 ? -0.125 20.078 26.266 1 98.81 364 THR A CA 1
ATOM 2876 C C . THR A 1 364 ? -1.528 20.656 26.078 1 98.81 364 THR A C 1
ATOM 2878 O O . THR A 1 364 ? -1.977 21.484 26.859 1 98.81 364 THR A O 1
ATOM 2881 N N . LEU A 1 365 ? -2.201 20.219 25.047 1 98.81 365 LEU A N 1
ATOM 2882 C CA . LEU A 1 365 ? -3.561 20.688 24.781 1 98.81 365 LEU A CA 1
ATOM 2883 C C . LEU A 1 365 ? -4.48 20.344 25.953 1 98.81 365 LEU A C 1
ATOM 2885 O O . LEU A 1 365 ? -5.363 21.141 26.297 1 98.81 365 LEU A O 1
ATOM 2889 N N . ALA A 1 366 ? -4.301 19.172 26.531 1 98.12 366 ALA A N 1
ATOM 2890 C CA . ALA A 1 366 ? -5.129 18.75 27.656 1 98.12 366 ALA A CA 1
ATOM 2891 C C . ALA A 1 366 ? -5.062 19.75 28.812 1 98.12 366 ALA A C 1
ATOM 2893 O O . ALA A 1 366 ? -6.066 20.016 29.469 1 98.12 366 ALA A O 1
ATOM 2894 N N . GLY A 1 367 ? -3.945 20.281 29.031 1 96.5 367 GLY A N 1
ATOM 2895 C CA . GLY A 1 367 ? -3.777 21.266 30.078 1 96.5 367 GLY A CA 1
ATOM 2896 C C . GLY A 1 367 ? -4.156 22.672 29.641 1 96.5 367 GLY A C 1
ATOM 2897 O O . GLY A 1 367 ? -4.16 23.594 30.453 1 96.5 367 GLY A O 1
ATOM 2898 N N . PHE A 1 368 ? -4.492 22.812 28.422 1 97.56 368 PHE A N 1
ATOM 2899 C CA . PHE A 1 368 ? -4.648 24.141 27.828 1 97.56 368 PHE A CA 1
ATOM 2900 C C . PHE A 1 368 ? -6.074 24.344 27.328 1 97.56 368 PHE A C 1
ATOM 2902 O O . PHE A 1 368 ? -6.531 25.469 27.172 1 97.56 368 PHE A O 1
ATOM 2909 N N . ILE A 1 369 ? -6.824 23.328 27.094 1 97.75 369 ILE A N 1
ATOM 2910 C CA . ILE A 1 369 ? -8.07 23.312 26.344 1 97.75 369 ILE A CA 1
ATOM 2911 C C . ILE A 1 369 ? -9.102 24.219 27.016 1 97.75 369 ILE A C 1
ATOM 2913 O O . ILE A 1 369 ? -9.906 24.859 26.344 1 97.75 369 ILE A O 1
ATOM 2917 N N . ASP A 1 370 ? -9.07 24.359 28.312 1 96.5 370 ASP A N 1
ATOM 2918 C CA . ASP A 1 370 ? -10.047 25.141 29.047 1 96.5 370 ASP A CA 1
ATOM 2919 C C . ASP A 1 370 ? -9.797 26.641 28.875 1 96.5 370 ASP A C 1
ATOM 2921 O O . ASP A 1 370 ? -10.664 27.453 29.156 1 96.5 370 ASP A O 1
ATOM 2925 N N . GLU A 1 371 ? -8.656 26.953 28.406 1 95.69 371 GLU A N 1
ATOM 2926 C CA . GLU A 1 371 ? -8.281 28.359 28.25 1 95.69 371 GLU A CA 1
ATOM 2927 C C . GLU A 1 371 ? -8.594 28.859 26.844 1 95.69 371 GLU A C 1
ATOM 2929 O O . GLU A 1 371 ? -8.438 30.047 26.562 1 95.69 371 GLU A O 1
ATOM 2934 N N . ILE A 1 372 ? -8.953 28 25.969 1 95 372 ILE A N 1
ATOM 2935 C CA . ILE A 1 372 ? -9.281 28.359 24.594 1 95 372 ILE A CA 1
ATOM 2936 C C . ILE A 1 372 ? -10.695 28.938 24.531 1 95 372 ILE A C 1
ATOM 2938 O O . ILE A 1 372 ? -11.625 28.391 25.141 1 95 372 ILE A O 1
ATOM 2942 N N . MET B 1 1 ? -26.625 10.094 6.68 1 70.25 1 MET B N 1
ATOM 2943 C CA . MET B 1 1 ? -25.391 10.188 5.891 1 70.25 1 MET B CA 1
ATOM 2944 C C . MET B 1 1 ? -25.562 9.484 4.547 1 70.25 1 MET B C 1
ATOM 2946 O O . MET B 1 1 ? -26.297 8.508 4.441 1 70.25 1 MET B O 1
ATOM 2950 N N . THR B 1 2 ? -24.969 10.148 3.535 1 88.88 2 THR B N 1
ATOM 2951 C CA . THR B 1 2 ? -25.047 9.602 2.186 1 88.88 2 THR B CA 1
ATOM 2952 C C . THR B 1 2 ? -24.047 8.461 2.004 1 88.88 2 THR B C 1
ATOM 2954 O O . THR B 1 2 ? -22.906 8.555 2.436 1 88.88 2 THR B O 1
ATOM 2957 N N . ILE B 1 3 ? -24.578 7.309 1.564 1 96.56 3 ILE B N 1
ATOM 2958 C CA . ILE B 1 3 ? -23.75 6.141 1.295 1 96.56 3 ILE B CA 1
ATOM 2959 C C . ILE B 1 3 ? -22.688 6.496 0.261 1 96.56 3 ILE B C 1
ATOM 2961 O O . ILE B 1 3 ? -22.984 7.121 -0.759 1 96.56 3 ILE B O 1
ATOM 2965 N N . GLN B 1 4 ? -21.469 6.172 0.564 1 97.56 4 GLN B N 1
ATOM 2966 C CA . GLN B 1 4 ? -20.359 6.383 -0.361 1 97.56 4 GLN B CA 1
ATOM 2967 C C . GLN B 1 4 ? -19.719 5.055 -0.761 1 97.56 4 GLN B C 1
ATOM 2969 O O . GLN B 1 4 ? -19.438 4.215 0.094 1 97.56 4 GLN B O 1
ATOM 2974 N N . ILE B 1 5 ? -19.578 4.863 -2.076 1 98.44 5 ILE B N 1
ATOM 2975 C CA . ILE B 1 5 ? -18.844 3.729 -2.637 1 98.44 5 ILE B CA 1
ATOM 2976 C C . ILE B 1 5 ? -17.5 4.199 -3.197 1 98.44 5 ILE B C 1
ATOM 2978 O O . ILE B 1 5 ? -17.453 5.145 -3.986 1 98.44 5 ILE B O 1
ATOM 2982 N N . ASN B 1 6 ? -16.422 3.574 -2.773 1 98.69 6 ASN B N 1
ATOM 2983 C CA . ASN B 1 6 ? -15.102 4.02 -3.213 1 98.69 6 ASN B CA 1
ATOM 2984 C C . ASN B 1 6 ? -14.195 2.836 -3.547 1 98.69 6 ASN B C 1
ATOM 2986 O O . ASN B 1 6 ? -14.219 1.819 -2.852 1 98.69 6 ASN B O 1
ATOM 2990 N N . SER B 1 7 ? -13.469 2.908 -4.668 1 98.5 7 SER B N 1
ATOM 2991 C CA . SER B 1 7 ? -12.492 1.893 -5.055 1 98.5 7 SER B CA 1
ATOM 2992 C C . SER B 1 7 ? -11.203 2.529 -5.547 1 98.5 7 SER B C 1
ATOM 2994 O O . SER B 1 7 ? -10.453 1.917 -6.316 1 98.5 7 SER B O 1
ATOM 2996 N N . GLY B 1 8 ? -10.992 3.828 -5.203 1 97.56 8 GLY B N 1
ATOM 2997 C CA . GLY B 1 8 ? -9.82 4.566 -5.652 1 97.56 8 GLY B CA 1
ATOM 2998 C C . GLY B 1 8 ? -8.57 4.254 -4.852 1 97.56 8 GLY B C 1
ATOM 2999 O O . GLY B 1 8 ? -7.922 5.16 -4.324 1 97.56 8 GLY B O 1
ATOM 3000 N N . PHE B 1 9 ? -8.227 3.029 -4.652 1 97.38 9 PHE B N 1
ATOM 3001 C CA . PHE B 1 9 ? -7.051 2.559 -3.932 1 97.38 9 PHE B CA 1
ATOM 3002 C C . PHE B 1 9 ? -6.465 1.324 -4.605 1 97.38 9 PHE B C 1
ATOM 3004 O O . PHE B 1 9 ? -6.992 0.851 -5.613 1 97.38 9 PHE B O 1
ATOM 3011 N N . ASP B 1 10 ? -5.32 0.829 -4.117 1 97.38 10 ASP B N 1
ATOM 3012 C CA . ASP B 1 10 ? -4.613 -0.32 -4.68 1 97.38 10 ASP B CA 1
ATOM 3013 C C . ASP B 1 10 ? -5.559 -1.507 -4.863 1 97.38 10 ASP B C 1
ATOM 3015 O O . ASP B 1 10 ? -6.238 -1.915 -3.92 1 97.38 10 ASP B O 1
ATOM 3019 N N . SER B 1 11 ? -5.617 -2.02 -6.09 1 98.12 11 SER B N 1
ATOM 3020 C CA . SER B 1 11 ? -6.375 -3.205 -6.48 1 98.12 11 SER B CA 1
ATOM 3021 C C . SER B 1 11 ? -7.875 -2.941 -6.434 1 98.12 11 SER B C 1
ATOM 3023 O O . SER B 1 11 ? -8.68 -3.859 -6.613 1 98.12 11 SER B O 1
ATOM 3025 N N . GLY B 1 12 ? -8.336 -1.684 -6.16 1 98.62 12 GLY B N 1
ATOM 3026 C CA . GLY B 1 12 ? -9.75 -1.348 -6.188 1 98.62 12 GLY B CA 1
ATOM 3027 C C . GLY B 1 12 ? -10.359 -1.43 -7.574 1 98.62 12 GLY B C 1
ATOM 3028 O O . GLY B 1 12 ? -9.711 -1.091 -8.562 1 98.62 12 GLY B O 1
ATOM 3029 N N . ASN B 1 13 ? -11.578 -1.867 -7.582 1 98.81 13 ASN B N 1
ATOM 3030 C CA . ASN B 1 13 ? -12.273 -1.979 -8.859 1 98.81 13 ASN B CA 1
ATOM 3031 C C . ASN B 1 13 ? -13.781 -2.096 -8.672 1 98.81 13 ASN B C 1
ATOM 3033 O O . ASN B 1 13 ? -14.266 -3.107 -8.164 1 98.81 13 ASN B O 1
ATOM 3037 N N . ILE B 1 14 ? -14.562 -1.14 -8.984 1 98.81 14 ILE B N 1
ATOM 3038 C CA . ILE B 1 14 ? -16.016 -1.171 -8.984 1 98.81 14 ILE B CA 1
ATOM 3039 C C . ILE B 1 14 ? -16.562 0.137 -9.562 1 98.81 14 ILE B C 1
ATOM 3041 O O . ILE B 1 14 ? -15.898 1.172 -9.5 1 98.81 14 ILE B O 1
ATOM 3045 N N . ARG B 1 15 ? -17.641 0.11 -10.18 1 98.56 15 ARG B N 1
ATOM 3046 C CA . ARG B 1 15 ? -18.359 1.304 -10.625 1 98.56 15 ARG B CA 1
ATOM 3047 C C . ARG B 1 15 ? -19.734 1.383 -9.992 1 98.56 15 ARG B C 1
ATOM 3049 O O . ARG B 1 15 ? -20.516 0.435 -10.078 1 98.56 15 ARG B O 1
ATOM 3056 N N . LEU B 1 16 ? -20.047 2.424 -9.344 1 98.56 16 LEU B N 1
ATOM 3057 C CA . LEU B 1 16 ? -21.391 2.67 -8.82 1 98.56 16 LEU B CA 1
ATOM 3058 C C . LEU B 1 16 ? -22.344 3.055 -9.938 1 98.56 16 LEU B C 1
ATOM 3060 O O . LEU B 1 16 ? -22.078 3.992 -10.688 1 98.56 16 LEU B O 1
ATOM 3064 N N . VAL B 1 17 ? -23.375 2.357 -10.094 1 98.81 17 VAL B N 1
ATOM 3065 C CA . VAL B 1 17 ? -24.422 2.66 -11.07 1 98.81 17 VAL B CA 1
ATOM 3066 C C . VAL B 1 17 ? -25.484 3.539 -10.43 1 98.81 17 VAL B C 1
ATOM 3068 O O . VAL B 1 17 ? -25.969 4.492 -11.047 1 98.81 17 VAL B O 1
ATOM 3071 N N . GLY B 1 18 ? -25.922 3.172 -9.195 1 98.31 18 GLY B N 1
ATOM 3072 C CA . GLY B 1 18 ? -26.922 3.971 -8.492 1 98.31 18 GLY B CA 1
ATOM 3073 C C . GLY B 1 18 ? -27.297 3.395 -7.141 1 98.31 18 GLY B C 1
ATOM 3074 O O . GLY B 1 18 ? -26.984 2.246 -6.836 1 98.31 18 GLY B O 1
ATOM 3075 N N . ILE B 1 19 ? -27.875 4.184 -6.301 1 98.19 19 ILE B N 1
ATOM 3076 C CA . ILE B 1 19 ? -28.391 3.783 -5 1 98.19 19 ILE B CA 1
ATOM 3077 C C . ILE B 1 19 ? -29.875 4.125 -4.906 1 98.19 19 ILE B C 1
ATOM 3079 O O . ILE B 1 19 ? -30.281 5.266 -5.16 1 98.19 19 ILE B O 1
ATOM 3083 N N . GLU B 1 20 ? -30.672 3.236 -4.668 1 97.56 20 GLU B N 1
ATOM 3084 C CA . GLU B 1 20 ? -32.094 3.408 -4.41 1 97.56 20 GLU B CA 1
ATOM 3085 C C . GLU B 1 20 ? -32.5 2.803 -3.064 1 97.56 20 GLU B C 1
ATOM 3087 O O . GLU B 1 20 ? -32.75 1.601 -2.971 1 97.56 20 GLU B O 1
ATOM 3092 N N . GLY B 1 21 ? -32.688 3.674 -2.068 1 96 21 GLY B N 1
ATOM 3093 C CA . GLY B 1 21 ? -32.906 3.172 -0.722 1 96 21 GLY B CA 1
ATOM 3094 C C . GLY B 1 21 ? -31.75 2.357 -0.182 1 96 21 GLY B C 1
ATOM 3095 O O . GLY B 1 21 ? -30.641 2.867 -0.054 1 96 21 GLY B O 1
ATOM 3096 N N . ASP B 1 22 ? -32.062 1.05 0.02 1 97 22 ASP B N 1
ATOM 3097 C CA . ASP B 1 22 ? -31.047 0.169 0.589 1 97 22 ASP B CA 1
ATOM 3098 C C . ASP B 1 22 ? -30.453 -0.748 -0.478 1 97 22 ASP B C 1
ATOM 3100 O O . ASP B 1 22 ? -29.766 -1.72 -0.158 1 97 22 ASP B O 1
ATOM 3104 N N . ARG B 1 23 ? -30.781 -0.454 -1.665 1 98.25 23 ARG B N 1
ATOM 3105 C CA . ARG B 1 23 ? -30.234 -1.202 -2.789 1 98.25 23 ARG B CA 1
ATOM 3106 C C . ARG B 1 23 ? -29.094 -0.429 -3.459 1 98.25 23 ARG B C 1
ATOM 3108 O O . ARG B 1 23 ? -29.266 0.739 -3.816 1 98.25 23 ARG B O 1
ATOM 3115 N N . VAL B 1 24 ? -28 -0.995 -3.564 1 98.81 24 VAL B N 1
ATOM 3116 C CA . VAL B 1 24 ? -26.828 -0.415 -4.219 1 98.81 24 VAL B CA 1
ATOM 3117 C C . VAL B 1 24 ? -26.516 -1.187 -5.5 1 98.81 24 VAL B C 1
ATOM 3119 O O . VAL B 1 24 ? -26.141 -2.359 -5.449 1 98.81 24 VAL B O 1
ATOM 3122 N N . ASP B 1 25 ? -26.656 -0.559 -6.645 1 98.88 25 ASP B N 1
ATOM 3123 C CA . ASP B 1 25 ? -26.375 -1.165 -7.941 1 98.88 25 ASP B CA 1
ATOM 3124 C C . ASP B 1 25 ? -24.953 -0.833 -8.406 1 98.88 25 ASP B C 1
ATOM 3126 O O . ASP B 1 25 ? -24.578 0.337 -8.453 1 98.88 25 ASP B O 1
ATOM 3130 N N . LEU B 1 26 ? -24.188 -1.859 -8.711 1 98.94 26 LEU B N 1
ATOM 3131 C CA . LEU B 1 26 ? -22.781 -1.76 -9.062 1 98.94 26 LEU B CA 1
ATOM 3132 C C . LEU B 1 26 ? -22.484 -2.508 -10.359 1 98.94 26 LEU B C 1
ATOM 3134 O O . LEU B 1 26 ? -23.297 -3.33 -10.805 1 98.94 26 LEU B O 1
ATOM 3138 N N . GLU B 1 27 ? -21.344 -2.205 -10.953 1 98.94 27 GLU B N 1
ATOM 3139 C CA . GLU B 1 27 ? -20.781 -2.967 -12.062 1 98.94 27 GLU B CA 1
ATOM 3140 C C . GLU B 1 27 ? -19.281 -3.184 -11.875 1 98.94 27 GLU B C 1
ATOM 3142 O O . GLU B 1 27 ? -18.578 -2.299 -11.391 1 98.94 27 GLU B O 1
ATOM 3147 N N . ILE B 1 28 ? -18.844 -4.344 -12.25 1 98.88 28 ILE B N 1
ATOM 3148 C CA . ILE B 1 28 ? -17.422 -4.617 -12.289 1 98.88 28 ILE B CA 1
ATOM 3149 C C . ILE B 1 28 ? -16.797 -3.982 -13.531 1 98.88 28 ILE B C 1
ATOM 3151 O O . ILE B 1 28 ? -17.344 -4.109 -14.633 1 98.88 28 ILE B O 1
ATOM 3155 N N . VAL B 1 29 ? -15.703 -3.305 -13.344 1 98.69 29 VAL B N 1
ATOM 3156 C CA . VAL B 1 29 ? -15.039 -2.621 -14.445 1 98.69 29 VAL B CA 1
ATOM 3157 C C . VAL B 1 29 ? -14.094 -3.586 -15.156 1 98.69 29 VAL B C 1
ATOM 3159 O O . VAL B 1 29 ? -13.422 -4.398 -14.516 1 98.69 29 VAL B O 1
ATOM 3162 N N . THR B 1 30 ? -13.961 -3.49 -16.438 1 98.69 30 THR B N 1
ATOM 3163 C CA . THR B 1 30 ? -13.117 -4.363 -17.25 1 98.69 30 THR B CA 1
ATOM 3164 C C . THR B 1 30 ? -11.641 -4.094 -16.984 1 98.69 30 THR B C 1
ATOM 3166 O O . THR B 1 30 ? -11.266 -2.971 -16.641 1 98.69 30 THR B O 1
ATOM 3169 N N . ASP B 1 31 ? -10.844 -5.125 -17.125 1 98.5 31 ASP B N 1
ATOM 3170 C CA . ASP B 1 31 ? -9.398 -4.922 -17.203 1 98.5 31 ASP B CA 1
ATOM 3171 C C . ASP B 1 31 ? -9.039 -3.947 -18.328 1 98.5 31 ASP B C 1
ATOM 3173 O O . ASP B 1 31 ? -9.719 -3.896 -19.344 1 98.5 31 ASP B O 1
ATOM 3177 N N . HIS B 1 32 ? -7.945 -3.189 -18.062 1 97.62 32 HIS B N 1
ATOM 3178 C CA . HIS B 1 32 ? -7.48 -2.221 -19.047 1 97.62 32 HIS B CA 1
ATOM 3179 C C . HIS B 1 32 ? -7.156 -2.898 -20.375 1 97.62 32 HIS B C 1
ATOM 3181 O O . HIS B 1 32 ? -6.453 -3.908 -20.406 1 97.62 32 HIS B O 1
ATOM 3187 N N . LEU B 1 33 ? -7.684 -2.387 -21.594 1 97.94 33 LEU B N 1
ATOM 3188 C CA . LEU B 1 33 ? -7.414 -2.832 -22.953 1 97.94 33 LEU B CA 1
ATOM 3189 C C . LEU B 1 33 ? -7.828 -4.289 -23.141 1 97.94 33 LEU B C 1
ATOM 3191 O O . LEU B 1 33 ? -7.129 -5.055 -23.812 1 97.94 33 LEU B O 1
ATOM 3195 N N . SER B 1 34 ? -8.938 -4.711 -22.422 1 97.94 34 SER B N 1
ATOM 3196 C CA . SER B 1 34 ? -9.438 -6.078 -22.531 1 97.94 34 SER B CA 1
ATOM 3197 C C . SER B 1 34 ? -10.938 -6.141 -22.266 1 97.94 34 SER B C 1
ATOM 3199 O O . SER B 1 34 ? -11.531 -5.152 -21.828 1 97.94 34 SER B O 1
ATOM 3201 N N . ASP B 1 35 ? -11.508 -7.32 -22.516 1 97.5 35 ASP B N 1
ATOM 3202 C CA . ASP B 1 35 ? -12.922 -7.531 -22.219 1 97.5 35 ASP B CA 1
ATOM 3203 C C . ASP B 1 35 ? -13.102 -8.32 -20.922 1 97.5 35 ASP B C 1
ATOM 3205 O O . ASP B 1 35 ? -14.234 -8.578 -20.5 1 97.5 35 ASP B O 1
ATOM 3209 N N . PHE B 1 36 ? -12.023 -8.625 -20.266 1 97.88 36 PHE B N 1
ATOM 3210 C CA . PHE B 1 36 ? -12.102 -9.445 -19.078 1 97.88 36 PHE B CA 1
ATOM 3211 C C . PHE B 1 36 ? -12.555 -8.625 -17.875 1 97.88 36 PHE B C 1
ATOM 3213 O O . PHE B 1 36 ? -12.148 -7.469 -17.719 1 97.88 36 PHE B O 1
ATOM 3220 N N . TYR B 1 37 ? -13.367 -9.164 -17.109 1 98.19 37 TYR B N 1
ATOM 3221 C CA . TYR B 1 37 ? -13.641 -8.633 -15.781 1 98.19 37 TYR B CA 1
ATOM 3222 C C . TYR B 1 37 ? -14.258 -9.703 -14.891 1 98.19 37 TYR B C 1
ATOM 3224 O O . TYR B 1 37 ? -14.969 -10.594 -15.367 1 98.19 37 TYR B O 1
ATOM 3232 N N . GLN B 1 38 ? -13.922 -9.641 -13.641 1 98.25 38 GLN B N 1
ATOM 3233 C CA . GLN B 1 38 ? -14.445 -10.547 -12.617 1 98.25 38 GLN B CA 1
ATOM 3234 C C . GLN B 1 38 ? -14.18 -10 -11.219 1 98.25 38 GLN B C 1
ATOM 3236 O O . GLN B 1 38 ? -15.039 -10.102 -10.336 1 98.25 38 GLN B O 1
ATOM 3241 N N . TRP B 1 39 ? -13.039 -9.352 -11.039 1 98.69 39 TRP B N 1
ATOM 3242 C CA . TRP B 1 39 ? -12.539 -8.859 -9.758 1 98.69 39 TRP B CA 1
ATOM 3243 C C . TRP B 1 39 ? -13.266 -7.586 -9.344 1 98.69 39 TRP B C 1
ATOM 3245 O O . TRP B 1 39 ? -13.414 -6.66 -10.141 1 98.69 39 TRP B O 1
ATOM 3255 N N . PHE B 1 40 ? -13.742 -7.527 -8.094 1 98.94 40 PHE B N 1
ATOM 3256 C CA . PHE B 1 40 ? -14.227 -6.289 -7.496 1 98.94 40 PHE B CA 1
ATOM 3257 C C . PHE B 1 40 ? -13.633 -6.09 -6.105 1 98.94 40 PHE B C 1
ATOM 3259 O O . PHE B 1 40 ? -13.312 -7.062 -5.418 1 98.94 40 PHE B O 1
ATOM 3266 N N . TYR B 1 41 ? -13.406 -4.992 -5.746 1 98.94 41 TYR B N 1
ATOM 3267 C CA . TYR B 1 41 ? -12.867 -4.559 -4.457 1 98.94 41 TYR B CA 1
ATOM 3268 C C . TYR B 1 41 ? -13.219 -3.1 -4.188 1 98.94 41 TYR B C 1
ATOM 3270 O O . TYR B 1 41 ? -12.844 -2.215 -4.965 1 98.94 41 TYR B O 1
ATOM 3278 N N . PHE B 1 42 ? -13.969 -2.84 -3.141 1 98.88 42 PHE B N 1
ATOM 3279 C CA . PHE B 1 42 ? -14.422 -1.485 -2.84 1 98.88 42 PHE B CA 1
ATOM 3280 C C . PHE B 1 42 ? -14.75 -1.34 -1.36 1 98.88 42 PHE B C 1
ATOM 3282 O O . PHE B 1 42 ? -14.836 -2.336 -0.638 1 98.88 42 PHE B O 1
ATOM 3289 N N . ARG B 1 43 ? -14.844 -0.138 -0.909 1 98.81 43 ARG B N 1
ATOM 3290 C CA . ARG B 1 43 ? -15.266 0.132 0.462 1 98.81 43 ARG B CA 1
ATOM 3291 C C . ARG B 1 43 ? -16.562 0.939 0.487 1 98.81 43 ARG B C 1
ATOM 3293 O O . ARG B 1 43 ? -16.922 1.574 -0.506 1 98.81 43 ARG B O 1
ATOM 3300 N N . VAL B 1 44 ? -17.266 0.875 1.52 1 98.69 44 VAL B N 1
ATOM 3301 C CA . VAL B 1 44 ? -18.547 1.551 1.743 1 98.69 44 VAL B CA 1
ATOM 3302 C C . VAL B 1 44 ? -18.469 2.375 3.025 1 98.69 44 VAL B C 1
ATOM 3304 O O . VAL B 1 44 ? -18.078 1.868 4.078 1 98.69 44 VAL B O 1
ATOM 3307 N N . ALA B 1 45 ? -18.812 3.582 2.93 1 98.25 45 ALA B N 1
ATOM 3308 C CA . ALA B 1 45 ? -18.906 4.48 4.078 1 98.25 45 ALA B CA 1
ATOM 3309 C C . ALA B 1 45 ? -20.312 5.074 4.203 1 98.25 45 ALA B C 1
ATOM 3311 O O . ALA B 1 45 ? -21.047 5.148 3.217 1 98.25 45 ALA B O 1
ATOM 3312 N N . GLY B 1 46 ? -20.672 5.461 5.398 1 96.5 46 GLY B N 1
ATOM 3313 C CA . GLY B 1 46 ? -21.922 6.18 5.621 1 96.5 46 GLY B CA 1
ATOM 3314 C C . GLY B 1 46 ? -23.125 5.27 5.66 1 96.5 46 GLY B C 1
ATOM 3315 O O . GLY B 1 46 ? -24.234 5.691 5.336 1 96.5 46 GLY B O 1
ATOM 3316 N N . ALA B 1 47 ? -22.969 4.004 6.047 1 96.88 47 ALA B N 1
ATOM 3317 C CA . ALA B 1 47 ? -24.078 3.061 5.953 1 96.88 47 ALA B CA 1
ATOM 3318 C C . ALA B 1 47 ? -24.344 2.381 7.293 1 96.88 47 ALA B C 1
ATOM 3320 O O . ALA B 1 47 ? -25.109 1.414 7.367 1 96.88 47 ALA B O 1
ATOM 3321 N N . LYS B 1 48 ? -23.719 2.881 8.352 1 96.75 48 LYS B N 1
ATOM 3322 C CA . LYS B 1 48 ? -23.859 2.246 9.664 1 96.75 48 LYS B CA 1
ATOM 3323 C C . LYS B 1 48 ? -25.312 2.111 10.062 1 96.75 48 LYS B C 1
ATOM 3325 O O . LYS B 1 48 ? -26.078 3.084 10 1 96.75 48 LYS B O 1
ATOM 3330 N N . GLY B 1 49 ? -25.688 0.935 10.492 1 96.44 49 GLY B N 1
ATOM 3331 C CA . GLY B 1 49 ? -27.031 0.67 10.969 1 96.44 49 GLY B CA 1
ATOM 3332 C C . GLY B 1 49 ? -27.984 0.235 9.875 1 96.44 49 GLY B C 1
ATOM 3333 O O . GLY B 1 49 ? -29.125 -0.152 10.148 1 96.44 49 GLY B O 1
ATOM 3334 N N . ARG B 1 50 ? -27.562 0.19 8.641 1 97.25 50 ARG B N 1
ATOM 3335 C CA . ARG B 1 50 ? -28.422 -0.16 7.516 1 97.25 50 ARG B CA 1
ATOM 3336 C C . ARG B 1 50 ? -28.125 -1.572 7.023 1 97.25 50 ARG B C 1
ATOM 3338 O O . ARG B 1 50 ? -27.016 -2.074 7.188 1 97.25 50 ARG B O 1
ATOM 3345 N N . THR B 1 51 ? -29.125 -2.203 6.551 1 98.06 51 THR B N 1
ATOM 3346 C CA . THR B 1 51 ? -28.969 -3.432 5.781 1 98.06 51 THR B CA 1
ATOM 3347 C C . THR B 1 51 ? -29.016 -3.143 4.285 1 98.06 51 THR B C 1
ATOM 3349 O O . THR B 1 51 ? -30.047 -2.719 3.76 1 98.06 51 THR B O 1
ATOM 3352 N N . LEU B 1 52 ? -27.891 -3.287 3.627 1 98.12 52 LEU B N 1
ATOM 3353 C CA . LEU B 1 52 ? -27.781 -2.945 2.213 1 98.12 52 LEU B CA 1
ATOM 3354 C C . LEU B 1 52 ? -27.75 -4.203 1.351 1 98.12 52 LEU B C 1
ATOM 3356 O O . LEU B 1 52 ? -27.172 -5.219 1.746 1 98.12 52 LEU B O 1
ATOM 3360 N N . THR B 1 53 ? -28.406 -4.168 0.243 1 98.62 53 THR B N 1
ATOM 3361 C CA . THR B 1 53 ? -28.281 -5.172 -0.807 1 98.62 53 THR B CA 1
ATOM 3362 C C . THR B 1 53 ? -27.453 -4.629 -1.972 1 98.62 53 THR B C 1
ATOM 3364 O O . THR B 1 53 ? -27.844 -3.643 -2.604 1 98.62 53 THR B O 1
ATOM 3367 N N . PHE B 1 54 ? -26.391 -5.23 -2.189 1 98.88 54 PHE B N 1
ATOM 3368 C CA . PHE B 1 54 ? -25.531 -4.902 -3.316 1 98.88 54 PHE B CA 1
ATOM 3369 C C . PHE B 1 54 ? -25.828 -5.797 -4.516 1 98.88 54 PHE B C 1
ATOM 3371 O O . PHE B 1 54 ? -26.016 -7.004 -4.363 1 98.88 54 PHE B O 1
ATOM 3378 N N . ARG B 1 55 ? -25.922 -5.156 -5.68 1 98.88 55 ARG B N 1
ATOM 3379 C CA . ARG B 1 55 ? -26.172 -5.902 -6.906 1 98.88 55 ARG B CA 1
ATOM 3380 C C . ARG B 1 55 ? -25.125 -5.602 -7.961 1 98.88 55 ARG B C 1
ATOM 3382 O O . ARG B 1 55 ? -24.953 -4.449 -8.375 1 98.88 55 ARG B O 1
ATOM 3389 N N . LEU B 1 56 ? -24.344 -6.555 -8.344 1 98.94 56 LEU B N 1
ATOM 3390 C CA . LEU B 1 56 ? -23.469 -6.457 -9.508 1 98.94 56 LEU B CA 1
ATOM 3391 C C . LEU B 1 56 ? -24.219 -6.789 -10.789 1 98.94 56 LEU B C 1
ATOM 3393 O O . LEU B 1 56 ? -24.359 -7.961 -11.148 1 98.94 56 LEU B O 1
ATOM 3397 N N . LEU B 1 57 ? -24.562 -5.77 -11.484 1 98.88 57 LEU B N 1
ATOM 3398 C CA . LEU B 1 57 ? -25.547 -5.871 -12.555 1 98.88 57 LEU B CA 1
ATOM 3399 C C . LEU B 1 57 ? -24.969 -6.578 -13.773 1 98.88 57 LEU B C 1
ATOM 3401 O O . LEU B 1 57 ? -25.703 -7.172 -14.562 1 98.88 57 LEU B O 1
ATOM 3405 N N . ASN B 1 58 ? -23.672 -6.508 -13.938 1 98.81 58 ASN B N 1
ATOM 3406 C CA . ASN B 1 58 ? -23.078 -7.055 -15.156 1 98.81 58 ASN B CA 1
ATOM 3407 C C . ASN B 1 58 ? -22.391 -8.391 -14.891 1 98.81 58 ASN B C 1
ATOM 3409 O O . ASN B 1 58 ? -21.531 -8.812 -15.664 1 98.81 58 ASN B O 1
ATOM 3413 N N . ALA B 1 59 ? -22.734 -9.039 -13.812 1 98.75 59 ALA B N 1
ATOM 3414 C CA . ALA B 1 59 ? -22.078 -10.289 -13.43 1 98.75 59 ALA B CA 1
ATOM 3415 C C . ALA B 1 59 ? -22.266 -11.352 -14.508 1 98.75 59 ALA B C 1
ATOM 3417 O O . ALA B 1 59 ? -21.375 -12.188 -14.727 1 98.75 59 ALA B O 1
ATOM 3418 N N . GLY B 1 60 ? -23.344 -11.305 -15.117 1 98.69 60 GLY B N 1
ATOM 3419 C CA . GLY B 1 60 ? -23.641 -12.305 -16.141 1 98.69 60 GLY B CA 1
ATOM 3420 C C . GLY B 1 60 ? -22.703 -12.219 -17.328 1 98.69 60 GLY B C 1
ATOM 3421 O O . GLY B 1 60 ? -22.516 -13.211 -18.047 1 98.69 60 GLY B O 1
ATOM 3422 N N . GLY B 1 61 ? -22.172 -11.055 -17.625 1 98.5 61 GLY B N 1
ATOM 3423 C CA . GLY B 1 61 ? -21.281 -10.852 -18.75 1 98.5 61 GLY B CA 1
ATOM 3424 C C . GLY B 1 61 ? -19.812 -11 -18.375 1 98.5 61 GLY B C 1
ATOM 3425 O O . GLY B 1 61 ? -18.938 -10.805 -19.219 1 98.5 61 GLY B O 1
ATOM 3426 N N . ALA B 1 62 ? -19.531 -11.375 -17.109 1 98.06 62 ALA B N 1
ATOM 3427 C CA . ALA B 1 62 ? -18.156 -11.5 -16.656 1 98.06 62 ALA B CA 1
ATOM 3428 C C . ALA B 1 62 ? -17.453 -12.664 -17.344 1 98.06 62 ALA B C 1
ATOM 3430 O O . ALA B 1 62 ? -18.094 -13.516 -17.969 1 98.06 62 ALA B O 1
ATOM 3431 N N . ALA B 1 63 ? -16.156 -12.695 -17.281 1 96.75 63 ALA B N 1
ATOM 3432 C CA . ALA B 1 63 ? -15.328 -13.664 -17.984 1 96.75 63 ALA B CA 1
ATOM 3433 C C . ALA B 1 63 ? -15.664 -15.094 -17.562 1 96.75 63 ALA B C 1
ATOM 3435 O O . ALA B 1 63 ? -15.578 -16.031 -18.359 1 96.75 63 ALA B O 1
ATOM 3436 N N . TYR B 1 64 ? -16.047 -15.281 -16.344 1 96.62 64 TYR B N 1
ATOM 3437 C CA . TYR B 1 64 ? -16.328 -16.609 -15.789 1 96.62 64 TYR B CA 1
ATOM 3438 C C . TYR B 1 64 ? -17.641 -16.594 -15.023 1 96.62 64 TYR B C 1
ATOM 3440 O O . TYR B 1 64 ? -17.672 -16.938 -13.836 1 96.62 64 TYR B O 1
ATOM 3448 N N . ALA B 1 65 ? -18.656 -16.344 -15.688 1 97.25 65 ALA B N 1
ATOM 3449 C CA . ALA B 1 65 ? -19.984 -16.219 -15.094 1 97.25 65 ALA B CA 1
ATOM 3450 C C . ALA B 1 65 ? -20.406 -17.531 -14.414 1 97.25 65 ALA B C 1
ATOM 3452 O O . ALA B 1 65 ? -21.172 -17.516 -13.445 1 97.25 65 ALA B O 1
ATOM 3453 N N . PHE B 1 66 ? -19.891 -18.641 -14.859 1 95.88 66 PHE B N 1
ATOM 3454 C CA . PHE B 1 66 ? -20.219 -19.938 -14.281 1 95.88 66 PHE B CA 1
ATOM 3455 C C . PHE B 1 66 ? -19.672 -20.062 -12.867 1 95.88 66 PHE B C 1
ATOM 3457 O O . PHE B 1 66 ? -20.031 -20.984 -12.133 1 95.88 66 PHE B O 1
ATOM 3464 N N . GLY B 1 67 ? -18.812 -19.109 -12.484 1 97.38 67 GLY B N 1
ATOM 3465 C CA . GLY B 1 67 ? -18.25 -19.109 -11.141 1 97.38 67 GLY B CA 1
ATOM 3466 C C . GLY B 1 67 ? -19.188 -18.5 -10.109 1 97.38 67 GLY B C 1
ATOM 3467 O O . GLY B 1 67 ? -18.969 -18.656 -8.906 1 97.38 67 GLY B O 1
ATOM 3468 N N . TRP B 1 68 ? -20.266 -17.797 -10.5 1 98.44 68 TRP B N 1
ATOM 3469 C CA . TRP B 1 68 ? -21.078 -17.016 -9.586 1 98.44 68 TRP B CA 1
ATOM 3470 C C . TRP B 1 68 ? -21.984 -17.922 -8.742 1 98.44 68 TRP B C 1
ATOM 3472 O O . TRP B 1 68 ? -22.172 -17.672 -7.547 1 98.44 68 TRP B O 1
ATOM 3482 N N . PRO B 1 69 ? -22.609 -19.031 -9.406 1 97.62 69 PRO B N 1
ATOM 3483 C CA . PRO B 1 69 ? -23.438 -19.891 -8.562 1 97.62 69 PRO B CA 1
ATOM 3484 C C . PRO B 1 69 ? -22.656 -20.484 -7.387 1 97.62 69 PRO B C 1
ATOM 3486 O O . PRO B 1 69 ? -21.594 -21.078 -7.586 1 97.62 69 PRO B O 1
ATOM 3489 N N . GLY B 1 70 ? -23.125 -20.297 -6.195 1 96.31 70 GLY B N 1
ATOM 3490 C CA . GLY B 1 70 ? -22.484 -20.828 -5.004 1 96.31 70 GLY B CA 1
ATOM 3491 C C . GLY B 1 70 ? -21.375 -19.953 -4.477 1 96.31 70 GLY B C 1
ATOM 3492 O O . GLY B 1 70 ? -20.781 -20.25 -3.438 1 96.31 70 GLY B O 1
ATOM 3493 N N . TYR B 1 71 ? -21.094 -18.906 -5.145 1 97.81 71 TYR B N 1
ATOM 3494 C CA . TYR B 1 71 ? -20.062 -17.953 -4.727 1 97.81 71 TYR B CA 1
ATOM 3495 C C . TYR B 1 71 ? -20.578 -17.047 -3.621 1 97.81 71 TYR B C 1
ATOM 3497 O O . TYR B 1 71 ? -21.766 -16.688 -3.605 1 97.81 71 TYR B O 1
ATOM 3505 N N . LYS B 1 72 ? -19.672 -16.672 -2.666 1 98.06 72 LYS B N 1
ATOM 3506 C CA . LYS B 1 72 ? -19.969 -15.672 -1.636 1 98.06 72 LYS B CA 1
ATOM 3507 C C . LYS B 1 72 ? -18.938 -14.555 -1.63 1 98.06 72 LYS B C 1
ATOM 3509 O O . LYS B 1 72 ? -17.734 -14.82 -1.538 1 98.06 72 LYS B O 1
ATOM 3514 N N . ALA B 1 73 ? -19.391 -13.32 -1.701 1 98.62 73 ALA B N 1
ATOM 3515 C CA . ALA B 1 73 ? -18.5 -12.164 -1.632 1 98.62 73 ALA B CA 1
ATOM 3516 C C . ALA B 1 73 ? -17.812 -12.078 -0.273 1 98.62 73 ALA B C 1
ATOM 3518 O O . ALA B 1 73 ? -18.328 -12.609 0.719 1 98.62 73 ALA B O 1
ATOM 3519 N N . ARG B 1 74 ? -16.656 -11.453 -0.283 1 98.75 74 ARG B N 1
ATOM 3520 C CA . ARG B 1 74 ? -15.922 -11.258 0.96 1 98.75 74 ARG B CA 1
ATOM 3521 C C . ARG B 1 74 ? -16.141 -9.859 1.52 1 98.75 74 ARG B C 1
ATOM 3523 O O . ARG B 1 74 ? -16.375 -8.914 0.764 1 98.75 74 ARG B O 1
ATOM 3530 N N . TRP B 1 75 ? -16.109 -9.734 2.83 1 98.62 75 TRP B N 1
ATOM 3531 C CA . TRP B 1 75 ? -16.188 -8.422 3.463 1 98.62 75 TRP B CA 1
ATOM 3532 C C . TRP B 1 75 ? -15.289 -8.352 4.691 1 98.62 75 TRP B C 1
ATOM 3534 O O . TRP B 1 75 ? -14.969 -9.375 5.293 1 98.62 75 TRP B O 1
ATOM 3544 N N . SER B 1 76 ? -14.852 -7.188 5.039 1 98.69 76 SER B N 1
ATOM 3545 C CA . SER B 1 76 ? -13.992 -6.934 6.191 1 98.69 76 SER B CA 1
ATOM 3546 C C . SER B 1 76 ? -14.188 -5.516 6.719 1 98.69 76 SER B C 1
ATOM 3548 O O . SER B 1 76 ? -14.539 -4.609 5.965 1 98.69 76 SER B O 1
ATOM 3550 N N . THR B 1 77 ? -14 -5.297 8.039 1 98.06 77 THR B N 1
ATOM 3551 C CA . THR B 1 77 ? -14.016 -3.955 8.617 1 98.06 77 THR B CA 1
ATOM 3552 C C . THR B 1 77 ? -12.602 -3.508 8.984 1 98.06 77 THR B C 1
ATOM 3554 O O . THR B 1 77 ? -12.367 -2.32 9.211 1 98.06 77 THR B O 1
ATOM 3557 N N . ASP B 1 78 ? -11.688 -4.422 9.07 1 97.44 78 ASP B N 1
ATOM 3558 C CA . ASP B 1 78 ? -10.336 -4.105 9.523 1 97.44 78 ASP B CA 1
ATOM 3559 C C . ASP B 1 78 ? -9.305 -4.395 8.43 1 97.44 78 ASP B C 1
ATOM 3561 O O . ASP B 1 78 ? -8.109 -4.191 8.633 1 97.44 78 ASP B O 1
ATOM 3565 N N . ARG B 1 79 ? -9.773 -4.961 7.25 1 97.88 79 ARG B N 1
ATOM 3566 C CA . ARG B 1 79 ? -8.938 -5.293 6.098 1 97.88 79 ARG B CA 1
ATOM 3567 C C . ARG B 1 79 ? -8.023 -6.469 6.402 1 97.88 79 ARG B C 1
ATOM 3569 O O . ARG B 1 79 ? -7.031 -6.691 5.703 1 97.88 79 ARG B O 1
ATOM 3576 N N . GLU B 1 80 ? -8.273 -7.223 7.465 1 97.06 80 GLU B N 1
ATOM 3577 C CA . GLU B 1 80 ? -7.48 -8.391 7.848 1 97.06 80 GLU B CA 1
ATOM 3578 C C . GLU B 1 80 ? -8.32 -9.664 7.812 1 97.06 80 GLU B C 1
ATOM 3580 O O . GLU B 1 80 ? -7.98 -10.617 7.121 1 97.06 80 GLU B O 1
ATOM 3585 N N . ALA B 1 81 ? -9.398 -9.578 8.547 1 97.81 81 ALA B N 1
ATOM 3586 C CA . ALA B 1 81 ? -10.32 -10.711 8.57 1 97.81 81 ALA B CA 1
ATOM 3587 C C . ALA B 1 81 ? -11.367 -10.586 7.465 1 97.81 81 ALA B C 1
ATOM 3589 O O . ALA B 1 81 ? -12.227 -9.703 7.512 1 97.81 81 ALA B O 1
ATOM 3590 N N . TRP B 1 82 ? -11.312 -11.422 6.492 1 98.56 82 TRP B N 1
ATOM 3591 C CA . TRP B 1 82 ? -12.234 -11.391 5.367 1 98.56 82 TRP B CA 1
ATOM 3592 C C . TRP B 1 82 ? -13.25 -12.531 5.465 1 98.56 82 TRP B C 1
ATOM 3594 O O . TRP B 1 82 ? -12.93 -13.68 5.137 1 98.56 82 TRP B O 1
ATOM 3604 N N . ARG B 1 83 ? -14.469 -12.203 5.809 1 98.31 83 ARG B N 1
ATOM 3605 C CA . ARG B 1 83 ? -15.555 -13.156 5.988 1 98.31 83 ARG B CA 1
ATOM 3606 C C . ARG B 1 83 ? -16.438 -13.219 4.75 1 98.31 83 ARG B C 1
ATOM 3608 O O . ARG B 1 83 ? -16.266 -12.43 3.82 1 98.31 83 ARG B O 1
ATOM 3615 N N . THR B 1 84 ? -17.297 -14.188 4.766 1 97.94 84 THR B N 1
ATOM 3616 C CA . THR B 1 84 ? -18.188 -14.32 3.611 1 97.94 84 THR B CA 1
ATOM 3617 C C . THR B 1 84 ? -19.5 -13.586 3.85 1 97.94 84 THR B C 1
ATOM 3619 O O . THR B 1 84 ? -19.969 -13.484 4.988 1 97.94 84 THR B O 1
ATOM 3622 N N . ALA B 1 85 ? -20 -13.031 2.85 1 97.38 85 ALA B N 1
ATOM 3623 C CA . ALA B 1 85 ? -21.344 -12.484 2.832 1 97.38 85 ALA B CA 1
ATOM 3624 C C . ALA B 1 85 ? -22.297 -13.367 2.025 1 97.38 85 ALA B C 1
ATOM 3626 O O . ALA B 1 85 ? -21.953 -13.812 0.928 1 97.38 85 ALA B O 1
ATOM 3627 N N . GLU B 1 86 ? -23.469 -13.664 2.605 1 95.88 86 GLU B N 1
ATOM 3628 C CA . GLU B 1 86 ? -24.453 -14.438 1.838 1 95.88 86 GLU B CA 1
ATOM 3629 C C . GLU B 1 86 ? -24.719 -13.797 0.479 1 95.88 86 GLU B C 1
ATOM 3631 O O . GLU B 1 86 ? -25 -12.602 0.396 1 95.88 86 GLU B O 1
ATOM 3636 N N . SER B 1 87 ? -24.594 -14.602 -0.597 1 98.19 87 SER B N 1
ATOM 3637 C CA . SER B 1 87 ? -24.672 -14.102 -1.967 1 98.19 87 SER B CA 1
ATOM 3638 C C . SER B 1 87 ? -25.562 -15.008 -2.824 1 98.19 87 SER B C 1
ATOM 3640 O O . SER B 1 87 ? -25.781 -16.172 -2.49 1 98.19 87 SER B O 1
ATOM 3642 N N . SER B 1 88 ? -26.094 -14.406 -3.855 1 98.19 88 SER B N 1
ATOM 3643 C CA . SER B 1 88 ? -26.906 -15.148 -4.805 1 98.19 88 SER B CA 1
ATOM 3644 C C . SER B 1 88 ? -26.703 -14.648 -6.23 1 98.19 88 SER B C 1
ATOM 3646 O O . SER B 1 88 ? -26.328 -13.492 -6.438 1 98.19 88 SER B O 1
ATOM 3648 N N . TYR B 1 89 ? -26.844 -15.523 -7.129 1 98.56 89 TYR B N 1
ATOM 3649 C CA . TYR B 1 89 ? -26.719 -15.211 -8.547 1 98.56 89 TYR B CA 1
ATOM 3650 C C . TYR B 1 89 ? -27.969 -15.641 -9.312 1 98.56 89 TYR B C 1
ATOM 3652 O O . TYR B 1 89 ? -28.359 -16.812 -9.266 1 98.56 89 TYR B O 1
ATOM 3660 N N . ALA B 1 90 ? -28.609 -14.648 -9.922 1 98.25 90 ALA B N 1
ATOM 3661 C CA . ALA B 1 90 ? -29.797 -14.891 -10.734 1 98.25 90 ALA B CA 1
ATOM 3662 C C . ALA B 1 90 ? -29.922 -13.844 -11.836 1 98.25 90 ALA B C 1
ATOM 3664 O O . ALA B 1 90 ? -29.672 -12.664 -11.617 1 98.25 90 ALA B O 1
ATOM 3665 N N . ASP B 1 91 ? -30.297 -14.289 -13.086 1 97.75 91 ASP B N 1
ATOM 3666 C CA . ASP B 1 91 ? -30.594 -13.414 -14.211 1 97.75 91 ASP B CA 1
ATOM 3667 C C . ASP B 1 91 ? -29.422 -12.492 -14.523 1 97.75 91 ASP B C 1
ATOM 3669 O O . ASP B 1 91 ? -29.609 -11.297 -14.758 1 97.75 91 ASP B O 1
ATOM 3673 N N . GLY B 1 92 ? -28.25 -12.992 -14.336 1 98.38 92 GLY B N 1
ATOM 3674 C CA . GLY B 1 92 ? -27.062 -12.266 -14.727 1 98.38 92 GLY B CA 1
ATOM 3675 C C . GLY B 1 92 ? -26.594 -11.281 -13.664 1 98.38 92 GLY B C 1
ATOM 3676 O O . GLY B 1 92 ? -25.672 -10.5 -13.906 1 98.38 92 GLY B O 1
ATOM 3677 N N . VAL B 1 93 ? -27.25 -11.289 -12.516 1 98.81 93 VAL B N 1
ATOM 3678 C CA . VAL B 1 93 ? -26.938 -10.344 -11.461 1 98.81 93 VAL B CA 1
ATOM 3679 C C . VAL B 1 93 ? -26.438 -11.102 -10.227 1 98.81 93 VAL B C 1
ATOM 3681 O O . VAL B 1 93 ? -27.078 -12.055 -9.781 1 98.81 93 VAL B O 1
ATOM 3684 N N . LEU B 1 94 ? -25.266 -10.805 -9.719 1 98.88 94 LEU B N 1
ATOM 3685 C CA . LEU B 1 94 ? -24.812 -11.258 -8.414 1 98.88 94 LEU B CA 1
ATOM 3686 C C . LEU B 1 94 ? -25.266 -10.305 -7.316 1 98.88 94 LEU B C 1
ATOM 3688 O O . LEU B 1 94 ? -25.016 -9.102 -7.383 1 98.88 94 LEU B O 1
ATOM 3692 N N . SER B 1 95 ? -25.875 -10.836 -6.309 1 98.81 95 SER B N 1
ATOM 3693 C CA . SER B 1 95 ? -26.391 -10.023 -5.223 1 98.81 95 SER B CA 1
ATOM 3694 C C . SER B 1 95 ? -25.891 -10.508 -3.867 1 98.81 95 SER B C 1
ATOM 3696 O O . SER B 1 95 ? -25.75 -11.719 -3.65 1 98.81 95 SER B O 1
ATOM 3698 N N . PHE B 1 96 ? -25.609 -9.633 -2.979 1 98.62 96 PHE B N 1
ATOM 3699 C CA . PHE B 1 96 ? -25.328 -9.977 -1.589 1 98.62 96 PHE B CA 1
ATOM 3700 C C . PHE B 1 96 ? -25.844 -8.883 -0.653 1 98.62 96 PHE B C 1
ATOM 3702 O O . PHE B 1 96 ? -25.875 -7.711 -1.024 1 98.62 96 PHE B O 1
ATOM 3709 N N . THR B 1 97 ? -26.281 -9.258 0.513 1 97.69 97 THR B N 1
ATOM 3710 C CA . THR B 1 97 ? -26.875 -8.375 1.512 1 97.69 97 THR B CA 1
ATOM 3711 C C . THR B 1 97 ? -26.078 -8.414 2.811 1 97.69 97 THR B C 1
ATOM 3713 O O . THR B 1 97 ? -25.625 -9.484 3.238 1 97.69 97 THR B O 1
ATOM 3716 N N . LYS B 1 98 ? -25.859 -7.293 3.355 1 97.44 98 LYS B N 1
ATOM 3717 C CA . LYS B 1 98 ? -25.094 -7.191 4.598 1 97.44 98 LYS B CA 1
ATOM 3718 C C . LYS B 1 98 ? -25.656 -6.082 5.492 1 97.44 98 LYS B C 1
ATOM 3720 O O . LYS B 1 98 ? -25.938 -4.98 5.02 1 97.44 98 LYS B O 1
ATOM 3725 N N . THR B 1 99 ? -25.922 -6.418 6.734 1 97.94 99 THR B N 1
ATOM 3726 C CA . THR B 1 99 ? -26.141 -5.391 7.742 1 97.94 99 THR B CA 1
ATOM 3727 C C . THR B 1 99 ? -24.812 -4.746 8.156 1 97.94 99 THR B C 1
ATOM 3729 O O . THR B 1 99 ? -23.906 -5.434 8.633 1 97.94 99 THR B O 1
ATOM 3732 N N . ILE B 1 100 ? -24.75 -3.498 8 1 96.88 100 ILE B N 1
ATOM 3733 C CA . ILE B 1 100 ? -23.5 -2.773 8.242 1 96.88 100 ILE B CA 1
ATOM 3734 C C . ILE B 1 100 ? -23.531 -2.16 9.641 1 96.88 100 ILE B C 1
ATOM 3736 O O . ILE B 1 100 ? -24.312 -1.248 9.914 1 96.88 100 ILE B O 1
ATOM 3740 N N . ASP B 1 101 ? -22.578 -2.582 10.469 1 96.44 101 ASP B N 1
ATOM 3741 C CA . ASP B 1 101 ? -22.578 -2.146 11.867 1 96.44 101 ASP B CA 1
ATOM 3742 C C . ASP B 1 101 ? -21.469 -1.14 12.133 1 96.44 101 ASP B C 1
ATOM 3744 O O . ASP B 1 101 ? -21.328 -0.63 13.242 1 96.44 101 ASP B O 1
ATOM 3748 N N . THR B 1 102 ? -20.688 -0.868 11.133 1 97.5 102 THR B N 1
ATOM 3749 C CA . THR B 1 102 ? -19.547 0.03 11.281 1 97.5 102 THR B CA 1
ATOM 3750 C C . THR B 1 102 ? -19.625 1.18 10.281 1 97.5 102 THR B C 1
ATOM 3752 O O . THR B 1 102 ? -20.438 1.146 9.352 1 97.5 102 THR B O 1
ATOM 3755 N N . ASP B 1 103 ? -18.844 2.207 10.5 1 97.88 103 ASP B N 1
ATOM 3756 C CA . ASP B 1 103 ? -18.875 3.377 9.625 1 97.88 103 ASP B CA 1
ATOM 3757 C C . ASP B 1 103 ? -18.172 3.09 8.305 1 97.88 103 ASP B C 1
ATOM 3759 O O . ASP B 1 103 ? -18.406 3.77 7.305 1 97.88 103 ASP B O 1
ATOM 3763 N N . LEU B 1 104 ? -17.281 2.127 8.359 1 98.12 104 LEU B N 1
ATOM 3764 C CA . LEU B 1 104 ? -16.5 1.739 7.191 1 98.12 104 LEU B CA 1
ATOM 3765 C C . LEU B 1 104 ? -16.453 0.223 7.039 1 98.12 104 LEU B C 1
ATOM 3767 O O . LEU B 1 104 ? -16.219 -0.498 8.008 1 98.12 104 LEU B O 1
ATOM 3771 N N . VAL B 1 105 ? -16.781 -0.261 5.871 1 98.5 105 VAL B N 1
ATOM 3772 C CA . VAL B 1 105 ? -16.734 -1.689 5.582 1 98.5 105 VAL B CA 1
ATOM 3773 C C . VAL B 1 105 ? -16.156 -1.912 4.18 1 98.5 105 VAL B C 1
ATOM 3775 O O . VAL B 1 105 ? -16.344 -1.072 3.295 1 98.5 105 VAL B O 1
ATOM 3778 N N . TRP B 1 106 ? -15.469 -2.99 3.949 1 98.75 106 TRP B N 1
ATOM 3779 C CA . TRP B 1 106 ? -14.82 -3.344 2.691 1 98.75 106 TRP B CA 1
ATOM 3780 C C . TRP B 1 106 ? -15.414 -4.625 2.115 1 98.75 106 TRP B C 1
ATOM 3782 O O . TRP B 1 106 ? -15.711 -5.566 2.855 1 98.75 106 TRP B O 1
ATOM 3792 N N . PHE B 1 107 ? -15.57 -4.668 0.806 1 98.88 107 PHE B N 1
ATOM 3793 C CA . PHE B 1 107 ? -16.031 -5.844 0.08 1 98.88 107 PHE B CA 1
ATOM 3794 C C . PHE B 1 107 ? -15.062 -6.211 -1.033 1 98.88 107 PHE B C 1
ATOM 3796 O O . PHE B 1 107 ? -14.469 -5.332 -1.663 1 98.88 107 PHE B O 1
ATOM 3803 N N . ALA B 1 108 ? -14.906 -7.492 -1.276 1 98.94 108 ALA B N 1
ATOM 3804 C CA . ALA B 1 108 ? -14 -7.93 -2.338 1 98.94 108 ALA B CA 1
ATOM 3805 C C . ALA B 1 108 ? -14.43 -9.281 -2.896 1 98.94 108 ALA B C 1
ATOM 3807 O O . ALA B 1 108 ? -15.195 -10.008 -2.262 1 98.94 108 ALA B O 1
ATOM 3808 N N . TYR B 1 109 ? -13.969 -9.531 -4.109 1 98.75 109 TYR B N 1
ATOM 3809 C CA . TYR B 1 109 ? -14.156 -10.828 -4.754 1 98.75 109 TYR B CA 1
ATOM 3810 C C . TYR B 1 109 ? -13.5 -11.938 -3.939 1 98.75 109 TYR B C 1
ATOM 3812 O O . TYR B 1 109 ? -14.117 -12.984 -3.707 1 98.75 109 TYR B O 1
ATOM 3820 N N . PHE B 1 110 ? -12.344 -11.766 -3.502 1 98.75 110 PHE B N 1
ATOM 3821 C CA . PHE B 1 110 ? -11.547 -12.562 -2.568 1 98.75 110 PHE B CA 1
ATOM 3822 C C . PHE B 1 110 ? -10.695 -11.664 -1.678 1 98.75 110 PHE B C 1
ATOM 3824 O O . PHE B 1 110 ? -10.594 -10.461 -1.919 1 98.75 110 PHE B O 1
ATOM 3831 N N . ALA B 1 111 ? -10.109 -12.195 -0.557 1 98.81 111 ALA B N 1
ATOM 3832 C CA . ALA B 1 111 ? -9.219 -11.414 0.299 1 98.81 111 ALA B CA 1
ATOM 3833 C C . ALA B 1 111 ? -8.078 -10.805 -0.51 1 98.81 111 ALA B C 1
ATOM 3835 O O . ALA B 1 111 ? -7.301 -11.523 -1.145 1 98.81 111 ALA B O 1
ATOM 3836 N N . PRO B 1 112 ? -7.992 -9.469 -0.485 1 98.75 112 PRO B N 1
ATOM 3837 C CA . PRO B 1 112 ? -6.977 -8.805 -1.302 1 98.75 112 PRO B CA 1
ATOM 3838 C C . PRO B 1 112 ? -5.555 -9.055 -0.793 1 98.75 112 PRO B C 1
ATOM 3840 O O . PRO B 1 112 ? -5.371 -9.469 0.353 1 98.75 112 PRO B O 1
ATOM 3843 N N . TYR B 1 113 ? -4.57 -8.883 -1.604 1 98.75 113 TYR B N 1
ATOM 3844 C CA . TYR B 1 113 ? -3.139 -8.852 -1.32 1 98.75 113 TYR B CA 1
ATOM 3845 C C . TYR B 1 113 ? -2.48 -7.652 -1.997 1 98.75 113 TYR B C 1
ATOM 3847 O O . TYR B 1 113 ? -2.164 -7.703 -3.188 1 98.75 113 TYR B O 1
ATOM 3855 N N . SER B 1 114 ? -2.215 -6.594 -1.287 1 98.19 114 SER B N 1
ATOM 3856 C CA . SER B 1 114 ? -1.821 -5.309 -1.854 1 98.19 114 SER B CA 1
ATOM 3857 C C . SER B 1 114 ? -0.377 -5.34 -2.344 1 98.19 114 SER B C 1
ATOM 3859 O O . SER B 1 114 ? 0.401 -6.207 -1.945 1 98.19 114 SER B O 1
ATOM 3861 N N . MET B 1 115 ? -0.011 -4.367 -3.193 1 98.56 115 MET B N 1
ATOM 3862 C CA . MET B 1 115 ? 1.366 -4.273 -3.67 1 98.56 115 MET B CA 1
ATOM 3863 C C . MET B 1 115 ? 2.305 -3.863 -2.539 1 98.56 115 MET B C 1
ATOM 3865 O O . MET B 1 115 ? 3.471 -4.258 -2.521 1 98.56 115 MET B O 1
ATOM 3869 N N . GLU B 1 116 ? 1.848 -3.088 -1.587 1 98.06 116 GLU B N 1
ATOM 3870 C CA . GLU B 1 116 ? 2.703 -2.762 -0.449 1 98.06 116 GLU B CA 1
ATOM 3871 C C . GLU B 1 116 ? 3.02 -4.004 0.377 1 98.06 116 GLU B C 1
ATOM 3873 O O . GLU B 1 116 ? 4.148 -4.176 0.841 1 98.06 116 GLU B O 1
ATOM 3878 N N . ARG B 1 117 ? 2.006 -4.832 0.567 1 98.19 117 ARG B N 1
ATOM 3879 C CA . ARG B 1 117 ? 2.268 -6.098 1.246 1 98.19 117 ARG B CA 1
ATOM 3880 C C . ARG B 1 117 ? 3.279 -6.938 0.473 1 98.19 117 ARG B C 1
ATOM 3882 O O . ARG B 1 117 ? 4.148 -7.574 1.069 1 98.19 117 ARG B O 1
ATOM 3889 N N . HIS B 1 118 ? 3.127 -6.949 -0.844 1 98.81 118 HIS B N 1
ATOM 3890 C CA . HIS B 1 118 ? 4.078 -7.656 -1.69 1 98.81 118 HIS B CA 1
ATOM 3891 C C . HIS B 1 118 ? 5.5 -7.148 -1.471 1 98.81 118 HIS B C 1
ATOM 3893 O O . HIS B 1 118 ? 6.43 -7.938 -1.296 1 98.81 118 HIS B O 1
ATOM 3899 N N . HIS B 1 119 ? 5.707 -5.816 -1.496 1 98.62 119 HIS B N 1
ATOM 3900 C CA . HIS B 1 119 ? 7.035 -5.238 -1.314 1 98.62 119 HIS B CA 1
ATOM 3901 C C . HIS B 1 119 ? 7.586 -5.551 0.073 1 98.62 119 HIS B C 1
ATOM 3903 O O . HIS B 1 119 ? 8.789 -5.781 0.23 1 98.62 119 HIS B O 1
ATOM 3909 N N . ASP B 1 120 ? 6.715 -5.531 1.07 1 98.5 120 ASP B N 1
ATOM 3910 C CA . ASP B 1 120 ? 7.129 -5.914 2.416 1 98.5 120 ASP B CA 1
ATOM 3911 C C . ASP B 1 120 ? 7.605 -7.367 2.453 1 98.5 120 ASP B C 1
ATOM 3913 O O . ASP B 1 120 ? 8.625 -7.676 3.074 1 98.5 120 ASP B O 1
ATOM 3917 N N . LEU B 1 121 ? 6.805 -8.219 1.831 1 98.75 121 LEU B N 1
ATOM 3918 C CA . LEU B 1 121 ? 7.148 -9.641 1.788 1 98.75 121 LEU B CA 1
ATOM 3919 C C . LEU B 1 121 ? 8.516 -9.844 1.146 1 98.75 121 LEU B C 1
ATOM 3921 O O . LEU B 1 121 ? 9.383 -10.516 1.718 1 98.75 121 LEU B O 1
ATOM 3925 N N . VAL B 1 122 ? 8.727 -9.273 -0.016 1 98.81 122 VAL B N 1
ATOM 3926 C CA . VAL B 1 122 ? 9.961 -9.453 -0.774 1 98.81 122 VAL B CA 1
ATOM 3927 C C . VAL B 1 122 ? 11.141 -8.922 0.033 1 98.81 122 VAL B C 1
ATOM 3929 O O . VAL B 1 122 ? 12.188 -9.57 0.121 1 98.81 122 VAL B O 1
ATOM 3932 N N . SER B 1 123 ? 10.977 -7.742 0.65 1 98.62 123 SER B N 1
ATOM 3933 C CA . SER B 1 123 ? 12.055 -7.137 1.422 1 98.62 123 SER B CA 1
ATOM 3934 C C . SER B 1 123 ? 12.414 -7.988 2.635 1 98.62 123 SER B C 1
ATOM 3936 O O . SER B 1 123 ? 13.594 -8.188 2.93 1 98.62 123 SER B O 1
ATOM 3938 N N . ARG B 1 124 ? 11.422 -8.484 3.33 1 98.44 124 ARG B N 1
ATOM 3939 C CA . ARG B 1 124 ? 11.641 -9.305 4.52 1 98.44 124 ARG B CA 1
ATOM 3940 C C . ARG B 1 124 ? 12.344 -10.609 4.168 1 98.44 124 ARG B C 1
ATOM 3942 O O . ARG B 1 124 ? 13.312 -11 4.824 1 98.44 124 ARG B O 1
ATOM 3949 N N . ILE B 1 125 ? 11.82 -11.273 3.131 1 98.81 125 ILE B N 1
ATOM 3950 C CA . ILE B 1 125 ? 12.359 -12.578 2.764 1 98.81 125 ILE B CA 1
ATOM 3951 C C . ILE B 1 125 ? 13.781 -12.422 2.227 1 98.81 125 ILE B C 1
ATOM 3953 O O . ILE B 1 125 ? 14.633 -13.281 2.467 1 98.81 125 ILE B O 1
ATOM 3957 N N . ALA B 1 126 ? 14.047 -11.344 1.492 1 98.56 126 ALA B N 1
ATOM 3958 C CA . ALA B 1 126 ? 15.367 -11.094 0.92 1 98.56 126 ALA B CA 1
ATOM 3959 C C . ALA B 1 126 ? 16.438 -10.992 2.014 1 98.56 126 ALA B C 1
ATOM 3961 O O . ALA B 1 126 ? 17.625 -11.172 1.752 1 98.56 126 ALA B O 1
ATOM 3962 N N . LEU B 1 127 ? 16.062 -10.719 3.25 1 98.12 127 LEU B N 1
ATOM 3963 C CA . LEU B 1 127 ? 17 -10.531 4.352 1 98.12 127 LEU B CA 1
ATOM 3964 C C . LEU B 1 127 ? 17.281 -11.859 5.055 1 98.12 127 LEU B C 1
ATOM 3966 O O . LEU B 1 127 ? 18.219 -11.953 5.859 1 98.12 127 LEU B O 1
ATOM 3970 N N . MET B 1 128 ? 16.484 -12.891 4.75 1 98.12 128 MET B N 1
ATOM 3971 C CA . MET B 1 128 ? 16.625 -14.164 5.453 1 98.12 128 MET B CA 1
ATOM 3972 C C . MET B 1 128 ? 17.938 -14.859 5.086 1 98.12 128 MET B C 1
ATOM 3974 O O . MET B 1 128 ? 18.375 -14.781 3.939 1 98.12 128 MET B O 1
ATOM 3978 N N . PRO B 1 129 ? 18.547 -15.555 6.047 1 96.69 129 PRO B N 1
ATOM 3979 C CA . PRO B 1 129 ? 19.781 -16.281 5.746 1 96.69 129 PRO B CA 1
ATOM 3980 C C . PRO B 1 129 ? 19.625 -17.266 4.59 1 96.69 129 PRO B C 1
ATOM 3982 O O . PRO B 1 129 ? 18.641 -18 4.531 1 96.69 129 PRO B O 1
ATOM 3985 N N . GLY B 1 130 ? 20.531 -17.188 3.646 1 97.12 130 GLY B N 1
ATOM 3986 C CA . GLY B 1 130 ? 20.562 -18.141 2.547 1 97.12 130 GLY B CA 1
ATOM 3987 C C . GLY B 1 130 ? 19.703 -17.703 1.372 1 97.12 130 GLY B C 1
ATOM 3988 O O . GLY B 1 130 ? 19.641 -18.406 0.354 1 97.12 130 GLY B O 1
ATOM 3989 N N . VAL B 1 131 ? 19.062 -16.562 1.512 1 98.56 131 VAL B N 1
ATOM 3990 C CA . VAL B 1 131 ? 18.219 -16.094 0.428 1 98.56 131 VAL B CA 1
ATOM 3991 C C . VAL B 1 131 ? 18.953 -15.039 -0.4 1 98.56 131 VAL B C 1
ATOM 3993 O O . VAL B 1 131 ? 19.641 -14.18 0.15 1 98.56 131 VAL B O 1
ATOM 3996 N N . SER B 1 132 ? 18.859 -15.172 -1.697 1 98.12 132 SER B N 1
ATOM 3997 C CA . SER B 1 132 ? 19.312 -14.125 -2.607 1 98.12 132 SER B CA 1
ATOM 3998 C C . SER B 1 132 ? 18.141 -13.508 -3.361 1 98.12 132 SER B C 1
ATOM 4000 O O . SER B 1 132 ? 17.109 -14.156 -3.549 1 98.12 132 SER B O 1
ATOM 4002 N N . HIS B 1 133 ? 18.25 -12.273 -3.717 1 98.5 133 HIS B N 1
ATOM 4003 C CA . HIS B 1 133 ? 17.234 -11.539 -4.477 1 98.5 133 HIS B CA 1
ATOM 4004 C C . HIS B 1 133 ? 17.828 -10.977 -5.77 1 98.5 133 HIS B C 1
ATOM 4006 O O . HIS B 1 133 ? 18.969 -10.508 -5.785 1 98.5 133 HIS B O 1
ATOM 4012 N N . ARG B 1 134 ? 17.062 -11.07 -6.797 1 98.06 134 ARG B N 1
ATOM 4013 C CA . ARG B 1 134 ? 17.344 -10.445 -8.086 1 98.06 134 ARG B CA 1
ATOM 4014 C C . ARG B 1 134 ? 16.125 -9.742 -8.648 1 98.06 134 ARG B C 1
ATOM 4016 O O . ARG B 1 134 ? 15.016 -10.281 -8.586 1 98.06 134 ARG B O 1
ATOM 4023 N N . GLU B 1 135 ? 16.297 -8.523 -9.062 1 98.38 135 GLU B N 1
ATOM 4024 C CA . GLU B 1 135 ? 15.297 -7.906 -9.922 1 98.38 135 GLU B CA 1
ATOM 4025 C C . GLU B 1 135 ? 15.523 -8.266 -11.383 1 98.38 135 GLU B C 1
ATOM 4027 O O . GLU B 1 135 ? 16.516 -7.852 -11.984 1 98.38 135 GLU B O 1
ATOM 4032 N N . LEU B 1 136 ? 14.602 -9 -11.961 1 98.31 136 LEU B N 1
ATOM 4033 C CA . LEU B 1 136 ? 14.773 -9.531 -13.305 1 98.31 136 LEU B CA 1
ATOM 4034 C C . LEU B 1 136 ? 14.586 -8.438 -14.352 1 98.31 136 LEU B C 1
ATOM 4036 O O . LEU B 1 136 ? 15.094 -8.539 -15.469 1 98.31 136 LEU B O 1
ATOM 4040 N N . GLY B 1 137 ? 13.859 -7.445 -14.016 1 97.81 137 GLY B N 1
ATOM 4041 C CA . GLY B 1 137 ? 13.508 -6.336 -14.883 1 97.81 137 GLY B CA 1
ATOM 4042 C C . GLY B 1 137 ? 12.273 -5.586 -14.422 1 97.81 137 GLY B C 1
ATOM 4043 O O . GLY B 1 137 ? 11.891 -5.668 -13.25 1 97.81 137 GLY B O 1
ATOM 4044 N N . LYS B 1 138 ? 11.734 -4.797 -15.312 1 97.62 138 LYS B N 1
ATOM 4045 C CA . LYS B 1 138 ? 10.578 -3.969 -14.984 1 97.62 138 LYS B CA 1
ATOM 4046 C C . LYS B 1 138 ? 9.367 -4.352 -15.828 1 97.62 138 LYS B C 1
ATOM 4048 O O . LYS B 1 138 ? 9.516 -4.773 -16.984 1 97.62 138 LYS B O 1
ATOM 4053 N N . THR B 1 139 ? 8.25 -4.246 -15.234 1 98.62 139 THR B N 1
ATOM 4054 C CA . THR B 1 139 ? 7 -4.391 -15.969 1 98.62 139 THR B CA 1
ATOM 4055 C C . THR B 1 139 ? 6.723 -3.154 -16.828 1 98.62 139 THR B C 1
ATOM 4057 O O . THR B 1 139 ? 7.523 -2.217 -16.844 1 98.62 139 THR B O 1
ATOM 4060 N N . LEU B 1 140 ? 5.59 -3.15 -17.531 1 98.5 140 LEU B N 1
ATOM 4061 C CA . LEU B 1 140 ? 5.234 -2.045 -18.406 1 98.5 140 LEU B CA 1
ATOM 4062 C C . LEU B 1 140 ? 4.949 -0.778 -17.609 1 98.5 140 LEU B C 1
ATOM 4064 O O . LEU B 1 140 ? 5.215 0.331 -18.078 1 98.5 140 LEU B O 1
ATOM 4068 N N . ASP B 1 141 ? 4.445 -0.948 -16.422 1 97.94 141 ASP B N 1
ATOM 4069 C CA . ASP B 1 141 ? 4.191 0.195 -15.547 1 97.94 141 ASP B CA 1
ATOM 4070 C C . ASP B 1 141 ? 5.43 0.547 -14.727 1 97.94 141 ASP B C 1
ATOM 4072 O O . ASP B 1 141 ? 5.375 1.417 -13.852 1 97.94 141 ASP B O 1
ATOM 4076 N N . GLY B 1 142 ? 6.496 -0.164 -14.875 1 97.88 142 GLY B N 1
ATOM 4077 C CA . GLY B 1 142 ? 7.75 0.149 -14.211 1 97.88 142 GLY B CA 1
ATOM 4078 C C . GLY B 1 142 ? 7.914 -0.559 -12.875 1 97.88 142 GLY B C 1
ATOM 4079 O O . GLY B 1 142 ? 8.828 -0.248 -12.109 1 97.88 142 GLY B O 1
ATOM 4080 N N . GLN B 1 143 ? 7.035 -1.474 -12.539 1 98.38 143 GLN B N 1
ATOM 4081 C CA . GLN B 1 143 ? 7.172 -2.232 -11.297 1 98.38 143 GLN B CA 1
ATOM 4082 C C . GLN B 1 143 ? 8.234 -3.318 -11.43 1 98.38 143 GLN B C 1
ATOM 4084 O O . GLN B 1 143 ? 8.5 -3.805 -12.531 1 98.38 143 GLN B O 1
ATOM 4089 N N . PRO B 1 144 ? 8.844 -3.701 -10.352 1 98.31 144 PRO B N 1
ATOM 4090 C CA . PRO B 1 144 ? 9.922 -4.691 -10.422 1 98.31 144 PRO B CA 1
ATOM 4091 C C . PRO B 1 144 ? 9.406 -6.121 -10.539 1 98.31 144 PRO B C 1
ATOM 4093 O O . PRO B 1 144 ? 8.398 -6.473 -9.922 1 98.31 144 PRO B O 1
ATOM 4096 N N . MET B 1 145 ? 10.039 -6.906 -11.328 1 98.62 145 MET B N 1
ATOM 4097 C CA . MET B 1 145 ? 9.883 -8.359 -11.312 1 98.62 145 MET B CA 1
ATOM 4098 C C . MET B 1 145 ? 10.914 -9.008 -10.391 1 98.62 145 MET B C 1
ATOM 4100 O O . MET B 1 145 ? 12.086 -9.133 -10.75 1 98.62 145 MET B O 1
ATOM 4104 N N . ASP B 1 146 ? 10.461 -9.477 -9.258 1 98.75 146 ASP B N 1
ATOM 4105 C CA . ASP B 1 146 ? 11.367 -9.93 -8.211 1 98.75 146 ASP B CA 1
ATOM 4106 C C . ASP B 1 146 ? 11.516 -11.453 -8.242 1 98.75 146 ASP B C 1
ATOM 4108 O O . ASP B 1 146 ? 10.523 -12.172 -8.375 1 98.75 146 ASP B O 1
ATOM 4112 N N . 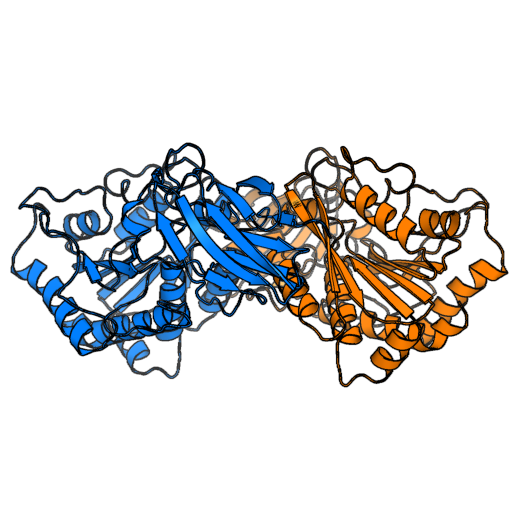LEU B 1 147 ? 12.727 -11.883 -8.141 1 98.88 147 LEU B N 1
ATOM 4113 C CA . LEU B 1 147 ? 13.078 -13.289 -8.016 1 98.88 147 LEU B CA 1
ATOM 4114 C C . LEU B 1 147 ? 13.836 -13.547 -6.723 1 98.88 147 LEU B C 1
ATOM 4116 O O . LEU B 1 147 ? 14.836 -12.891 -6.441 1 98.88 147 LEU B O 1
ATOM 4120 N N . LEU B 1 148 ? 13.312 -14.406 -5.891 1 98.94 148 LEU B N 1
ATOM 4121 C CA . LEU B 1 148 ? 13.984 -14.875 -4.691 1 98.94 148 LEU B CA 1
ATOM 4122 C C . LEU B 1 148 ? 14.539 -16.281 -4.898 1 98.94 148 LEU B C 1
ATOM 4124 O O . LEU B 1 148 ? 13.867 -17.141 -5.48 1 98.94 148 LEU B O 1
ATOM 4128 N N . THR B 1 149 ? 15.734 -16.531 -4.508 1 98.88 149 THR B N 1
ATOM 4129 C CA . THR B 1 149 ? 16.359 -17.828 -4.668 1 98.88 149 THR B CA 1
ATOM 4130 C C . THR B 1 149 ? 16.922 -18.328 -3.336 1 98.88 149 THR B C 1
ATOM 4132 O O . THR B 1 149 ? 17.547 -17.578 -2.592 1 98.88 149 THR B O 1
ATOM 4135 N N . LEU B 1 150 ? 16.703 -19.594 -3.006 1 98.69 150 LEU B N 1
ATOM 4136 C CA . LEU B 1 150 ? 17.25 -20.188 -1.801 1 98.69 150 LEU B CA 1
ATOM 4137 C C . LEU B 1 150 ? 17.422 -21.703 -1.978 1 98.69 150 LEU B C 1
ATOM 4139 O O . LEU B 1 150 ? 16.719 -22.312 -2.771 1 98.69 150 LEU B O 1
ATOM 4143 N N . GLY B 1 151 ? 18.359 -22.25 -1.266 1 98.56 151 GLY B N 1
ATOM 4144 C CA . GLY B 1 151 ? 18.688 -23.656 -1.369 1 98.56 151 GLY B CA 1
ATOM 4145 C C . GLY B 1 151 ? 19.969 -23.922 -2.125 1 98.56 151 GLY B C 1
ATOM 4146 O O . GLY B 1 151 ? 20.469 -23.047 -2.842 1 98.56 151 GLY B O 1
ATOM 4147 N N . THR B 1 152 ? 20.547 -25.094 -2.004 1 97.88 152 THR B N 1
ATOM 4148 C CA . THR B 1 152 ? 21.859 -25.406 -2.574 1 97.88 152 THR B CA 1
ATOM 4149 C C . THR B 1 152 ? 21.844 -26.75 -3.277 1 97.88 152 THR B C 1
ATOM 4151 O O . THR B 1 152 ? 22.875 -27.234 -3.756 1 97.88 152 THR B O 1
ATOM 4154 N N . GLY B 1 153 ? 20.734 -27.391 -3.326 1 97.88 153 GLY B N 1
ATOM 4155 C CA . GLY B 1 153 ? 20.656 -28.734 -3.855 1 97.88 153 GLY B CA 1
ATOM 4156 C C . GLY B 1 153 ? 20.688 -28.797 -5.371 1 97.88 153 GLY B C 1
ATOM 4157 O O . GLY B 1 153 ? 20.703 -27.75 -6.031 1 97.88 153 GLY B O 1
ATOM 4158 N N . PRO B 1 154 ? 20.75 -29.984 -5.879 1 97.94 154 PRO B N 1
ATOM 4159 C CA . PRO B 1 154 ? 20.938 -30.172 -7.316 1 97.94 154 PRO B CA 1
ATOM 4160 C C . PRO B 1 154 ? 19.641 -30.016 -8.117 1 97.94 154 PRO B C 1
ATOM 4162 O O . PRO B 1 154 ? 19.688 -29.781 -9.32 1 97.94 154 PRO B O 1
ATOM 4165 N N . LYS B 1 155 ? 18.484 -30.234 -7.445 1 98.75 155 LYS B N 1
ATOM 4166 C CA . LYS B 1 155 ? 17.219 -30.094 -8.164 1 98.75 155 LYS B CA 1
ATOM 4167 C C . LYS B 1 155 ? 16.812 -28.641 -8.281 1 98.75 155 LYS B C 1
ATOM 4169 O O . LYS B 1 155 ? 16.953 -27.859 -7.328 1 98.75 155 LYS B O 1
ATOM 4174 N N . THR B 1 156 ? 16.359 -28.203 -9.445 1 98.88 156 THR B N 1
ATOM 4175 C CA . THR B 1 156 ? 15.898 -26.844 -9.68 1 98.88 156 THR B CA 1
ATOM 4176 C C . THR B 1 156 ? 14.383 -26.75 -9.594 1 98.88 156 THR B C 1
ATOM 4178 O O . THR B 1 156 ? 13.672 -27.312 -10.438 1 98.88 156 THR B O 1
ATOM 4181 N N . VAL B 1 157 ? 13.867 -26.047 -8.594 1 98.94 157 VAL B N 1
ATOM 4182 C CA . VAL B 1 157 ? 12.438 -25.922 -8.359 1 98.94 157 VAL B CA 1
ATOM 4183 C C . VAL B 1 157 ? 12 -24.469 -8.594 1 98.94 157 VAL B C 1
ATOM 4185 O O . VAL B 1 157 ? 12.609 -23.547 -8.055 1 98.94 157 VAL B O 1
ATOM 4188 N N . TRP B 1 158 ? 10.992 -24.312 -9.398 1 98.94 158 TRP B N 1
ATOM 4189 C CA . TRP B 1 158 ? 10.422 -22.984 -9.617 1 98.94 158 TRP B CA 1
ATOM 4190 C C . TRP B 1 158 ? 9.023 -22.891 -9.023 1 98.94 158 TRP B C 1
ATOM 4192 O O . TRP B 1 158 ? 8.172 -23.734 -9.273 1 98.94 158 TRP B O 1
ATOM 4202 N N . LEU B 1 159 ? 8.781 -21.938 -8.164 1 99 159 LEU B N 1
ATOM 4203 C CA . LEU B 1 159 ? 7.461 -21.531 -7.684 1 99 159 LEU B CA 1
ATOM 4204 C C . LEU B 1 159 ? 7.113 -20.125 -8.148 1 99 159 LEU B C 1
ATOM 4206 O O . LEU B 1 159 ? 7.875 -19.188 -7.922 1 99 159 LEU B O 1
ATOM 4210 N N . TYR B 1 160 ? 6.027 -19.938 -8.812 1 98.94 160 TYR B N 1
ATOM 4211 C CA . TYR B 1 160 ? 5.594 -18.609 -9.234 1 98.94 160 TYR B CA 1
ATOM 4212 C C . TYR B 1 160 ? 4.078 -18.484 -9.156 1 98.94 160 TYR B C 1
ATOM 4214 O O . TYR B 1 160 ? 3.359 -19.484 -9.227 1 98.94 160 TYR B O 1
ATOM 4222 N N . ALA B 1 161 ? 3.633 -17.328 -8.883 1 98.88 161 ALA B N 1
ATOM 4223 C CA . ALA B 1 161 ? 2.223 -17.141 -8.547 1 98.88 161 ALA B CA 1
ATOM 4224 C C . ALA B 1 161 ? 1.66 -15.891 -9.219 1 98.88 161 ALA B C 1
ATOM 4226 O O . ALA B 1 161 ? 2.41 -14.984 -9.586 1 98.88 161 ALA B O 1
ATOM 4227 N N . ARG B 1 162 ? 0.4 -15.922 -9.414 1 98.75 162 ARG B N 1
ATOM 4228 C CA . ARG B 1 162 ? -0.437 -14.75 -9.656 1 98.75 162 ARG B CA 1
ATOM 4229 C C . ARG B 1 162 ? -0.151 -14.148 -11.031 1 98.75 162 ARG B C 1
ATOM 4231 O O . ARG B 1 162 ? -0.005 -12.93 -11.164 1 98.75 162 ARG B O 1
ATOM 4238 N N . GLN B 1 163 ? -0.035 -15.07 -12.047 1 98.88 163 GLN B N 1
ATOM 4239 C CA . GLN B 1 163 ? -0.073 -14.586 -13.422 1 98.88 163 GLN B CA 1
ATOM 4240 C C . GLN B 1 163 ? -1.353 -13.797 -13.695 1 98.88 163 GLN B C 1
ATOM 4242 O O . GLN B 1 163 ? -1.349 -12.844 -14.477 1 98.88 163 GLN B O 1
ATOM 4247 N N . HIS B 1 164 ? -2.385 -14.344 -13.078 1 98.88 164 HIS B N 1
ATOM 4248 C CA . HIS B 1 164 ? -3.666 -13.648 -13.078 1 98.88 164 HIS B CA 1
ATOM 4249 C C . HIS B 1 164 ? -3.84 -12.805 -11.82 1 98.88 164 HIS B C 1
ATOM 4251 O O . HIS B 1 164 ? -4.094 -13.352 -10.742 1 98.88 164 HIS B O 1
ATOM 4257 N N . PRO B 1 165 ? -3.814 -11.469 -12 1 98.56 165 PRO B N 1
ATOM 4258 C CA . PRO B 1 165 ? -3.631 -10.578 -10.859 1 98.56 165 PRO B CA 1
ATOM 4259 C C . PRO B 1 165 ? -4.801 -10.633 -9.875 1 98.56 165 PRO B C 1
ATOM 4261 O O . PRO B 1 165 ? -4.613 -10.414 -8.68 1 98.56 165 PRO B O 1
ATOM 4264 N N . GLY B 1 166 ? -6.008 -10.961 -10.312 1 98.5 166 GLY B N 1
ATOM 4265 C CA . GLY B 1 166 ? -7.16 -11.023 -9.422 1 98.5 166 GLY B CA 1
ATOM 4266 C C . GLY B 1 166 ? -7.191 -12.273 -8.57 1 98.5 166 GLY B C 1
ATOM 4267 O O . GLY B 1 166 ? -8 -12.383 -7.645 1 98.5 166 GLY B O 1
ATOM 4268 N N . GLU B 1 167 ? -6.352 -13.219 -8.836 1 98.81 167 GLU B N 1
ATOM 4269 C CA . GLU B 1 167 ? -6.25 -14.453 -8.062 1 98.81 167 GLU B CA 1
ATOM 4270 C C . GLU B 1 167 ? -5.281 -14.289 -6.895 1 98.81 167 GLU B C 1
ATOM 4272 O O . GLU B 1 167 ? -4.25 -14.969 -6.836 1 98.81 167 GLU B O 1
ATOM 4277 N N . THR B 1 168 ? -5.75 -13.492 -5.93 1 98.81 168 THR B N 1
ATOM 4278 C CA . THR B 1 168 ? -4.887 -13.062 -4.832 1 98.81 168 THR B CA 1
ATOM 4279 C C . THR B 1 168 ? -4.523 -14.25 -3.941 1 98.81 168 THR B C 1
ATOM 4281 O O . THR B 1 168 ? -3.484 -14.234 -3.277 1 98.81 168 THR B O 1
ATOM 4284 N N . MET B 1 169 ? -5.332 -15.344 -3.891 1 98.81 169 MET B N 1
ATOM 4285 C CA . MET B 1 169 ? -5.02 -16.516 -3.084 1 98.81 169 MET B CA 1
ATOM 4286 C C . MET B 1 169 ? -3.66 -17.094 -3.463 1 98.81 169 MET B C 1
ATOM 4288 O O . MET B 1 169 ? -2.975 -17.688 -2.627 1 98.81 169 MET B O 1
ATOM 4292 N N . ALA B 1 170 ? -3.295 -16.859 -4.676 1 98.94 170 ALA B N 1
ATOM 4293 C CA . ALA B 1 170 ? -2.016 -17.375 -5.145 1 98.94 170 ALA B CA 1
ATOM 4294 C C . ALA B 1 170 ? -0.852 -16.734 -4.395 1 98.94 170 ALA B C 1
ATOM 4296 O O . ALA B 1 170 ? 0.127 -17.406 -4.062 1 98.94 170 ALA B O 1
ATOM 4297 N N . GLU B 1 171 ? -0.929 -15.453 -4.18 1 98.94 171 GLU B N 1
ATOM 4298 C CA . GLU B 1 171 ? 0.167 -14.812 -3.465 1 98.94 171 GLU B CA 1
ATOM 4299 C C . GLU B 1 171 ? 0.082 -15.078 -1.965 1 98.94 171 GLU B C 1
ATOM 4301 O O . GLU B 1 171 ? 1.103 -15.102 -1.274 1 98.94 171 GLU B O 1
ATOM 4306 N N . TRP B 1 172 ? -1.128 -15.273 -1.408 1 98.94 172 TRP B N 1
ATOM 4307 C CA . TRP B 1 172 ? -1.238 -15.758 -0.036 1 98.94 172 TRP B CA 1
ATOM 4308 C C . TRP B 1 172 ? -0.546 -17.109 0.122 1 98.94 172 TRP B C 1
ATOM 4310 O O . TRP B 1 172 ? 0.193 -17.328 1.085 1 98.94 172 TRP B O 1
ATOM 4320 N N . TRP B 1 173 ? -0.806 -18.016 -0.852 1 99 173 TRP B N 1
ATOM 4321 C CA . TRP B 1 173 ? -0.119 -19.297 -0.886 1 99 173 TRP B CA 1
ATOM 4322 C C . TRP B 1 173 ? 1.394 -19.109 -0.922 1 99 173 TRP B C 1
ATOM 4324 O O . TRP B 1 173 ? 2.127 -19.766 -0.181 1 99 173 TRP B O 1
ATOM 4334 N N . MET B 1 174 ? 1.856 -18.234 -1.752 1 98.94 174 MET B N 1
ATOM 4335 C CA . MET B 1 174 ? 3.283 -17.984 -1.929 1 98.94 174 MET B CA 1
ATOM 4336 C C . MET B 1 174 ? 3.908 -17.469 -0.637 1 98.94 174 MET B C 1
ATOM 4338 O O . MET B 1 174 ? 5.035 -17.828 -0.295 1 98.94 174 MET B O 1
ATOM 4342 N N . GLU B 1 175 ? 3.201 -16.516 0.041 1 98.94 175 GLU B N 1
ATOM 4343 C CA . GLU B 1 175 ? 3.693 -16.062 1.336 1 98.94 175 GLU B CA 1
ATOM 4344 C C . GLU B 1 175 ? 3.883 -17.234 2.301 1 98.94 175 GLU B C 1
ATOM 4346 O O . GLU B 1 175 ? 4.891 -17.297 3.01 1 98.94 175 GLU B O 1
ATOM 4351 N N . GLY B 1 176 ? 2.922 -18.172 2.342 1 98.94 176 GLY B N 1
ATOM 4352 C CA . GLY B 1 176 ? 3.07 -19.359 3.156 1 98.94 176 GLY B CA 1
ATOM 4353 C C . GLY B 1 176 ? 4.266 -20.203 2.76 1 98.94 176 GLY B C 1
ATOM 4354 O O . GLY B 1 176 ? 4.988 -20.719 3.623 1 98.94 176 GLY B O 1
ATOM 4355 N N . ALA B 1 177 ? 4.43 -20.344 1.484 1 98.94 177 ALA B N 1
ATOM 4356 C CA . ALA B 1 177 ? 5.551 -21.125 0.982 1 98.94 177 ALA B CA 1
ATOM 4357 C C . ALA B 1 177 ? 6.887 -20.516 1.403 1 98.94 177 ALA B C 1
ATOM 4359 O O . ALA B 1 177 ? 7.781 -21.234 1.865 1 98.94 177 ALA B O 1
ATOM 4360 N N . LEU B 1 178 ? 6.996 -19.219 1.264 1 98.94 178 LEU B N 1
ATOM 4361 C CA . LEU B 1 178 ? 8.227 -18.516 1.619 1 98.94 178 LEU B CA 1
ATOM 4362 C C . LEU B 1 178 ? 8.477 -18.594 3.121 1 98.94 178 LEU B C 1
ATOM 4364 O O . LEU B 1 178 ? 9.617 -18.781 3.555 1 98.94 178 LEU B O 1
ATOM 4368 N N . GLU B 1 179 ? 7.418 -18.453 3.912 1 98.81 179 GLU B N 1
ATOM 4369 C CA . GLU B 1 179 ? 7.547 -18.578 5.359 1 98.81 179 GLU B CA 1
ATOM 4370 C C . GLU B 1 179 ? 8.023 -19.969 5.746 1 98.81 179 GLU B C 1
ATOM 4372 O O . GLU B 1 179 ? 8.875 -20.125 6.629 1 98.81 179 GLU B O 1
ATOM 4377 N N . PHE B 1 180 ? 7.5 -21 5.082 1 98.81 180 PHE B N 1
ATOM 4378 C CA . PHE B 1 180 ? 7.906 -22.375 5.316 1 98.81 180 PHE B CA 1
ATOM 4379 C C . PHE B 1 180 ? 9.383 -22.578 4.988 1 98.81 180 PHE B C 1
ATOM 4381 O O . PHE B 1 180 ? 10.148 -23.062 5.816 1 98.81 180 PHE B O 1
ATOM 4388 N N . LEU B 1 181 ? 9.789 -22.109 3.867 1 98.88 181 LEU B N 1
ATOM 4389 C CA . LEU B 1 181 ? 11.117 -22.391 3.336 1 98.88 181 LEU B CA 1
ATOM 4390 C C . LEU B 1 181 ? 12.188 -21.641 4.121 1 98.88 181 LEU B C 1
ATOM 4392 O O . LEU B 1 181 ? 13.336 -22.078 4.199 1 98.88 181 LEU B O 1
ATOM 4396 N N . THR B 1 182 ? 11.836 -20.484 4.75 1 98.69 182 THR B N 1
ATOM 4397 C CA . THR B 1 182 ? 12.844 -19.656 5.391 1 98.69 182 THR B CA 1
ATOM 4398 C C . THR B 1 182 ? 12.781 -19.812 6.91 1 98.69 182 THR B C 1
ATOM 4400 O O . THR B 1 182 ? 13.523 -19.141 7.637 1 98.69 182 THR B O 1
ATOM 4403 N N . ASP B 1 183 ? 11.883 -20.625 7.395 1 98.06 183 ASP B N 1
ATOM 4404 C CA . ASP B 1 183 ? 11.797 -20.875 8.828 1 98.06 183 ASP B CA 1
ATOM 4405 C C . ASP B 1 183 ? 13.016 -21.656 9.32 1 98.06 183 ASP B C 1
ATOM 4407 O O . ASP B 1 183 ? 13.188 -22.828 8.992 1 98.06 183 ASP B O 1
ATOM 4411 N N . PRO B 1 184 ? 13.82 -21.109 10.156 1 95.56 184 PRO B N 1
ATOM 4412 C CA . PRO B 1 184 ? 15.055 -21.781 10.578 1 95.56 184 PRO B CA 1
ATOM 4413 C C . PRO B 1 184 ? 14.789 -22.984 11.477 1 95.56 184 PRO B C 1
ATOM 4415 O O . PRO B 1 184 ? 15.672 -23.828 11.648 1 95.56 184 PRO B O 1
ATOM 4418 N N . THR B 1 185 ? 13.617 -23.078 12.008 1 97.62 185 THR B N 1
ATOM 4419 C CA . THR B 1 185 ? 13.32 -24.172 12.93 1 97.62 185 THR B CA 1
ATOM 4420 C C . THR B 1 185 ? 12.641 -25.328 12.203 1 97.62 185 THR B C 1
ATOM 4422 O O . THR B 1 185 ? 12.367 -26.359 12.805 1 97.62 185 THR B O 1
ATOM 4425 N N . ASN B 1 186 ? 12.406 -25.172 10.953 1 98.06 186 ASN B N 1
ATOM 4426 C CA . ASN B 1 186 ? 11.727 -26.203 10.164 1 98.06 186 ASN B CA 1
ATOM 4427 C C . ASN B 1 186 ? 12.719 -27.172 9.539 1 98.06 186 ASN B C 1
ATOM 4429 O O . ASN B 1 186 ? 13.328 -26.875 8.508 1 98.06 186 ASN B O 1
ATOM 4433 N N . ALA B 1 187 ? 12.781 -28.344 10.031 1 97.81 187 ALA B N 1
ATOM 4434 C CA . ALA B 1 187 ? 13.75 -29.344 9.578 1 97.81 187 ALA B CA 1
ATOM 4435 C C . ALA B 1 187 ? 13.422 -29.812 8.164 1 97.81 187 ALA B C 1
ATOM 4437 O O . ALA B 1 187 ? 14.328 -30.109 7.383 1 97.81 187 ALA B O 1
ATOM 4438 N N . THR B 1 188 ? 12.164 -29.906 7.902 1 98.19 188 THR B N 1
ATOM 4439 C CA . THR B 1 188 ? 11.75 -30.312 6.562 1 98.19 188 THR B CA 1
ATOM 4440 C C . THR B 1 188 ? 12.219 -29.312 5.52 1 98.19 188 THR B C 1
ATOM 4442 O O . THR B 1 188 ? 12.711 -29.688 4.457 1 98.19 188 THR B O 1
ATOM 4445 N N . ALA B 1 189 ? 12.055 -28.062 5.793 1 98.19 189 ALA B N 1
ATOM 4446 C CA . ALA B 1 189 ? 12.5 -26.984 4.895 1 98.19 189 ALA B CA 1
ATOM 4447 C C . ALA B 1 189 ? 14.008 -27.031 4.699 1 98.19 189 ALA B C 1
ATOM 4449 O O . ALA B 1 189 ? 14.508 -26.828 3.586 1 98.19 189 ALA B O 1
ATOM 4450 N N . ARG B 1 190 ? 14.711 -27.266 5.77 1 97.19 190 ARG B N 1
ATOM 4451 C CA . ARG B 1 190 ? 16.156 -27.344 5.684 1 97.19 190 ARG B CA 1
ATOM 4452 C C . ARG B 1 190 ? 16.594 -28.469 4.766 1 97.19 190 ARG B C 1
ATOM 4454 O O . ARG B 1 190 ? 17.453 -28.281 3.898 1 97.19 190 ARG B O 1
ATOM 4461 N N . ASP B 1 191 ? 16 -29.641 5 1 97.44 191 ASP B N 1
ATOM 4462 C CA . ASP B 1 191 ? 16.328 -30.797 4.16 1 97.44 191 ASP B CA 1
ATOM 4463 C C . ASP B 1 191 ? 16.016 -30.516 2.695 1 97.44 191 ASP B C 1
ATOM 4465 O O . ASP B 1 191 ? 16.797 -30.844 1.809 1 97.44 191 ASP B O 1
ATOM 4469 N N . LEU B 1 192 ? 14.906 -29.938 2.449 1 98.12 192 LEU B N 1
ATOM 4470 C CA . LEU B 1 192 ? 14.477 -29.594 1.095 1 98.12 192 LEU B CA 1
ATOM 4471 C C . LEU B 1 192 ? 15.469 -28.641 0.431 1 98.12 192 LEU B C 1
ATOM 4473 O O . LEU B 1 192 ? 15.773 -28.781 -0.756 1 98.12 192 LEU B O 1
ATOM 4477 N N . ARG B 1 193 ? 15.969 -27.672 1.162 1 97.94 193 ARG B N 1
ATOM 4478 C CA . ARG B 1 193 ? 16.906 -26.688 0.626 1 97.94 193 ARG B CA 1
ATOM 4479 C C . ARG B 1 193 ? 18.25 -27.312 0.327 1 97.94 193 ARG B C 1
ATOM 4481 O O . ARG B 1 193 ? 19.047 -26.766 -0.443 1 97.94 193 ARG B O 1
ATOM 4488 N N . GLU B 1 194 ? 18.531 -28.438 0.906 1 97.88 194 GLU B N 1
ATOM 4489 C CA . GLU B 1 194 ? 19.75 -29.172 0.614 1 97.88 194 GLU B CA 1
ATOM 4490 C C . GLU B 1 194 ? 19.609 -30.031 -0.646 1 97.88 194 GLU B C 1
ATOM 4492 O O . GLU B 1 194 ? 20.594 -30.391 -1.279 1 97.88 194 GLU B O 1
ATOM 4497 N N . LYS B 1 195 ? 18.406 -30.297 -0.967 1 98.44 195 LYS B N 1
ATOM 4498 C CA . LYS B 1 195 ? 18.141 -31.188 -2.098 1 98.44 195 LYS B CA 1
ATOM 4499 C C . LYS B 1 195 ? 17.75 -30.391 -3.34 1 98.44 195 LYS B C 1
ATOM 4501 O O . LYS B 1 195 ? 17.797 -30.906 -4.457 1 98.44 195 LYS B O 1
ATOM 4506 N N . ALA B 1 196 ? 17.391 -29.156 -3.115 1 98.69 196 ALA B N 1
ATOM 4507 C CA . ALA B 1 196 ? 16.891 -28.359 -4.238 1 98.69 196 ALA B CA 1
ATOM 4508 C C . ALA B 1 196 ? 17.281 -26.891 -4.086 1 98.69 196 ALA B C 1
ATOM 4510 O O . ALA B 1 196 ? 17.531 -26.422 -2.975 1 98.69 196 ALA B O 1
ATOM 4511 N N . VAL B 1 197 ? 17.422 -26.234 -5.18 1 98.81 197 VAL B N 1
ATOM 4512 C CA . VAL B 1 197 ? 17.438 -24.766 -5.246 1 98.81 197 VAL B CA 1
ATOM 4513 C C . VAL B 1 197 ? 16.078 -24.266 -5.723 1 98.81 197 VAL B C 1
ATOM 4515 O O . VAL B 1 197 ? 15.547 -24.75 -6.723 1 98.81 197 VAL B O 1
ATOM 4518 N N . PHE B 1 198 ? 15.523 -23.391 -4.926 1 98.94 198 PHE B N 1
ATOM 4519 C CA . PHE B 1 198 ? 14.227 -22.797 -5.238 1 98.94 198 PHE B CA 1
ATOM 4520 C C . PHE B 1 198 ? 14.406 -21.438 -5.91 1 98.94 198 PHE B C 1
ATOM 4522 O O . PHE B 1 198 ? 15.203 -20.609 -5.457 1 98.94 198 PHE B O 1
ATOM 4529 N N . HIS B 1 199 ? 13.742 -21.234 -6.992 1 98.94 199 HIS B N 1
ATOM 4530 C CA . HIS B 1 199 ? 13.547 -19.938 -7.641 1 98.94 199 HIS B CA 1
ATOM 4531 C C . HIS B 1 199 ? 12.086 -19.5 -7.562 1 98.94 199 HIS B C 1
ATOM 4533 O O . HIS B 1 199 ? 11.203 -20.172 -8.102 1 98.94 199 HIS B O 1
ATOM 4539 N N . ILE B 1 200 ? 11.844 -18.359 -6.957 1 98.94 200 ILE B N 1
ATOM 4540 C CA . ILE B 1 200 ? 10.477 -18.047 -6.551 1 98.94 200 ILE B CA 1
ATOM 4541 C C . ILE B 1 200 ? 10.102 -16.641 -7.035 1 98.94 200 ILE B C 1
ATOM 4543 O O . ILE B 1 200 ? 10.797 -15.672 -6.742 1 98.94 200 ILE B O 1
ATOM 4547 N N . VAL B 1 201 ? 9.055 -16.531 -7.801 1 98.94 201 VAL B N 1
ATOM 4548 C CA . VAL B 1 201 ? 8.445 -15.266 -8.211 1 98.94 201 VAL B CA 1
ATOM 4549 C C . VAL B 1 201 ? 7.102 -15.094 -7.516 1 98.94 201 VAL B C 1
ATOM 4551 O O . VAL B 1 201 ? 6.086 -15.625 -7.977 1 98.94 201 VAL B O 1
ATOM 4554 N N . PRO B 1 202 ? 7.043 -14.258 -6.473 1 98.88 202 PRO B N 1
ATOM 4555 C CA . PRO B 1 202 ? 5.836 -14.211 -5.641 1 98.88 202 PRO B CA 1
ATOM 4556 C C . PRO B 1 202 ? 4.645 -13.594 -6.363 1 98.88 202 PRO B C 1
ATOM 4558 O O . PRO B 1 202 ? 3.496 -13.836 -5.988 1 98.88 202 PRO B O 1
ATOM 4561 N N . ASN B 1 203 ? 4.906 -12.734 -7.324 1 98.94 203 ASN B N 1
ATOM 4562 C CA . ASN B 1 203 ? 3.881 -12.062 -8.109 1 98.94 203 ASN B CA 1
ATOM 4563 C C . ASN B 1 203 ? 4.312 -11.875 -9.562 1 98.94 203 ASN B C 1
ATOM 4565 O O . ASN B 1 203 ? 5.184 -11.055 -9.859 1 98.94 203 ASN B O 1
ATOM 4569 N N . MET B 1 204 ? 3.674 -12.555 -10.484 1 98.94 204 MET B N 1
ATOM 4570 C CA . MET B 1 204 ? 4 -12.523 -11.906 1 98.94 204 MET B CA 1
ATOM 4571 C C . MET B 1 204 ? 3.404 -11.289 -12.578 1 98.94 204 MET B C 1
ATOM 4573 O O . MET B 1 204 ? 3.801 -10.93 -13.688 1 98.94 204 MET B O 1
ATOM 4577 N N . ASN B 1 205 ? 2.4 -10.703 -11.953 1 98.94 205 ASN B N 1
ATOM 4578 C CA . ASN B 1 205 ? 1.654 -9.641 -12.625 1 98.94 205 ASN B CA 1
ATOM 4579 C C . ASN B 1 205 ? 1.444 -8.438 -11.719 1 98.94 205 ASN B C 1
ATOM 4581 O O . ASN B 1 205 ? 0.307 -8.062 -11.43 1 98.94 205 ASN B O 1
ATOM 4585 N N . PRO B 1 206 ? 2.521 -7.738 -11.344 1 98.75 206 PRO B N 1
ATOM 4586 C CA . PRO B 1 206 ? 2.412 -6.594 -10.438 1 98.75 206 PRO B CA 1
ATOM 4587 C C . PRO B 1 206 ? 1.522 -5.484 -10.992 1 98.75 206 PRO B C 1
ATOM 4589 O O . PRO B 1 206 ? 0.759 -4.867 -10.25 1 98.75 206 PRO B O 1
ATOM 4592 N N . ASP B 1 207 ? 1.567 -5.227 -12.328 1 98.81 207 ASP B N 1
ATOM 4593 C CA . ASP B 1 207 ? 0.782 -4.152 -12.93 1 98.81 207 ASP B CA 1
ATOM 4594 C C . ASP B 1 207 ? -0.714 -4.422 -12.789 1 98.81 207 ASP B C 1
ATOM 4596 O O . ASP B 1 207 ? -1.463 -3.562 -12.32 1 98.81 207 ASP B O 1
ATOM 4600 N N . GLY B 1 208 ? -1.09 -5.609 -13.203 1 98.88 208 GLY B N 1
ATOM 4601 C CA . GLY B 1 208 ? -2.496 -5.957 -13.062 1 98.88 208 GLY B CA 1
ATOM 4602 C C . GLY B 1 208 ? -2.971 -5.961 -11.625 1 98.88 208 GLY B C 1
ATOM 4603 O O . GLY B 1 208 ? -4.105 -5.578 -11.336 1 98.88 208 GLY B O 1
ATOM 4604 N N . SER B 1 209 ? -2.117 -6.426 -10.719 1 98.75 209 SER B N 1
ATOM 4605 C CA . SER B 1 209 ? -2.451 -6.449 -9.297 1 98.75 209 SER B CA 1
ATOM 4606 C C . SER B 1 209 ? -2.781 -5.051 -8.781 1 98.75 209 SER B C 1
ATOM 4608 O O . SER B 1 209 ? -3.811 -4.848 -8.133 1 98.75 209 SER B O 1
ATOM 4610 N N . ARG B 1 210 ? -1.948 -4.113 -9.133 1 98.31 210 ARG B N 1
ATOM 4611 C CA . ARG B 1 210 ? -2.143 -2.734 -8.695 1 98.31 210 ARG B CA 1
ATOM 4612 C C . ARG B 1 210 ? -3.402 -2.135 -9.305 1 98.31 210 ARG B C 1
ATOM 4614 O O . ARG B 1 210 ? -4.102 -1.352 -8.664 1 98.31 210 ARG B O 1
ATOM 4621 N N . ARG B 1 211 ? -3.74 -2.49 -10.508 1 98.19 211 ARG B N 1
ATOM 4622 C CA . ARG B 1 211 ? -4.812 -1.877 -11.281 1 98.19 211 ARG B CA 1
ATOM 4623 C C . ARG B 1 211 ? -6.168 -2.475 -10.914 1 98.19 211 ARG B C 1
ATOM 4625 O O . ARG B 1 211 ? -7.211 -1.972 -11.336 1 98.19 211 ARG B O 1
ATOM 4632 N N . GLY B 1 212 ? -6.168 -3.549 -10.141 1 98.5 212 GLY B N 1
ATOM 4633 C CA . GLY B 1 212 ? -7.422 -4.219 -9.844 1 98.5 212 GLY B CA 1
ATOM 4634 C C . GLY B 1 212 ? -7.949 -5.043 -11.008 1 98.5 212 GLY B C 1
ATOM 4635 O O . GLY B 1 212 ? -9.148 -5.023 -11.289 1 98.5 212 GLY B O 1
ATOM 4636 N N . HIS B 1 213 ? -7.012 -5.719 -11.695 1 98.62 213 HIS B N 1
ATOM 4637 C CA . HIS B 1 213 ? -7.387 -6.609 -12.789 1 98.62 213 HIS B CA 1
ATOM 4638 C C . HIS B 1 213 ? -7.691 -8.016 -12.273 1 98.62 213 HIS B C 1
ATOM 4640 O O . HIS B 1 213 ? -7.277 -8.375 -11.164 1 98.62 213 HIS B O 1
ATOM 4646 N N . LEU B 1 214 ? -8.422 -8.734 -13.055 1 97.25 214 LEU B N 1
ATOM 4647 C CA . LEU B 1 214 ? -8.586 -10.164 -12.82 1 97.25 214 LEU B CA 1
ATOM 4648 C C . LEU B 1 214 ? -7.551 -10.969 -13.602 1 97.25 214 LEU B C 1
ATOM 4650 O O . LEU B 1 214 ? -6.945 -11.898 -13.062 1 97.25 214 LEU B O 1
ATOM 4654 N N . ARG B 1 215 ? -7.375 -10.516 -14.82 1 97.88 215 ARG B N 1
ATOM 4655 C CA . ARG B 1 215 ? -6.766 -11.5 -15.711 1 97.88 215 ARG B CA 1
ATOM 4656 C C . ARG B 1 215 ? -5.5 -10.945 -16.359 1 97.88 215 ARG B C 1
ATOM 4658 O O . ARG B 1 215 ? -4.539 -11.68 -16.578 1 97.88 215 ARG B O 1
ATOM 4665 N N . THR B 1 216 ? -5.402 -9.68 -16.656 1 98.75 216 THR B N 1
ATOM 4666 C CA . THR B 1 216 ? -4.426 -9.211 -17.641 1 98.75 216 THR B CA 1
ATOM 4667 C C . THR B 1 216 ? -3.412 -8.273 -16.984 1 98.75 216 THR B C 1
ATOM 4669 O O . THR B 1 216 ? -3.645 -7.773 -15.883 1 98.75 216 THR B O 1
ATOM 4672 N N . ASN B 1 217 ? -2.301 -8.141 -17.703 1 98.75 217 ASN B N 1
ATOM 4673 C CA . ASN B 1 217 ? -1.306 -7.148 -17.297 1 98.75 217 ASN B CA 1
ATOM 4674 C C . ASN B 1 217 ? -1.648 -5.762 -17.828 1 98.75 217 ASN B C 1
ATOM 4676 O O . ASN B 1 217 ? -2.787 -5.508 -18.219 1 98.75 217 ASN B O 1
ATOM 4680 N N . ALA B 1 218 ? -0.75 -4.84 -17.828 1 98.5 218 ALA B N 1
ATOM 4681 C CA . ALA B 1 218 ? -0.983 -3.434 -18.156 1 98.5 218 ALA B CA 1
ATOM 4682 C C . ALA B 1 218 ? -1.339 -3.262 -19.625 1 98.5 218 ALA B C 1
ATOM 4684 O O . ALA B 1 218 ? -1.919 -2.246 -20.016 1 98.5 218 ALA B O 1
ATOM 4685 N N . ALA B 1 219 ? -1.045 -4.262 -20.484 1 98.38 219 ALA B N 1
ATOM 4686 C CA . ALA B 1 219 ? -1.296 -4.172 -21.906 1 98.38 219 ALA B CA 1
ATOM 4687 C C . ALA B 1 219 ? -2.516 -5 -22.312 1 98.38 219 ALA B C 1
ATOM 4689 O O . ALA B 1 219 ? -2.744 -5.254 -23.5 1 98.38 219 ALA B O 1
ATOM 4690 N N . GLY B 1 220 ? -3.279 -5.484 -21.312 1 98.44 220 GLY B N 1
ATOM 4691 C CA . GLY B 1 220 ? -4.453 -6.289 -21.594 1 98.44 220 GLY B CA 1
ATOM 4692 C C . GLY B 1 220 ? -4.121 -7.719 -21.984 1 98.44 220 GLY B C 1
ATOM 4693 O O . GLY B 1 220 ? -4.926 -8.398 -22.625 1 98.44 220 GLY B O 1
ATOM 4694 N N . ILE B 1 221 ? -2.938 -8.148 -21.594 1 98.5 221 ILE B N 1
ATOM 4695 C CA . ILE B 1 221 ? -2.436 -9.445 -22.031 1 98.5 221 ILE B CA 1
ATOM 4696 C C . ILE B 1 221 ? -2.621 -10.477 -20.922 1 98.5 221 ILE B C 1
ATOM 4698 O O . ILE B 1 221 ? -2.301 -10.203 -19.75 1 98.5 221 ILE B O 1
ATOM 4702 N N . ASN B 1 222 ? -3.193 -11.609 -21.266 1 98.56 222 ASN B N 1
ATOM 4703 C CA . ASN B 1 222 ? -3.242 -12.766 -20.375 1 98.56 222 ASN B CA 1
ATOM 4704 C C . ASN B 1 222 ? -1.904 -13.5 -20.344 1 98.56 222 ASN B C 1
ATOM 4706 O O . ASN B 1 222 ? -1.572 -14.25 -21.266 1 98.56 222 ASN B O 1
ATOM 4710 N N . LEU B 1 223 ? -1.203 -13.391 -19.234 1 98.81 223 LEU B N 1
ATOM 4711 C CA . LEU B 1 223 ? 0.186 -13.828 -19.172 1 98.81 223 LEU B CA 1
ATOM 4712 C C . LEU B 1 223 ? 0.283 -15.344 -19.344 1 98.81 223 LEU B C 1
ATOM 4714 O O . LEU B 1 223 ? 1.254 -15.844 -19.906 1 98.81 223 LEU B O 1
ATOM 4718 N N . ASN B 1 224 ? -0.713 -16.078 -18.859 1 98.75 224 ASN B N 1
ATOM 4719 C CA . ASN B 1 224 ? -0.65 -17.531 -18.984 1 98.75 224 ASN B CA 1
ATOM 4720 C C . ASN B 1 224 ? -1.046 -18 -20.391 1 98.75 224 ASN B C 1
ATOM 4722 O O . ASN B 1 224 ? -1.419 -19.156 -20.578 1 98.75 224 ASN B O 1
ATOM 4726 N N . ARG B 1 225 ? -0.932 -17.125 -21.359 1 98.56 225 ARG B N 1
ATOM 4727 C CA . ARG B 1 225 ? -1.078 -17.438 -22.766 1 98.56 225 ARG B CA 1
ATOM 4728 C C . ARG B 1 225 ? 0.121 -16.953 -23.562 1 98.56 225 ARG B C 1
ATOM 4730 O O . ARG B 1 225 ? 0.065 -16.875 -24.797 1 98.56 225 ARG B O 1
ATOM 4737 N N . GLU B 1 226 ? 1.125 -16.641 -22.844 1 98.69 226 GLU B N 1
ATOM 4738 C CA . GLU B 1 226 ? 2.234 -15.969 -23.516 1 98.69 226 GLU B CA 1
ATOM 4739 C C . GLU B 1 226 ? 3.516 -16.797 -23.422 1 98.69 226 GLU B C 1
ATOM 4741 O O . GLU B 1 226 ? 4.566 -16.375 -23.922 1 98.69 226 GLU B O 1
ATOM 4746 N N . TRP B 1 227 ? 3.516 -17.969 -22.938 1 98.81 227 TRP B N 1
ATOM 4747 C CA . TRP B 1 227 ? 4.738 -18.656 -22.547 1 98.81 227 TRP B CA 1
ATOM 4748 C C . TRP B 1 227 ? 5.43 -19.266 -23.766 1 98.81 227 TRP B C 1
ATOM 4750 O O . TRP B 1 227 ? 6.602 -19.641 -23.703 1 98.81 227 TRP B O 1
ATOM 4760 N N . HIS B 1 228 ? 4.711 -19.406 -24.875 1 98.31 228 HIS B N 1
ATOM 4761 C CA . HIS B 1 228 ? 5.328 -19.953 -26.078 1 98.31 228 HIS B CA 1
ATOM 4762 C C . HIS B 1 228 ? 6.223 -18.922 -26.766 1 98.31 228 HIS B C 1
ATOM 4764 O O . HIS B 1 228 ? 7.324 -19.234 -27.203 1 98.31 228 HIS B O 1
ATOM 4770 N N . ALA B 1 229 ? 5.73 -17.688 -26.906 1 97.88 229 ALA B N 1
ATOM 4771 C CA . ALA B 1 229 ? 6.488 -16.641 -27.578 1 97.88 229 ALA B CA 1
ATOM 4772 C C . ALA B 1 229 ? 6.305 -15.297 -26.891 1 97.88 229 ALA B C 1
ATOM 4774 O O . ALA B 1 229 ? 5.781 -14.352 -27.469 1 97.88 229 ALA B O 1
ATOM 4775 N N . PRO B 1 230 ? 6.832 -15.18 -25.656 1 98.5 230 PRO B N 1
ATOM 4776 C CA . PRO B 1 230 ? 6.715 -13.906 -24.953 1 98.5 230 PRO B CA 1
ATOM 4777 C C . PRO B 1 230 ? 7.582 -12.805 -25.562 1 98.5 230 PRO B C 1
ATOM 4779 O O . PRO B 1 230 ? 8.617 -13.094 -26.156 1 98.5 230 PRO B O 1
ATOM 4782 N N . THR B 1 231 ? 7.223 -11.562 -25.453 1 98.56 231 THR B N 1
ATOM 4783 C CA . THR B 1 231 ? 8.008 -10.414 -25.891 1 98.56 231 THR B CA 1
ATOM 4784 C C . THR B 1 231 ? 8.062 -9.344 -24.812 1 98.56 231 THR B C 1
ATOM 4786 O O . THR B 1 231 ? 7.188 -9.297 -23.938 1 98.56 231 THR B O 1
ATOM 4789 N N . MET B 1 232 ? 9.039 -8.508 -24.859 1 98.19 232 MET B N 1
ATOM 4790 C CA . MET B 1 232 ? 9.18 -7.43 -23.891 1 98.19 232 MET B CA 1
ATOM 4791 C C . MET B 1 232 ? 8.078 -6.391 -24.062 1 98.19 232 MET B C 1
ATOM 4793 O O . MET B 1 232 ? 7.73 -5.684 -23.125 1 98.19 232 MET B O 1
ATOM 4797 N N . GLU B 1 233 ? 7.426 -6.305 -25.172 1 97.94 233 GLU B N 1
ATOM 4798 C CA . GLU B 1 233 ? 6.391 -5.32 -25.484 1 97.94 233 GLU B CA 1
ATOM 4799 C C . GLU B 1 233 ? 5.043 -5.742 -24.906 1 97.94 233 GLU B C 1
ATOM 4801 O O . GLU B 1 233 ? 4.281 -4.902 -24.422 1 97.94 233 GLU B O 1
ATOM 4806 N N . LYS B 1 234 ? 4.781 -7.023 -24.875 1 97.81 234 LYS B N 1
ATOM 4807 C CA . LYS B 1 234 ? 3.445 -7.492 -24.516 1 97.81 234 LYS B CA 1
ATOM 4808 C C . LYS B 1 234 ? 3.443 -8.148 -23.141 1 97.81 234 LYS B C 1
ATOM 4810 O O . LYS B 1 234 ? 2.473 -8.031 -22.391 1 97.81 234 LYS B O 1
ATOM 4815 N N . SER B 1 235 ? 4.461 -8.82 -22.875 1 98.69 235 SER B N 1
ATOM 4816 C CA . SER B 1 235 ? 4.504 -9.648 -21.672 1 98.69 235 SER B CA 1
ATOM 4817 C C . SER B 1 235 ? 5.914 -9.711 -21.109 1 98.69 235 SER B C 1
ATOM 4819 O O . SER B 1 235 ? 6.465 -10.805 -20.922 1 98.69 235 SER B O 1
ATOM 4821 N N . PRO B 1 236 ? 6.484 -8.516 -20.766 1 98.88 236 PRO B N 1
ATOM 4822 C CA . PRO B 1 236 ? 7.832 -8.531 -20.188 1 98.88 236 PRO B CA 1
ATOM 4823 C C . PRO B 1 236 ? 7.949 -9.461 -18.984 1 98.88 236 PRO B C 1
ATOM 4825 O O . PRO B 1 236 ? 9.008 -10.055 -18.766 1 98.88 236 PRO B O 1
ATOM 4828 N N . GLU B 1 237 ? 6.844 -9.617 -18.25 1 98.88 237 GLU B N 1
ATOM 4829 C CA . GLU B 1 237 ? 6.836 -10.484 -17.062 1 98.88 237 GLU B CA 1
ATOM 4830 C C . GLU B 1 237 ? 7.227 -11.914 -17.422 1 98.88 237 GLU B C 1
ATOM 4832 O O . GLU B 1 237 ? 8.164 -12.469 -16.844 1 98.88 237 GLU B O 1
ATOM 4837 N N . VAL B 1 238 ? 6.555 -12.508 -18.406 1 98.94 238 VAL B N 1
ATOM 4838 C CA . VAL B 1 238 ? 6.812 -13.875 -18.828 1 98.94 238 VAL B CA 1
ATOM 4839 C C . VAL B 1 238 ? 8.18 -13.961 -19.5 1 98.94 238 VAL B C 1
ATOM 4841 O O . VAL B 1 238 ? 8.922 -14.922 -19.297 1 98.94 238 VAL B O 1
ATOM 4844 N N . PHE B 1 239 ? 8.484 -12.945 -20.359 1 98.94 239 PHE B N 1
ATOM 4845 C CA . PHE B 1 239 ? 9.766 -12.914 -21.047 1 98.94 239 PHE B CA 1
ATOM 4846 C C . PHE B 1 239 ? 10.922 -13.016 -20.062 1 98.94 239 PHE B C 1
ATOM 4848 O O . PHE B 1 239 ? 11.82 -13.844 -20.234 1 98.94 239 PHE B O 1
ATOM 4855 N N . LEU B 1 240 ? 10.891 -12.211 -19.031 1 98.88 240 LEU B N 1
ATOM 4856 C CA . LEU B 1 240 ? 11.969 -12.133 -18.062 1 98.88 240 LEU B CA 1
ATOM 4857 C C . LEU B 1 240 ? 12.07 -13.422 -17.25 1 98.88 240 LEU B C 1
ATOM 4859 O O . LEU B 1 240 ? 13.164 -13.938 -17.031 1 98.88 240 LEU B O 1
ATOM 4863 N N . VAL B 1 241 ? 10.969 -13.953 -16.781 1 98.94 241 VAL B N 1
ATOM 4864 C CA . VAL B 1 241 ? 10.969 -15.141 -15.938 1 98.94 241 VAL B CA 1
ATOM 4865 C C . VAL B 1 241 ? 11.398 -16.359 -16.75 1 98.94 241 VAL B C 1
ATOM 4867 O O . VAL B 1 241 ? 12.203 -17.172 -16.281 1 98.94 241 VAL B O 1
ATOM 4870 N N . ARG B 1 242 ? 10.898 -16.5 -17.953 1 98.81 242 ARG B N 1
ATOM 4871 C CA . ARG B 1 242 ? 11.312 -17.625 -18.781 1 98.81 242 ARG B CA 1
ATOM 4872 C C . ARG B 1 242 ? 12.805 -17.562 -19.109 1 98.81 242 ARG B C 1
ATOM 4874 O O . ARG B 1 242 ? 13.484 -18.594 -19.141 1 98.81 242 ARG B O 1
ATOM 4881 N N . ALA B 1 243 ? 13.289 -16.344 -19.406 1 98.75 243 ALA B N 1
ATOM 4882 C CA . ALA B 1 243 ? 14.719 -16.188 -19.625 1 98.75 243 ALA B CA 1
ATOM 4883 C C . ALA B 1 243 ? 15.523 -16.688 -18.422 1 98.75 243 ALA B C 1
ATOM 4885 O O . ALA B 1 243 ? 16.562 -17.328 -18.578 1 98.75 243 ALA B O 1
ATOM 4886 N N . ALA B 1 244 ? 15.07 -16.359 -17.234 1 98.81 244 ALA B N 1
ATOM 4887 C CA . ALA B 1 244 ? 15.734 -16.828 -16.016 1 98.81 244 ALA B CA 1
ATOM 4888 C C . ALA B 1 244 ? 15.664 -18.344 -15.906 1 98.81 244 ALA B C 1
ATOM 4890 O O . ALA B 1 244 ? 16.609 -18.984 -15.453 1 98.81 244 ALA B O 1
ATOM 4891 N N . MET B 1 245 ? 14.523 -18.922 -16.266 1 98.88 245 MET B N 1
ATOM 4892 C CA . MET B 1 245 ? 14.375 -20.375 -16.266 1 98.88 245 MET B CA 1
ATOM 4893 C C . MET B 1 245 ? 15.336 -21.016 -17.25 1 98.88 245 MET B C 1
ATOM 4895 O O . MET B 1 245 ? 15.844 -22.109 -17 1 98.88 245 MET B O 1
ATOM 4899 N N . ASP B 1 246 ? 15.578 -20.375 -18.391 1 98.75 246 ASP B N 1
ATOM 4900 C CA . ASP B 1 246 ? 16.531 -20.875 -19.375 1 98.75 246 ASP B CA 1
ATOM 4901 C C . ASP B 1 246 ? 17.938 -20.953 -18.797 1 98.75 246 ASP B C 1
ATOM 4903 O O . ASP B 1 246 ? 18.734 -21.812 -19.156 1 98.75 246 ASP B O 1
ATOM 4907 N N . GLU B 1 247 ? 18.234 -20.047 -17.891 1 98.31 247 GLU B N 1
ATOM 4908 C CA . GLU B 1 247 ? 19.547 -20.016 -17.25 1 98.31 247 GLU B CA 1
ATOM 4909 C C . GLU B 1 247 ? 19.703 -21.188 -16.266 1 98.31 247 GLU B C 1
ATOM 4911 O O . GLU B 1 247 ? 20.797 -21.734 -16.141 1 98.31 247 GLU B O 1
ATOM 4916 N N . THR B 1 248 ? 18.656 -21.625 -15.641 1 98.38 248 THR B N 1
ATOM 4917 C CA . THR B 1 248 ? 18.781 -22.516 -14.5 1 98.38 248 THR B CA 1
ATOM 4918 C C . THR B 1 248 ? 18.297 -23.922 -14.852 1 98.38 248 THR B C 1
ATOM 4920 O O . THR B 1 248 ? 18.641 -24.891 -14.172 1 98.38 248 THR B O 1
ATOM 4923 N N . GLY B 1 249 ? 17.453 -23.969 -15.891 1 98.56 249 GLY B N 1
ATOM 4924 C CA . GLY B 1 249 ? 16.672 -25.188 -16.062 1 98.56 249 GLY B CA 1
ATOM 4925 C C . GLY B 1 249 ? 15.539 -25.297 -15.047 1 98.56 249 GLY B C 1
ATOM 4926 O O . GLY B 1 249 ? 15.406 -24.453 -14.164 1 98.56 249 GLY B O 1
ATOM 4927 N N . VAL B 1 250 ? 14.727 -26.328 -15.25 1 98.88 250 VAL B N 1
ATOM 4928 C CA . VAL B 1 250 ? 13.578 -26.562 -14.391 1 98.88 250 VAL B CA 1
ATOM 4929 C C . VAL B 1 250 ? 13.352 -28.062 -14.227 1 98.88 250 VAL B C 1
ATOM 4931 O O . VAL B 1 250 ? 13.125 -28.766 -15.211 1 98.88 250 VAL B O 1
ATOM 4934 N N . ASP B 1 251 ? 13.398 -28.516 -12.984 1 98.88 251 ASP B N 1
ATOM 4935 C CA . ASP B 1 251 ? 13.086 -29.906 -12.734 1 98.88 251 ASP B CA 1
ATOM 4936 C C . ASP B 1 251 ? 11.648 -30.062 -12.242 1 98.88 251 ASP B C 1
ATOM 4938 O O . ASP B 1 251 ? 10.992 -31.078 -12.523 1 98.88 251 ASP B O 1
ATOM 4942 N N . PHE B 1 252 ? 11.188 -29.156 -11.445 1 98.94 252 PHE B N 1
ATOM 4943 C CA . PHE B 1 252 ? 9.867 -29.141 -10.82 1 98.94 252 PHE B CA 1
ATOM 4944 C C . PHE B 1 252 ? 9.32 -27.719 -10.75 1 98.94 252 PHE B C 1
ATOM 4946 O O . PHE B 1 252 ? 10.07 -26.781 -10.477 1 98.94 252 PHE B O 1
ATOM 4953 N N . ALA B 1 253 ? 8.047 -27.562 -11.039 1 98.94 253 ALA B N 1
ATOM 4954 C CA . ALA B 1 253 ? 7.492 -26.203 -10.984 1 98.94 253 ALA B CA 1
ATOM 4955 C C . ALA B 1 253 ? 6.031 -26.234 -10.539 1 98.94 253 ALA B C 1
ATOM 4957 O O . ALA B 1 253 ? 5.273 -27.125 -10.938 1 98.94 253 ALA B O 1
ATOM 4958 N N . ILE B 1 254 ? 5.621 -25.297 -9.719 1 98.94 254 ILE B N 1
ATOM 4959 C CA . ILE B 1 254 ? 4.219 -25.047 -9.398 1 98.94 254 ILE B CA 1
ATOM 4960 C C . ILE B 1 254 ? 3.838 -23.625 -9.812 1 98.94 254 ILE B C 1
ATOM 4962 O O . ILE B 1 254 ? 4.434 -22.656 -9.336 1 98.94 254 ILE B O 1
ATOM 4966 N N . ASP B 1 255 ? 2.951 -23.516 -10.734 1 98.94 255 ASP B N 1
ATOM 4967 C CA . ASP B 1 255 ? 2.27 -22.281 -11.086 1 98.94 255 ASP B CA 1
ATOM 4968 C C . ASP B 1 255 ? 0.994 -22.094 -10.273 1 98.94 255 ASP B C 1
ATOM 4970 O O . ASP B 1 255 ? 0.006 -22.797 -10.484 1 98.94 255 ASP B O 1
ATOM 4974 N N . VAL B 1 256 ? 0.951 -21.109 -9.383 1 98.94 256 VAL B N 1
ATOM 4975 C CA . VAL B 1 256 ? -0.127 -21.031 -8.406 1 98.94 256 VAL B CA 1
ATOM 4976 C C . VAL B 1 256 ? -1.215 -20.078 -8.906 1 98.94 256 VAL B C 1
ATOM 4978 O O . VAL B 1 256 ? -0.932 -18.938 -9.273 1 98.94 256 VAL B O 1
ATOM 4981 N N . HIS B 1 257 ? -2.469 -20.578 -8.898 1 98.81 257 HIS B N 1
ATOM 4982 C CA . HIS B 1 257 ? -3.617 -19.875 -9.461 1 98.81 257 HIS B CA 1
ATOM 4983 C C . HIS B 1 257 ? -4.836 -20 -8.555 1 98.81 257 HIS B C 1
ATOM 4985 O O . HIS B 1 257 ? -4.75 -20.578 -7.469 1 98.81 257 HIS B O 1
ATOM 4991 N N . GLY B 1 258 ? -5.832 -19.359 -8.969 1 98.38 258 GLY B N 1
ATOM 4992 C CA . GLY B 1 258 ? -7.184 -19.516 -8.453 1 98.38 258 GLY B CA 1
ATOM 4993 C C . GLY B 1 258 ? -8.18 -19.938 -9.516 1 98.38 258 GLY B C 1
ATOM 4994 O O . GLY B 1 258 ? -7.953 -19.719 -10.711 1 98.38 258 GLY B O 1
ATOM 4995 N N . ASP B 1 259 ? -9.219 -20.578 -9.109 1 98.25 259 ASP B N 1
ATOM 4996 C CA . ASP B 1 259 ? -10.289 -21 -10.008 1 98.25 259 ASP B CA 1
ATOM 4997 C C . ASP B 1 259 ? -11.633 -20.422 -9.57 1 98.25 259 ASP B C 1
ATOM 4999 O O . ASP B 1 259 ? -11.992 -20.5 -8.391 1 98.25 259 ASP B O 1
ATOM 5003 N N . GLU B 1 260 ? -12.367 -19.953 -10.5 1 96.38 260 GLU B N 1
ATOM 5004 C CA . GLU B 1 260 ? -13.602 -19.234 -10.195 1 96.38 260 GLU B CA 1
ATOM 5005 C C . GLU B 1 260 ? -14.758 -20.203 -9.938 1 96.38 260 GLU B C 1
ATOM 5007 O O . GLU B 1 260 ? -15.695 -19.875 -9.211 1 96.38 260 GLU B O 1
ATOM 5012 N N . ALA B 1 261 ? -14.719 -21.375 -10.492 1 97.06 261 ALA B N 1
ATOM 5013 C CA . ALA B 1 261 ? -15.93 -22.188 -10.602 1 97.06 261 ALA B CA 1
ATOM 5014 C C . ALA B 1 261 ? -15.859 -23.406 -9.68 1 97.06 261 ALA B C 1
ATOM 5016 O O . ALA B 1 261 ? -16.844 -23.75 -9.023 1 97.06 261 ALA B O 1
ATOM 5017 N N . ILE B 1 262 ? -14.773 -24.094 -9.672 1 98 262 ILE B N 1
ATOM 5018 C CA . ILE B 1 262 ? -14.664 -25.375 -8.984 1 98 262 ILE B CA 1
ATOM 5019 C C . ILE B 1 262 ? -14.406 -25.125 -7.496 1 98 262 ILE B C 1
ATOM 5021 O O . ILE B 1 262 ? -13.43 -24.469 -7.125 1 98 262 ILE B O 1
ATOM 5025 N N . PRO B 1 263 ? -15.242 -25.641 -6.602 1 98 263 PRO B N 1
ATOM 5026 C CA . PRO B 1 263 ? -15.125 -25.391 -5.164 1 98 263 PRO B CA 1
ATOM 5027 C C . PRO B 1 263 ? -14.156 -26.344 -4.477 1 98 263 PRO B C 1
ATOM 5029 O O . PRO B 1 263 ? -14.516 -27 -3.49 1 98 263 PRO B O 1
ATOM 5032 N N . ALA B 1 264 ? -12.922 -26.422 -5 1 98.5 264 ALA B N 1
ATOM 5033 C CA . ALA B 1 264 ? -11.898 -27.312 -4.469 1 98.5 264 ALA B CA 1
ATOM 5034 C C . ALA B 1 264 ? -10.508 -26.906 -4.945 1 98.5 264 ALA B C 1
ATOM 5036 O O . ALA B 1 264 ? -10.367 -26.203 -5.949 1 98.5 264 ALA B O 1
ATOM 5037 N N . ASN B 1 265 ? -9.555 -27.281 -4.148 1 98.81 265 ASN B N 1
ATOM 5038 C CA . ASN B 1 265 ? -8.18 -27.25 -4.637 1 98.81 265 ASN B CA 1
ATOM 5039 C C . ASN B 1 265 ? -7.887 -28.422 -5.57 1 98.81 265 ASN B C 1
ATOM 5041 O O . ASN B 1 265 ? -8.312 -29.562 -5.312 1 98.81 265 ASN B O 1
ATOM 5045 N N . PHE B 1 266 ? -7.207 -28.156 -6.637 1 98.75 266 PHE B N 1
ATOM 5046 C CA . PHE B 1 266 ? -6.832 -29.25 -7.531 1 98.75 266 PHE B CA 1
ATOM 5047 C C . PHE B 1 266 ? -5.586 -28.891 -8.336 1 98.75 266 PHE B C 1
ATOM 5049 O O . PHE B 1 266 ? -5.109 -27.766 -8.266 1 98.75 266 PHE B O 1
ATOM 5056 N N . LEU B 1 267 ? -5.035 -29.859 -9.031 1 98.75 267 LEU B N 1
ATOM 5057 C CA . LEU B 1 267 ? -3.857 -29.672 -9.875 1 98.75 267 LEU B CA 1
ATOM 5058 C C . LEU B 1 267 ? -4.191 -29.969 -11.336 1 98.75 267 LEU B C 1
ATOM 5060 O O . LEU B 1 267 ? -4.965 -30.875 -11.633 1 98.75 267 LEU B O 1
ATOM 5064 N N . ALA B 1 268 ? -3.709 -29.125 -12.156 1 98.5 268 ALA B N 1
ATOM 5065 C CA . ALA B 1 268 ? -3.689 -29.391 -13.586 1 98.5 268 ALA B CA 1
ATOM 5066 C C . ALA B 1 268 ? -2.268 -29.656 -14.078 1 98.5 268 ALA B C 1
ATOM 5068 O O . ALA B 1 268 ? -1.335 -28.938 -13.703 1 98.5 268 ALA B O 1
ATOM 5069 N N . GLY B 1 269 ? -2.115 -30.703 -14.836 1 98.12 269 GLY B N 1
ATOM 5070 C CA . GLY B 1 269 ? -0.797 -31.094 -15.312 1 98.12 269 GLY B CA 1
ATOM 5071 C C . GLY B 1 269 ? -0.554 -30.734 -16.766 1 98.12 269 GLY B C 1
ATOM 5072 O O . GLY B 1 269 ? -1.028 -29.703 -17.234 1 98.12 269 GLY B O 1
ATOM 5073 N N . PHE B 1 270 ? 0.354 -31.453 -17.391 1 98.56 270 PHE B N 1
ATOM 5074 C CA . PHE B 1 270 ? 0.836 -31.125 -18.734 1 98.56 270 PHE B CA 1
ATOM 5075 C C . PHE B 1 270 ? 0.45 -32.219 -19.734 1 98.56 270 PHE B C 1
ATOM 5077 O O . PHE B 1 270 ? 1.175 -32.469 -20.688 1 98.56 270 PHE B O 1
ATOM 5084 N N . GLU B 1 271 ? -0.618 -32.938 -19.406 1 97.69 271 GLU B N 1
ATOM 5085 C CA . GLU B 1 271 ? -1.108 -33.938 -20.359 1 97.69 271 GLU B CA 1
ATOM 5086 C C . GLU B 1 271 ? -1.305 -33.312 -21.75 1 97.69 271 GLU B C 1
ATOM 5088 O O . GLU B 1 271 ? -1.751 -32.188 -21.875 1 97.69 271 GLU B O 1
ATOM 5093 N N . GLY B 1 272 ? -0.968 -34.125 -22.719 1 97.75 272 GLY B N 1
ATOM 5094 C CA . GLY B 1 272 ? -1.238 -33.688 -24.094 1 97.75 272 GLY B CA 1
ATOM 5095 C C . GLY B 1 272 ? -0.047 -33.031 -24.766 1 97.75 272 GLY B C 1
ATOM 5096 O O . GLY B 1 272 ? -0.089 -32.75 -25.953 1 97.75 272 GLY B O 1
ATOM 5097 N N . ILE B 1 273 ? 0.979 -32.781 -24.016 1 98.19 273 ILE B N 1
ATOM 5098 C CA . ILE B 1 273 ? 2.156 -32.219 -24.688 1 98.19 273 ILE B CA 1
ATOM 5099 C C . ILE B 1 273 ? 2.715 -33.25 -25.656 1 98.19 273 ILE B C 1
ATOM 5101 O O . ILE B 1 273 ? 2.51 -34.469 -25.484 1 98.19 273 ILE B O 1
ATOM 5105 N N . ALA B 1 274 ? 3.49 -32.875 -26.609 1 97.88 274 ALA B N 1
ATOM 5106 C CA . ALA B 1 274 ? 4.039 -33.75 -27.641 1 97.88 274 ALA B CA 1
ATOM 5107 C C . ALA B 1 274 ? 5.051 -34.719 -27.047 1 97.88 274 ALA B C 1
ATOM 5109 O O . ALA B 1 274 ? 5.133 -35.875 -27.453 1 97.88 274 ALA B O 1
ATOM 5110 N N . SER B 1 275 ? 5.77 -34.344 -26.016 1 98.06 275 SER B N 1
ATOM 5111 C CA . SER B 1 275 ? 6.859 -35.125 -25.453 1 98.06 275 SER B CA 1
ATOM 5112 C C . SER B 1 275 ? 6.379 -36 -24.297 1 98.06 275 SER B C 1
ATOM 5114 O O . SER B 1 275 ? 7.191 -36.531 -23.547 1 98.06 275 SER B O 1
ATOM 5116 N N . TRP B 1 276 ? 5.125 -36.125 -24.172 1 97.81 276 TRP B N 1
ATOM 5117 C CA . TRP B 1 276 ? 4.559 -36.875 -23.062 1 97.81 276 TRP B CA 1
ATOM 5118 C C . TRP B 1 276 ? 5.086 -38.312 -23.047 1 97.81 276 TRP B C 1
ATOM 5120 O O . TRP B 1 276 ? 5.152 -38.969 -24.078 1 97.81 276 TRP B O 1
ATOM 5130 N N . THR B 1 277 ? 5.508 -38.844 -21.938 1 97.81 277 THR B N 1
ATOM 5131 C CA . THR B 1 277 ? 5.703 -40.25 -21.625 1 97.81 277 THR B CA 1
ATOM 5132 C C . THR B 1 277 ? 4.953 -40.656 -20.359 1 97.81 277 THR B C 1
ATOM 5134 O O . THR B 1 277 ? 4.781 -39.812 -19.453 1 97.81 277 THR B O 1
ATOM 5137 N N . ASP B 1 278 ? 4.574 -41.812 -20.297 1 97.38 278 ASP B N 1
ATOM 5138 C CA . ASP B 1 278 ? 3.863 -42.312 -19.125 1 97.38 278 ASP B CA 1
ATOM 5139 C C . ASP B 1 278 ? 4.719 -42.156 -17.859 1 97.38 278 ASP B C 1
ATOM 5141 O O . ASP B 1 278 ? 4.203 -41.844 -16.797 1 97.38 278 ASP B O 1
ATOM 5145 N N . ALA B 1 279 ? 5.965 -42.375 -18.062 1 97.81 279 ALA B N 1
ATOM 5146 C CA . ALA B 1 279 ? 6.871 -42.25 -16.922 1 97.81 279 ALA B CA 1
ATOM 5147 C C . ALA B 1 279 ? 6.926 -40.812 -16.406 1 97.81 279 ALA B C 1
ATOM 5149 O O . ALA B 1 279 ? 6.926 -40.594 -15.195 1 97.81 279 ALA B O 1
ATOM 5150 N N . HIS B 1 280 ? 7.012 -39.875 -17.344 1 97.75 280 HIS B N 1
ATOM 5151 C CA . HIS B 1 280 ? 7.012 -38.469 -16.984 1 97.75 280 HIS B CA 1
ATOM 5152 C C . HIS B 1 280 ? 5.684 -38.062 -16.344 1 97.75 280 HIS B C 1
ATOM 5154 O O . HIS B 1 280 ? 5.664 -37.406 -15.305 1 97.75 280 HIS B O 1
ATOM 5160 N N . GLY B 1 281 ? 4.609 -38.469 -16.891 1 98.12 281 GLY B N 1
ATOM 5161 C CA . GLY B 1 281 ? 3.283 -38.156 -16.375 1 98.12 281 GLY B CA 1
ATOM 5162 C C . GLY B 1 281 ? 3.027 -38.75 -15.008 1 98.12 281 GLY B C 1
ATOM 5163 O O . GLY B 1 281 ? 2.35 -38.156 -14.172 1 98.12 281 GLY B O 1
ATOM 5164 N N . GLU B 1 282 ? 3.537 -39.969 -14.828 1 98.19 282 GLU B N 1
ATOM 5165 C CA . GLU B 1 282 ? 3.324 -40.656 -13.555 1 98.19 282 GLU B CA 1
ATOM 5166 C C . GLU B 1 282 ? 3.924 -39.844 -12.391 1 98.19 282 GLU B C 1
ATOM 5168 O O . GLU B 1 282 ? 3.42 -39.906 -11.266 1 98.19 282 GLU B O 1
ATOM 5173 N N . LYS B 1 283 ? 4.988 -39.125 -12.641 1 98.5 283 LYS B N 1
ATOM 5174 C CA . LYS B 1 283 ? 5.57 -38.312 -11.586 1 98.5 283 LYS B CA 1
ATOM 5175 C C . LYS B 1 283 ? 4.59 -37.219 -11.133 1 98.5 283 LYS B C 1
ATOM 5177 O O . LYS B 1 283 ? 4.469 -36.969 -9.938 1 98.5 283 LYS B O 1
ATOM 5182 N N . PHE B 1 284 ? 3.906 -36.625 -12.07 1 98.5 284 PHE B N 1
ATOM 5183 C CA . PHE B 1 284 ? 2.877 -35.656 -11.75 1 98.5 284 PHE B CA 1
ATOM 5184 C C . PHE B 1 284 ? 1.758 -36.281 -10.93 1 98.5 284 PHE B C 1
ATOM 5186 O O . PHE B 1 284 ? 1.35 -35.75 -9.906 1 98.5 284 PHE B O 1
ATOM 5193 N N . TYR B 1 285 ? 1.294 -37.406 -11.352 1 98.56 285 TYR B N 1
ATOM 5194 C CA . TYR B 1 285 ? 0.182 -38.094 -10.688 1 98.56 285 TYR B CA 1
ATOM 5195 C C . TYR B 1 285 ? 0.58 -38.562 -9.297 1 98.56 285 TYR B C 1
ATOM 5197 O O . TYR B 1 285 ? -0.224 -38.5 -8.359 1 98.56 285 TYR B O 1
ATOM 5205 N N . GLU B 1 286 ? 1.766 -39.031 -9.188 1 98.69 286 GLU B N 1
ATOM 5206 C CA . GLU B 1 286 ? 2.238 -39.5 -7.887 1 98.69 286 GLU B CA 1
ATOM 5207 C C . GLU B 1 286 ? 2.316 -38.344 -6.895 1 98.69 286 GLU B C 1
ATOM 5209 O O . GLU B 1 286 ? 1.958 -38.5 -5.727 1 98.69 286 GLU B O 1
ATOM 5214 N N . TYR B 1 287 ? 2.854 -37.188 -7.336 1 98.81 287 TYR B N 1
ATOM 5215 C CA . TYR B 1 287 ? 2.848 -36.031 -6.473 1 98.81 287 TYR B CA 1
ATOM 5216 C C . TYR B 1 287 ? 1.437 -35.719 -5.992 1 98.81 287 TYR B C 1
ATOM 5218 O O . TYR B 1 287 ? 1.222 -35.438 -4.805 1 98.81 287 TYR B O 1
ATOM 5226 N N . ALA B 1 288 ? 0.473 -35.688 -6.902 1 98.81 288 ALA B N 1
ATOM 5227 C CA . ALA B 1 288 ? -0.916 -35.406 -6.57 1 98.81 288 ALA B CA 1
ATOM 5228 C C . ALA B 1 288 ? -1.462 -36.375 -5.539 1 98.81 288 ALA B C 1
ATOM 5230 O O . ALA B 1 288 ? -2.145 -35.969 -4.594 1 98.81 288 ALA B O 1
ATOM 5231 N N . ARG B 1 289 ? -1.194 -37.688 -5.77 1 98.75 289 ARG B N 1
ATOM 5232 C CA . ARG B 1 289 ? -1.664 -38.688 -4.836 1 98.75 289 ARG B CA 1
ATOM 5233 C C . ARG B 1 289 ? -1.071 -38.5 -3.447 1 98.75 289 ARG B C 1
ATOM 5235 O O . ARG B 1 289 ? -1.772 -38.625 -2.441 1 98.75 289 ARG B O 1
ATOM 5242 N N . ARG B 1 290 ? 0.172 -38.125 -3.371 1 98.75 290 ARG B N 1
ATOM 5243 C CA . ARG B 1 290 ? 0.825 -37.906 -2.088 1 98.75 290 ARG B CA 1
ATOM 5244 C C . ARG B 1 290 ? 0.261 -36.656 -1.411 1 98.75 290 ARG B C 1
ATOM 5246 O O . ARG B 1 290 ? 0.085 -36.625 -0.191 1 98.75 290 ARG B O 1
ATOM 5253 N N . LEU B 1 291 ? 0.021 -35.594 -2.244 1 98.81 291 LEU B N 1
ATOM 5254 C CA . LEU B 1 291 ? -0.559 -34.375 -1.684 1 98.81 291 LEU B CA 1
ATOM 5255 C C . LEU B 1 291 ? -1.939 -34.656 -1.097 1 98.81 291 LEU B C 1
ATOM 5257 O O . LEU B 1 291 ? -2.273 -34.156 -0.021 1 98.81 291 LEU B O 1
ATOM 5261 N N . ALA B 1 292 ? -2.711 -35.469 -1.746 1 98.5 292 ALA B N 1
ATOM 5262 C CA . ALA B 1 292 ? -4.047 -35.812 -1.271 1 98.5 292 ALA B CA 1
ATOM 5263 C C . ALA B 1 292 ? -3.979 -36.562 0.057 1 98.5 292 ALA B C 1
ATOM 5265 O O . ALA B 1 292 ? -4.887 -36.469 0.886 1 98.5 292 ALA B O 1
ATOM 5266 N N . ARG B 1 293 ? -2.916 -37.312 0.265 1 98.06 293 ARG B N 1
ATOM 5267 C CA . ARG B 1 293 ? -2.725 -38.031 1.522 1 98.06 293 ARG B CA 1
ATOM 5268 C C . ARG B 1 293 ? -2.221 -37.094 2.615 1 98.06 293 ARG B C 1
ATOM 5270 O O . ARG B 1 293 ? -2.477 -37.312 3.799 1 98.06 293 ARG B O 1
ATOM 5277 N N . THR B 1 294 ? -1.547 -36.094 2.207 1 97.81 294 THR B N 1
ATOM 5278 C CA . THR B 1 294 ? -0.88 -35.188 3.143 1 97.81 294 THR B CA 1
ATOM 5279 C C . THR B 1 294 ? -1.886 -34.219 3.793 1 97.81 294 THR B C 1
ATOM 5281 O O . THR B 1 294 ? -1.706 -33.812 4.941 1 97.81 294 THR B O 1
ATOM 5284 N N . THR B 1 295 ? -2.98 -33.875 3.08 1 98.25 295 THR B N 1
ATOM 5285 C CA . THR B 1 295 ? -3.879 -32.875 3.613 1 98.25 295 THR B CA 1
ATOM 5286 C C . THR B 1 295 ? -5.309 -33.125 3.146 1 98.25 295 THR B C 1
ATOM 5288 O O . THR B 1 295 ? -5.539 -33.5 1.997 1 98.25 295 THR B O 1
ATOM 5291 N N . PRO B 1 296 ? -6.281 -32.875 3.992 1 97.44 296 PRO B N 1
ATOM 5292 C CA . PRO B 1 296 ? -7.684 -32.969 3.576 1 97.44 296 PRO B CA 1
ATOM 5293 C C . PRO B 1 296 ? -8.109 -31.766 2.719 1 97.44 296 PRO B C 1
ATOM 5295 O O . PRO B 1 296 ? -9.219 -31.766 2.17 1 97.44 296 PRO B O 1
ATOM 5298 N N . ASP B 1 297 ? -7.238 -30.766 2.535 1 98.19 297 ASP B N 1
ATOM 5299 C CA . ASP B 1 297 ? -7.559 -29.594 1.736 1 98.19 297 ASP B CA 1
ATOM 5300 C C . ASP B 1 297 ? -7.176 -29.797 0.273 1 98.19 297 ASP B C 1
ATOM 5302 O O . ASP B 1 297 ? -7.004 -28.828 -0.473 1 98.19 297 ASP B O 1
ATOM 5306 N N . PHE B 1 298 ? -6.969 -31 -0.046 1 98.5 298 PHE B N 1
ATOM 5307 C CA . PHE B 1 298 ? -6.695 -31.359 -1.43 1 98.5 298 PHE B CA 1
ATOM 5308 C C . PHE B 1 298 ? -7.441 -32.656 -1.807 1 98.5 298 PHE B C 1
ATOM 5310 O O . PHE B 1 298 ? -7.727 -33.469 -0.946 1 98.5 298 PHE B O 1
ATOM 5317 N N . GLN B 1 299 ? -7.77 -32.719 -3.105 1 98.31 299 GLN B N 1
ATOM 5318 C CA . GLN B 1 299 ? -8.547 -33.844 -3.602 1 98.31 299 GLN B CA 1
ATOM 5319 C C . GLN B 1 299 ? -8.18 -34.156 -5.047 1 98.31 299 GLN B C 1
ATOM 5321 O O . GLN B 1 299 ? -7.516 -33.375 -5.719 1 98.31 299 GLN B O 1
ATOM 5326 N N . LEU B 1 300 ? -8.539 -35.344 -5.492 1 97.88 300 LEU B N 1
ATOM 5327 C CA . LEU B 1 300 ? -8.18 -35.812 -6.824 1 97.88 300 LEU B CA 1
ATOM 5328 C C . LEU B 1 300 ? -9.414 -35.938 -7.715 1 97.88 300 LEU B C 1
ATOM 5330 O O . LEU B 1 300 ? -9.305 -36.188 -8.914 1 97.88 300 LEU B O 1
ATOM 5334 N N . ASP B 1 301 ? -10.578 -35.656 -7.203 1 97.25 301 ASP B N 1
ATOM 5335 C CA . ASP B 1 301 ? -11.836 -36 -7.879 1 97.25 301 ASP B CA 1
ATOM 5336 C C . ASP B 1 301 ? -12.234 -34.875 -8.859 1 97.25 301 ASP B C 1
ATOM 5338 O O . ASP B 1 301 ? -12.773 -35.156 -9.93 1 97.25 301 ASP B O 1
ATOM 5342 N N . LEU B 1 302 ? -12.07 -33.625 -8.445 1 97.56 302 LEU B N 1
ATOM 5343 C CA . LEU B 1 302 ? -12.461 -32.5 -9.266 1 97.56 302 LEU B CA 1
ATOM 5344 C C . LEU B 1 302 ? -11.242 -31.875 -9.945 1 97.56 302 LEU B C 1
ATOM 5346 O O . LEU B 1 302 ? -10.141 -31.875 -9.383 1 97.56 302 LEU B O 1
ATOM 5350 N N . GLY B 1 303 ? -11.406 -31.328 -11.141 1 96.75 303 GLY B N 1
ATOM 5351 C CA . GLY B 1 303 ? -10.352 -30.688 -11.898 1 96.75 303 GLY B CA 1
ATOM 5352 C C . GLY B 1 303 ? -10.719 -30.453 -13.352 1 96.75 303 GLY B C 1
ATOM 5353 O O . GLY B 1 303 ? -11.906 -30.406 -13.695 1 96.75 303 GLY B O 1
ATOM 5354 N N . TYR B 1 304 ? -9.727 -30.172 -14.094 1 96 304 TYR B N 1
ATOM 5355 C CA . TYR B 1 304 ? -9.938 -29.891 -15.508 1 96 304 TYR B CA 1
ATOM 5356 C C . TYR B 1 304 ? -9.852 -31.156 -16.344 1 96 304 TYR B C 1
ATOM 5358 O O . TYR B 1 304 ? -9.242 -32.156 -15.922 1 96 304 TYR B O 1
ATOM 5366 N N . GLU B 1 305 ? -10.438 -31.109 -17.469 1 95 305 GLU B N 1
ATOM 5367 C CA . GLU B 1 305 ? -10.258 -32.188 -18.438 1 95 305 GLU B CA 1
ATOM 5368 C C . GLU B 1 305 ? -8.828 -32.188 -18.984 1 95 305 GLU B C 1
ATOM 5370 O O . GLU B 1 305 ? -8.219 -31.141 -19.156 1 95 305 GLU B O 1
ATOM 5375 N N . LYS B 1 306 ? -8.359 -33.375 -19.312 1 95.06 306 LYS B N 1
ATOM 5376 C CA . LYS B 1 306 ? -7.012 -33.531 -19.844 1 95.06 306 LYS B CA 1
ATOM 5377 C C . LYS B 1 306 ? -6.977 -33.281 -21.344 1 95.06 306 LYS B C 1
ATOM 5379 O O . LYS B 1 306 ? -7.926 -33.594 -22.062 1 95.06 306 LYS B O 1
ATOM 5384 N N . SER B 1 307 ? -5.961 -32.625 -21.719 1 95.88 307 SER B N 1
ATOM 5385 C CA . SER B 1 307 ? -5.789 -32.375 -23.141 1 95.88 307 SER B CA 1
ATOM 5386 C C . SER B 1 307 ? -5.469 -33.688 -23.875 1 95.88 307 SER B C 1
ATOM 5388 O O . SER B 1 307 ? -4.734 -34.531 -23.359 1 95.88 307 SER B O 1
ATOM 5390 N N . ALA B 1 308 ? -5.93 -33.875 -25.141 1 96.38 308 ALA B N 1
ATOM 5391 C CA . ALA B 1 308 ? -5.605 -35.031 -25.984 1 96.38 308 ALA B CA 1
ATOM 5392 C C . ALA B 1 308 ? -4.121 -35.031 -26.328 1 96.38 308 ALA B C 1
ATOM 5394 O O . ALA B 1 308 ? -3.439 -34.031 -26.234 1 96.38 308 ALA B O 1
ATOM 5395 N N . PRO B 1 309 ? -3.682 -36.281 -26.656 1 95.62 309 PRO B N 1
ATOM 5396 C CA . PRO B 1 309 ? -2.256 -36.375 -26.984 1 95.62 309 PRO B CA 1
ATOM 5397 C C . PRO B 1 309 ? -1.82 -35.375 -28.062 1 95.62 309 PRO B C 1
ATOM 5399 O O . PRO B 1 309 ? -2.438 -35.312 -29.125 1 95.62 309 PRO B O 1
ATOM 5402 N N . GLY B 1 310 ? -0.817 -34.625 -27.688 1 96.19 310 GLY B N 1
ATOM 5403 C CA . GLY B 1 310 ? -0.221 -33.719 -28.641 1 96.19 310 GLY B CA 1
ATOM 5404 C C . GLY B 1 310 ? -1.005 -32.406 -28.781 1 96.19 310 GLY B C 1
ATOM 5405 O O . GLY B 1 310 ? -0.651 -31.562 -29.594 1 96.19 310 GLY B O 1
ATOM 5406 N N . GLN B 1 311 ? -2.014 -32.188 -28.031 1 96.81 311 GLN B N 1
ATOM 5407 C CA . GLN B 1 311 ? -2.91 -31.062 -28.234 1 96.81 311 GLN B CA 1
ATOM 5408 C C . GLN B 1 311 ? -2.785 -30.062 -27.094 1 96.81 311 GLN B C 1
ATOM 5410 O O . GLN B 1 311 ? -3.584 -29.125 -26.984 1 96.81 311 GLN B O 1
ATOM 5415 N N . ALA B 1 312 ? -1.795 -30.297 -26.266 1 97.25 312 ALA B N 1
ATOM 5416 C CA . ALA B 1 312 ? -1.596 -29.359 -25.156 1 97.25 312 ALA B CA 1
ATOM 5417 C C . ALA B 1 312 ? -1.229 -27.969 -25.672 1 97.25 312 ALA B C 1
ATOM 5419 O O . ALA B 1 312 ? -0.47 -27.828 -26.641 1 97.25 312 ALA B O 1
ATOM 5420 N N . ASN B 1 313 ? -1.781 -26.875 -25.109 1 97.75 313 ASN B N 1
ATOM 5421 C CA . ASN B 1 313 ? -1.491 -25.484 -25.453 1 97.75 313 ASN B CA 1
ATOM 5422 C C . ASN B 1 313 ? -0.161 -25.031 -24.859 1 97.75 313 ASN B C 1
ATOM 5424 O O . ASN B 1 313 ? -0.067 -24.781 -23.656 1 97.75 313 ASN B O 1
ATOM 5428 N N . LEU B 1 314 ? 0.812 -24.844 -25.656 1 97.94 314 LEU B N 1
ATOM 5429 C CA . LEU B 1 314 ? 2.164 -24.547 -25.203 1 97.94 314 LEU B CA 1
ATOM 5430 C C . LEU B 1 314 ? 2.287 -23.078 -24.797 1 97.94 314 LEU B C 1
ATOM 5432 O O . LEU B 1 314 ? 3.316 -22.656 -24.266 1 97.94 314 LEU B O 1
ATOM 5436 N N . SER B 1 315 ? 1.262 -22.266 -24.984 1 98.25 315 SER B N 1
ATOM 5437 C CA . SER B 1 315 ? 1.276 -20.906 -24.5 1 98.25 315 SER B CA 1
ATOM 5438 C C . SER B 1 315 ? 0.982 -20.844 -23 1 98.25 315 SER B C 1
ATOM 5440 O O . SER B 1 315 ? 1.155 -19.812 -22.359 1 98.25 315 SER B O 1
ATOM 5442 N N . MET B 1 316 ? 0.595 -21.938 -22.453 1 98.56 316 MET B N 1
ATOM 5443 C CA . MET B 1 316 ? 0.408 -22.047 -21 1 98.56 316 MET B CA 1
ATOM 5444 C C . MET B 1 316 ? 1.706 -22.469 -20.312 1 98.56 316 MET B C 1
ATOM 5446 O O . MET B 1 316 ? 2.43 -23.328 -20.828 1 98.56 316 MET B O 1
ATOM 5450 N N . SER B 1 317 ? 1.957 -21.906 -19.172 1 98.75 317 SER B N 1
ATOM 5451 C CA . SER B 1 317 ? 3.248 -22.094 -18.516 1 98.75 317 SER B CA 1
ATOM 5452 C C . SER B 1 317 ? 3.504 -23.562 -18.188 1 98.75 317 SER B C 1
ATOM 5454 O O . SER B 1 317 ? 4.578 -24.094 -18.484 1 98.75 317 SER B O 1
ATOM 5456 N N . THR B 1 318 ? 2.516 -24.281 -17.609 1 98.81 318 THR B N 1
ATOM 5457 C CA . THR B 1 318 ? 2.682 -25.656 -17.172 1 98.81 318 THR B CA 1
ATOM 5458 C C . THR B 1 318 ? 3.086 -26.547 -18.344 1 98.81 318 THR B C 1
ATOM 5460 O O . THR B 1 318 ? 4.035 -27.328 -18.234 1 98.81 318 THR B O 1
ATOM 5463 N N . ASN B 1 319 ? 2.387 -26.422 -19.469 1 98.81 319 ASN B N 1
ATOM 5464 C CA . ASN B 1 319 ? 2.701 -27.203 -20.656 1 98.81 319 ASN B CA 1
ATOM 5465 C C . ASN B 1 319 ? 4.062 -26.812 -21.234 1 98.81 319 ASN B C 1
ATOM 5467 O O . ASN B 1 319 ? 4.836 -27.688 -21.641 1 98.81 319 ASN B O 1
ATOM 5471 N N . GLN B 1 320 ? 4.316 -25.5 -21.266 1 98.81 320 GLN B N 1
ATOM 5472 C CA . GLN B 1 320 ? 5.562 -25 -21.828 1 98.81 320 GLN B CA 1
ATOM 5473 C C . GLN B 1 320 ? 6.77 -25.531 -21.062 1 98.81 320 GLN B C 1
ATOM 5475 O O . GLN B 1 320 ? 7.754 -25.969 -21.672 1 98.81 320 GLN B O 1
ATOM 5480 N N . LEU B 1 321 ? 6.727 -25.5 -19.734 1 98.88 321 LEU B N 1
ATOM 5481 C CA . LEU B 1 321 ? 7.867 -25.906 -18.922 1 98.88 321 LEU B CA 1
ATOM 5482 C C . LEU B 1 321 ? 8.109 -27.406 -19.047 1 98.88 321 LEU B C 1
ATOM 5484 O O . LEU B 1 321 ? 9.266 -27.859 -19.078 1 98.88 321 LEU B O 1
ATOM 5488 N N . ALA B 1 322 ? 7.055 -28.203 -19.062 1 98.81 322 ALA B N 1
ATOM 5489 C CA . ALA B 1 322 ? 7.199 -29.641 -19.25 1 98.81 322 ALA B CA 1
ATOM 5490 C C . ALA B 1 322 ? 7.805 -29.953 -20.609 1 98.81 322 ALA B C 1
ATOM 5492 O O . ALA B 1 322 ? 8.672 -30.828 -20.734 1 98.81 322 ALA B O 1
ATOM 5493 N N . GLU B 1 323 ? 7.355 -29.297 -21.641 1 98.62 323 GLU B N 1
ATOM 5494 C CA . GLU B 1 323 ? 7.844 -29.531 -23 1 98.62 323 GLU B CA 1
ATOM 5495 C C . GLU B 1 323 ? 9.281 -29.047 -23.156 1 98.62 323 GLU B C 1
ATOM 5497 O O . GLU B 1 323 ? 10.117 -29.75 -23.734 1 98.62 323 GLU B O 1
ATOM 5502 N N . ARG B 1 324 ? 9.594 -27.922 -22.609 1 98.12 324 ARG B N 1
ATOM 5503 C CA . ARG B 1 324 ? 10.844 -27.203 -22.844 1 98.12 324 ARG B CA 1
ATOM 5504 C C . ARG B 1 324 ? 11.969 -27.766 -21.984 1 98.12 324 ARG B C 1
ATOM 5506 O O . ARG B 1 324 ? 13.117 -27.828 -22.422 1 98.12 324 ARG B O 1
ATOM 5513 N N . PHE B 1 325 ? 11.633 -28.219 -20.766 1 98.56 325 PHE B N 1
ATOM 5514 C CA . PHE B 1 325 ? 12.688 -28.562 -19.812 1 98.56 325 PHE B CA 1
ATOM 5515 C C . PHE B 1 325 ? 12.547 -30 -19.344 1 98.56 325 PHE B C 1
ATOM 5517 O O . PHE B 1 325 ? 13.43 -30.531 -18.672 1 98.56 325 PHE B O 1
ATOM 5524 N N . GLY B 1 326 ? 11.398 -30.656 -19.719 1 98.44 326 GLY B N 1
ATOM 5525 C CA . GLY B 1 326 ? 11.109 -31.953 -19.141 1 98.44 326 GLY B CA 1
ATOM 5526 C C . GLY B 1 326 ? 10.734 -31.875 -17.672 1 98.44 326 GLY B C 1
ATOM 5527 O O . GLY B 1 326 ? 10.945 -32.812 -16.906 1 98.44 326 GLY B O 1
ATOM 5528 N N . ALA B 1 327 ? 10.25 -30.781 -17.234 1 98.81 327 ALA B N 1
ATOM 5529 C CA . ALA B 1 327 ? 9.938 -30.531 -15.836 1 98.81 327 ALA B CA 1
ATOM 5530 C C . ALA B 1 327 ? 8.656 -31.234 -15.422 1 98.81 327 ALA B C 1
ATOM 5532 O O . ALA B 1 327 ? 7.723 -31.375 -16.219 1 98.81 327 ALA B O 1
ATOM 5533 N N . VAL B 1 328 ? 8.594 -31.719 -14.195 1 98.81 328 VAL B N 1
ATOM 5534 C CA . VAL B 1 328 ? 7.305 -32.031 -13.57 1 98.81 328 VAL B CA 1
ATOM 5535 C C . VAL B 1 328 ? 6.613 -30.734 -13.148 1 98.81 328 VAL B C 1
ATOM 5537 O O . VAL B 1 328 ? 6.836 -30.234 -12.047 1 98.81 328 VAL B O 1
ATOM 5540 N N . SER B 1 329 ? 5.863 -30.203 -14.016 1 98.75 329 SER B N 1
ATOM 5541 C CA . SER B 1 329 ? 5.215 -28.922 -13.789 1 98.75 329 SER B CA 1
ATOM 5542 C C . SER B 1 329 ? 3.721 -29.094 -13.531 1 98.75 329 SER B C 1
ATOM 5544 O O . SER B 1 329 ? 3.123 -30.078 -13.953 1 98.75 329 SER B O 1
ATOM 5546 N N . MET B 1 330 ? 3.16 -28.25 -12.789 1 98.81 330 MET B N 1
ATOM 5547 C CA . MET B 1 330 ? 1.738 -28.312 -12.469 1 98.81 330 MET B CA 1
ATOM 5548 C C . MET B 1 330 ? 1.173 -26.922 -12.188 1 98.81 330 MET B C 1
ATOM 5550 O O . MET B 1 330 ? 1.905 -26.016 -11.781 1 98.81 330 MET B O 1
ATOM 5554 N N . THR B 1 331 ? -0.044 -26.719 -12.492 1 98.88 331 THR B N 1
ATOM 5555 C CA . THR B 1 331 ? -0.838 -25.578 -12.07 1 98.88 331 THR B CA 1
ATOM 5556 C C . THR B 1 331 ? -1.672 -25.922 -10.836 1 98.88 331 THR B C 1
ATOM 5558 O O . THR B 1 331 ? -2.453 -26.875 -10.859 1 98.88 331 THR B O 1
ATOM 5561 N N . LEU B 1 332 ? -1.429 -25.234 -9.789 1 98.94 332 LEU B N 1
ATOM 5562 C CA . LEU B 1 332 ? -2.275 -25.359 -8.609 1 98.94 332 LEU B CA 1
ATOM 5563 C C . LEU B 1 332 ? -3.432 -24.375 -8.656 1 98.94 332 LEU B C 1
ATOM 5565 O O . LEU B 1 332 ? -3.213 -23.172 -8.789 1 98.94 332 LEU B O 1
ATOM 5569 N N . GLU B 1 333 ? -4.617 -24.891 -8.57 1 98.88 333 GLU B N 1
ATOM 5570 C CA . GLU B 1 333 ? -5.824 -24.062 -8.555 1 98.88 333 GLU B CA 1
ATOM 5571 C C . GLU B 1 333 ? -6.48 -24.078 -7.18 1 98.88 333 GLU B C 1
ATOM 5573 O O . GLU B 1 333 ? -6.758 -25.156 -6.629 1 98.88 333 GLU B O 1
ATOM 5578 N N . MET B 1 334 ? -6.664 -22.891 -6.672 1 98.88 334 MET B N 1
ATOM 5579 C CA . MET B 1 334 ? -7.398 -22.719 -5.422 1 98.88 334 MET B CA 1
ATOM 5580 C C . MET B 1 334 ? -8.75 -22.047 -5.664 1 98.88 334 MET B C 1
ATOM 5582 O O . MET B 1 334 ? -8.891 -21.25 -6.59 1 98.88 334 MET B O 1
ATOM 5586 N N . PRO B 1 335 ? -9.703 -22.406 -4.828 1 98.56 335 PRO B N 1
ATOM 5587 C CA . PRO B 1 335 ? -11.047 -21.906 -5.133 1 98.56 335 PRO B CA 1
ATOM 5588 C C . PRO B 1 335 ? -11.281 -20.484 -4.633 1 98.56 335 PRO B C 1
ATOM 5590 O O . PRO B 1 335 ? -10.781 -20.109 -3.562 1 98.56 335 PRO B O 1
ATOM 5593 N N . PHE B 1 336 ? -12.031 -19.641 -5.426 1 98.31 336 PHE B N 1
ATOM 5594 C CA . PHE B 1 336 ? -12.641 -18.422 -4.906 1 98.31 336 PHE B CA 1
ATOM 5595 C C . PHE B 1 336 ? -13.773 -18.766 -3.945 1 98.31 336 PHE B C 1
ATOM 5597 O O . PHE B 1 336 ? -14.125 -17.953 -3.078 1 98.31 336 PHE B O 1
ATOM 5604 N N . LYS B 1 337 ? -14.398 -19.922 -4.223 1 97.38 337 LYS B N 1
ATOM 5605 C CA . LYS B 1 337 ? -15.438 -20.438 -3.336 1 97.38 337 LYS B CA 1
ATOM 5606 C C . LYS B 1 337 ? -14.82 -21.094 -2.104 1 97.38 337 LYS B C 1
ATOM 5608 O O . LYS B 1 337 ? -13.812 -20.625 -1.581 1 97.38 337 LYS B O 1
ATOM 5613 N N . ASP B 1 338 ? -15.367 -22 -1.527 1 97.12 338 ASP B N 1
ATOM 5614 C CA . ASP B 1 338 ? -14.781 -22.797 -0.452 1 97.12 338 ASP B CA 1
ATOM 5615 C C . ASP B 1 338 ? -14.25 -24.125 -0.979 1 97.12 338 ASP B C 1
ATOM 5617 O O . ASP B 1 338 ? -14.461 -24.469 -2.145 1 97.12 338 ASP B O 1
ATOM 5621 N N . HIS B 1 339 ? -13.289 -24.688 -0.305 1 97.62 339 HIS B N 1
ATOM 5622 C CA . HIS B 1 339 ? -13.039 -26.109 -0.505 1 97.62 339 HIS B CA 1
ATOM 5623 C C . HIS B 1 339 ? -14.117 -26.953 0.163 1 97.62 339 HIS B C 1
ATOM 5625 O O . HIS B 1 339 ? -14.008 -27.297 1.343 1 97.62 339 HIS B O 1
ATOM 5631 N N . GLU B 1 340 ? -15.047 -27.391 -0.581 1 95.12 340 GLU B N 1
ATOM 5632 C CA . GLU B 1 340 ? -16.328 -27.875 -0.06 1 95.12 340 GLU B CA 1
ATOM 5633 C C . GLU B 1 340 ? -16.141 -29.094 0.828 1 95.12 340 GLU B C 1
ATOM 5635 O O . GLU B 1 340 ? -16.859 -29.281 1.808 1 95.12 340 GLU B O 1
ATOM 5640 N N . ALA B 1 341 ? -15.203 -29.969 0.484 1 94.31 341 ALA B N 1
ATOM 5641 C CA . ALA B 1 341 ? -15 -31.188 1.25 1 94.31 341 ALA B CA 1
ATOM 5642 C C . ALA B 1 341 ? -14.555 -30.875 2.676 1 94.31 341 ALA B C 1
ATOM 5644 O O . ALA B 1 341 ? -14.727 -31.703 3.58 1 94.31 341 ALA B O 1
ATOM 5645 N N . ASN B 1 342 ? -14.047 -29.766 2.891 1 95.62 342 ASN B N 1
ATOM 5646 C CA . ASN B 1 342 ? -13.625 -29.266 4.195 1 95.62 342 ASN B CA 1
ATOM 5647 C C . ASN B 1 342 ? -14.008 -27.797 4.383 1 95.62 342 ASN B C 1
ATOM 5649 O O . ASN B 1 342 ? -13.148 -26.953 4.648 1 95.62 342 ASN B O 1
ATOM 5653 N N . ALA B 1 343 ? -15.234 -27.531 4.398 1 96.69 343 ALA B N 1
ATOM 5654 C CA . ALA B 1 343 ? -15.781 -26.188 4.262 1 96.69 343 ALA B CA 1
ATOM 5655 C C . ALA B 1 343 ? -15.602 -25.391 5.555 1 96.69 343 ALA B C 1
ATOM 5657 O O . ALA B 1 343 ? -15.578 -25.969 6.645 1 96.69 343 ALA B O 1
ATOM 5658 N N . ASP B 1 344 ? -15.43 -24.172 5.512 1 97.5 344 ASP B N 1
ATOM 5659 C CA . ASP B 1 344 ? -15.469 -23.156 6.562 1 97.5 344 ASP B CA 1
ATOM 5660 C C . ASP B 1 344 ? -16.531 -22.094 6.262 1 97.5 344 ASP B C 1
ATOM 5662 O O . ASP B 1 344 ? -16.281 -21.156 5.5 1 97.5 344 ASP B O 1
ATOM 5666 N N . PRO B 1 345 ? -17.625 -22.172 6.906 1 95.69 345 PRO B N 1
ATOM 5667 C CA . PRO B 1 345 ? -18.75 -21.312 6.555 1 95.69 345 PRO B CA 1
ATOM 5668 C C . PRO B 1 345 ? -18.453 -19.828 6.812 1 95.69 345 PRO B C 1
ATOM 5670 O O . PRO B 1 345 ? -19.094 -18.953 6.219 1 95.69 345 PRO B O 1
ATOM 5673 N N . GLU B 1 346 ? -17.609 -19.547 7.695 1 97.38 346 GLU B N 1
ATOM 5674 C CA . GLU B 1 346 ? -17.328 -18.141 8.039 1 97.38 346 GLU B CA 1
ATOM 5675 C C . GLU B 1 346 ? -16.344 -17.516 7.066 1 97.38 346 GLU B C 1
ATOM 5677 O O . GLU B 1 346 ? -16.578 -16.438 6.543 1 97.38 346 GLU B O 1
ATOM 5682 N N . PHE B 1 347 ? -15.227 -18.234 6.77 1 98.06 347 PHE B N 1
ATOM 5683 C CA . PHE B 1 347 ? -14.148 -17.625 6.008 1 98.06 347 PHE B CA 1
ATOM 5684 C C . PHE B 1 347 ? -13.992 -18.281 4.645 1 98.06 347 PHE B C 1
ATOM 5686 O O . PHE B 1 347 ? -13.273 -17.781 3.783 1 98.06 347 PHE B O 1
ATOM 5693 N N . ALA B 1 348 ? -14.734 -19.484 4.418 1 98.06 348 ALA B N 1
ATOM 5694 C CA . ALA B 1 348 ? -14.547 -20.25 3.191 1 98.06 348 ALA B CA 1
ATOM 5695 C C . ALA B 1 348 ? -13.07 -20.5 2.914 1 98.06 348 ALA B C 1
ATOM 5697 O O . ALA B 1 348 ? -12.297 -20.797 3.832 1 98.06 348 ALA B O 1
ATOM 5698 N N . TRP B 1 349 ? -12.695 -20.656 1.691 1 98.56 349 TRP B N 1
ATOM 5699 C CA . TRP B 1 349 ? -11.266 -20.641 1.413 1 98.56 349 TRP B CA 1
ATOM 5700 C C . TRP B 1 349 ? -10.648 -19.297 1.789 1 98.56 349 TRP B C 1
ATOM 5702 O O . TRP B 1 349 ? -11.219 -18.25 1.491 1 98.56 349 TRP B O 1
ATOM 5712 N N . SER B 1 350 ? -9.578 -19.234 2.553 1 98.5 350 SER B N 1
ATOM 5713 C CA . SER B 1 350 ? -9.086 -18.031 3.207 1 98.5 350 SER B CA 1
ATOM 5714 C C . SER B 1 350 ? -7.578 -17.906 3.066 1 98.5 350 SER B C 1
ATOM 5716 O O . SER B 1 350 ? -6.895 -18.859 2.711 1 98.5 350 SER B O 1
ATOM 5718 N N . PRO B 1 351 ? -7.098 -16.703 3.334 1 98.75 351 PRO B N 1
ATOM 5719 C CA . PRO B 1 351 ? -5.648 -16.484 3.342 1 98.75 351 PRO B CA 1
ATOM 5720 C C . PRO B 1 351 ? -4.91 -17.5 4.211 1 98.75 351 PRO B C 1
ATOM 5722 O O . PRO B 1 351 ? -3.891 -18.062 3.789 1 98.75 351 PRO B O 1
ATOM 5725 N N . ALA B 1 352 ? -5.422 -17.781 5.363 1 98.62 352 ALA B N 1
ATOM 5726 C CA . ALA B 1 352 ? -4.777 -18.719 6.27 1 98.62 352 ALA B CA 1
ATOM 5727 C C . ALA B 1 352 ? -4.715 -20.125 5.656 1 98.62 352 ALA B C 1
ATOM 5729 O O . ALA B 1 352 ? -3.705 -20.812 5.781 1 98.62 352 ALA B O 1
ATOM 5730 N N . ARG B 1 353 ? -5.746 -20.516 5.027 1 98.69 353 ARG B N 1
ATOM 5731 C CA . ARG B 1 353 ? -5.793 -21.844 4.422 1 98.69 353 ARG B CA 1
ATOM 5732 C C . ARG B 1 353 ? -4.883 -21.922 3.199 1 98.69 353 ARG B C 1
ATOM 5734 O O . ARG B 1 353 ? -4.305 -22.969 2.916 1 98.69 353 ARG B O 1
ATOM 5741 N N . CYS B 1 354 ? -4.793 -20.828 2.451 1 98.88 354 CYS B N 1
ATOM 5742 C CA . CYS B 1 354 ? -3.824 -20.781 1.362 1 98.88 354 CYS B CA 1
ATOM 5743 C C . CYS B 1 354 ? -2.418 -21.078 1.867 1 98.88 354 CYS B C 1
ATOM 5745 O O . CYS B 1 354 ? -1.698 -21.891 1.273 1 98.88 354 CYS B O 1
ATOM 5747 N N . LYS B 1 355 ? -2.016 -20.453 2.943 1 98.88 355 LYS B N 1
ATOM 5748 C CA . LYS B 1 355 ? -0.68 -20.625 3.508 1 98.88 355 LYS B CA 1
ATOM 5749 C C . LYS B 1 355 ? -0.469 -22.062 3.998 1 98.88 355 LYS B C 1
ATOM 5751 O O . LYS B 1 355 ? 0.603 -22.641 3.801 1 98.88 355 LYS B O 1
ATOM 5756 N N . THR B 1 356 ? -1.5 -22.531 4.617 1 98.75 356 THR B N 1
ATOM 5757 C CA . THR B 1 356 ? -1.411 -23.906 5.117 1 98.75 356 THR B CA 1
ATOM 5758 C C . THR B 1 356 ? -1.247 -24.891 3.965 1 98.75 356 THR B C 1
ATOM 5760 O O . THR B 1 356 ? -0.494 -25.859 4.07 1 98.75 356 THR B O 1
ATOM 5763 N N . LEU B 1 357 ? -2.006 -24.656 2.912 1 98.94 357 LEU B N 1
ATOM 5764 C CA . LEU B 1 357 ? -1.871 -25.516 1.743 1 98.94 357 LEU B CA 1
ATOM 5765 C C . LEU B 1 357 ? -0.454 -25.453 1.183 1 98.94 357 LEU B C 1
ATOM 5767 O O . LEU B 1 357 ? 0.077 -26.469 0.715 1 98.94 357 LEU B O 1
ATOM 5771 N N . ALA B 1 358 ? 0.161 -24.281 1.189 1 98.94 358 ALA B N 1
ATOM 5772 C CA . ALA B 1 358 ? 1.545 -24.156 0.746 1 98.94 358 ALA B CA 1
ATOM 5773 C C . ALA B 1 358 ? 2.471 -25.062 1.544 1 98.94 358 ALA B C 1
ATOM 5775 O O . ALA B 1 358 ? 3.354 -25.719 0.978 1 98.94 358 ALA B O 1
ATOM 5776 N N . HIS B 1 359 ? 2.26 -25.094 2.848 1 98.81 359 HIS B N 1
ATOM 5777 C CA . HIS B 1 359 ? 3.055 -25.984 3.693 1 98.81 359 HIS B CA 1
ATOM 5778 C C . HIS B 1 359 ? 2.893 -27.438 3.275 1 98.81 359 HIS B C 1
ATOM 5780 O O . HIS B 1 359 ? 3.879 -28.156 3.146 1 98.81 359 HIS B O 1
ATOM 5786 N N . SER B 1 360 ? 1.674 -27.844 3.059 1 98.88 360 SER B N 1
ATOM 5787 C CA . SER B 1 360 ? 1.402 -29.219 2.66 1 98.88 360 SER B CA 1
ATOM 5788 C C . SER B 1 360 ? 2.057 -29.547 1.321 1 98.88 360 SER B C 1
ATOM 5790 O O . SER B 1 360 ? 2.574 -30.641 1.13 1 98.88 360 SER B O 1
ATOM 5792 N N . CYS B 1 361 ? 1.957 -28.625 0.43 1 98.94 361 CYS B N 1
ATOM 5793 C CA . CYS B 1 361 ? 2.578 -28.828 -0.875 1 98.94 361 CYS B CA 1
ATOM 5794 C C . CYS B 1 361 ? 4.082 -29.031 -0.738 1 98.94 361 CYS B C 1
ATOM 5796 O O . CYS B 1 361 ? 4.648 -29.922 -1.375 1 98.94 361 CYS B O 1
ATOM 5798 N N . LEU B 1 362 ? 4.711 -28.219 0.066 1 98.88 362 LEU B N 1
ATOM 5799 C CA . LEU B 1 362 ? 6.16 -28.281 0.219 1 98.88 362 LEU B CA 1
ATOM 5800 C C . LEU B 1 362 ? 6.566 -29.516 1.024 1 98.88 362 LEU B C 1
ATOM 5802 O O . LEU B 1 362 ? 7.613 -30.109 0.765 1 98.88 362 LEU B O 1
ATOM 5806 N N . GLU B 1 363 ? 5.773 -29.906 2.002 1 98.62 363 GLU B N 1
ATOM 5807 C CA . GLU B 1 363 ? 6.008 -31.156 2.713 1 98.62 363 GLU B CA 1
ATOM 5808 C C . GLU B 1 363 ? 5.941 -32.344 1.765 1 98.62 363 GLU B C 1
ATOM 5810 O O . GLU B 1 363 ? 6.758 -33.281 1.855 1 98.62 363 GLU B O 1
ATOM 5815 N N . THR B 1 364 ? 4.957 -32.312 0.934 1 98.81 364 THR B N 1
ATOM 5816 C CA . THR B 1 364 ? 4.82 -33.375 -0.063 1 98.81 364 THR B CA 1
ATOM 5817 C C . THR B 1 364 ? 6.043 -33.406 -0.978 1 98.81 364 THR B C 1
ATOM 5819 O O . THR B 1 364 ? 6.574 -34.5 -1.266 1 98.81 364 THR B O 1
ATOM 5822 N N . LEU B 1 365 ? 6.469 -32.281 -1.443 1 98.81 365 LEU B N 1
ATOM 5823 C CA . LEU B 1 365 ? 7.641 -32.219 -2.309 1 98.81 365 LEU B CA 1
ATOM 5824 C C . LEU B 1 365 ? 8.867 -32.781 -1.605 1 98.81 365 LEU B C 1
ATOM 5826 O O . LEU B 1 365 ? 9.703 -33.438 -2.232 1 98.81 365 LEU B O 1
ATOM 5830 N N . ALA B 1 366 ? 9 -32.469 -0.32 1 98.06 366 ALA B N 1
ATOM 5831 C CA . ALA B 1 366 ? 10.141 -32.969 0.454 1 98.06 366 ALA B CA 1
ATOM 5832 C C . ALA B 1 366 ? 10.25 -34.469 0.389 1 98.06 366 ALA B C 1
ATOM 5834 O O . ALA B 1 366 ? 11.352 -35.031 0.316 1 98.06 366 ALA B O 1
ATOM 5835 N N . GLY B 1 367 ? 9.18 -35.125 0.427 1 96.5 367 GLY B N 1
ATOM 5836 C CA . GLY B 1 367 ? 9.164 -36.594 0.342 1 96.5 367 GLY B CA 1
ATOM 5837 C C . GLY B 1 367 ? 9.234 -37.094 -1.083 1 96.5 367 GLY B C 1
ATOM 5838 O O . GLY B 1 367 ? 9.336 -38.312 -1.309 1 96.5 367 GLY B O 1
ATOM 5839 N N . PHE B 1 368 ? 9.219 -36.219 -2.01 1 97.56 368 PHE B N 1
ATOM 5840 C CA . PHE B 1 368 ? 9.047 -36.594 -3.406 1 97.56 368 PHE B CA 1
ATOM 5841 C C . PHE B 1 368 ? 10.242 -36.156 -4.238 1 97.56 368 PHE B C 1
ATOM 5843 O O . PHE B 1 368 ? 10.5 -36.719 -5.309 1 97.56 368 PHE B O 1
ATOM 5850 N N . ILE B 1 369 ? 11.031 -35.25 -3.814 1 97.75 369 ILE B N 1
ATOM 5851 C CA . ILE B 1 369 ? 12.023 -34.5 -4.582 1 97.75 369 ILE B CA 1
ATOM 5852 C C . ILE B 1 369 ? 13.07 -35.469 -5.141 1 97.75 369 ILE B C 1
ATOM 5854 O O . ILE B 1 369 ? 13.578 -35.25 -6.246 1 97.75 369 ILE B O 1
ATOM 5858 N N . ASP B 1 370 ? 13.359 -36.531 -4.469 1 96.56 370 ASP B N 1
ATOM 5859 C CA . ASP B 1 370 ? 14.391 -37.5 -4.895 1 96.56 370 ASP B CA 1
ATOM 5860 C C . ASP B 1 370 ? 13.914 -38.344 -6.07 1 96.56 370 ASP B C 1
ATOM 5862 O O . ASP B 1 370 ? 14.719 -38.969 -6.75 1 96.56 370 ASP B O 1
ATOM 5866 N N . GLU B 1 371 ? 12.656 -38.312 -6.285 1 95.75 371 GLU B N 1
ATOM 5867 C CA . GLU B 1 371 ? 12.07 -39.156 -7.34 1 95.75 371 GLU B CA 1
ATOM 5868 C C . GLU B 1 371 ? 11.938 -38.375 -8.641 1 95.75 371 GLU B C 1
ATOM 5870 O O . GLU B 1 371 ? 11.539 -38.938 -9.664 1 95.75 371 GLU B O 1
ATOM 5875 N N . ILE B 1 372 ? 12.164 -37.094 -8.609 1 95 372 ILE B N 1
ATOM 5876 C CA . ILE B 1 372 ? 12.07 -36.25 -9.781 1 95 372 ILE B CA 1
ATOM 5877 C C . ILE B 1 372 ? 13.328 -36.406 -10.641 1 95 372 ILE B C 1
ATOM 5879 O O . ILE B 1 372 ? 14.445 -36.375 -10.117 1 95 372 ILE B O 1
#

pLDDT: mean 98.1, std 1.75, range [69.88, 99.0]

Secondary structure (DSSP, 8-state):
---EEE--STT-B-EEEEEETTEEEEEPPPPTTSS-----EEEEES-TT-EEEEEETTGGGSTTGGGSTT--EEEESSSS--EEE-EEEETTEEEEEEE--SSEEEEESS----HHHHHHHHHHHHTSTTEEEEEEEE-TTS-EEEEEEEE-SSEEEEEEE-SSTT-THHHHHHHHHHHHHH-TT-HHHHHHHHHEEEEEES-S-HHHHHHT-SSB-TTS-BGGG-SSS--TTT-HHHHHHHHHHHHH--SEEEEEEEESS-SS-EEE--TT-TT--HHHHHHHHHHHHHHHHH-TT--SSS-PPPPPTT---TTSHHHHHHHHH--EEEEEEEESS--GGG--TTTSS-HHHHHHHHHHHHHHHHTTGGG-/---EEE--STT-B-EEEEEETTEEEEEPPPPTTSS-----EEEEES-TT-EEEEEETTGGGSTTGGGSTT--EEEESSSS--EEE-EEEETTEEEEEEE--SSEEEEESS----HHHHHHHHHHHHTSTT-EEEEEEE-TTS-EEEEEEEE-SSEEEEEEE-SSTT-THHHHHHHHHHHHHH-TT-HHHHHHHHHEEEEEES-S-HHHHHHT-SSB-TTS-BGGG-SSS--TTT-HHHHHHHHHHHHH--SEEEEEEEESS-SS-EEE--TT-TT--HHHHHHHHHHHHHHHHH-TT--SSS-PPPPPTT---TTSHHHHHHHHH--EEEEEEEESS--GGG--TTTSS-HHHHHHHHHHHHHHHHTTGGG-